Protein AF-0000000067286959 (afdb_homodimer)

Foldseek 3Di:
DEEEEEDQPLLSVLLLVLCVVVVHAYEYEYPDVVSCVVVVVSPHHYDPALLVSLQVGQEYEYADQELVVCCVRQVPPSNLLSLANHEYEYAYAYALVSQVVVQVSSVVSHHGYKYWYWDDFSVLQNVLAIATEIADPPVVCVVCVVVNCSNHVDHYYQYHRSRSSLVVLVVLLVVLLLLLVLLLVLLVCVVVVHDSVVVVVVLVVDPNDDPVSVVLVVCLVVVPFPPARAALLSSLVSLVSNVVVCVVVVHDCVSSVVSNVLSVVCVVVVRRGTYNNNSSVSSNVVDD/DEEEEEDQPQLSVLLLVLCVVVVHAYEYEYPDVVSCVVVVVSPHHYDPALLVSLQVGQEYEYADQELVVCCVRQVPPSNLLSLANHEYEYAYAYALVSQVVVQVSSVVSHHGYKYWYWDDFSVLQNVLAIATEIADPPVVCVVCVVVNCSNHVDHDYQYHRSRSSLVVLVVLLVVLLLLLVLLLVLLVCVVVVHDSVVVVVVLVVDPNDDPVSVVLVVCLVVVPFPPARAALLSSLVSLVSNVVVCVVVVHDCVSSVVSNVLSVVCVVVVRRGTYNNNSSVSSNVVDD

Solvent-accessible surface area (backbone atoms only — not comparable to full-atom values): 28323 Å² total; per-residue (Å²): 122,35,35,13,41,37,28,38,52,81,60,25,37,38,43,54,48,39,39,47,75,69,68,44,48,42,28,35,30,48,97,55,65,78,59,44,49,72,45,45,75,71,66,34,42,77,33,95,43,54,39,58,25,43,58,69,25,50,32,37,38,35,37,44,81,36,63,69,54,44,42,63,48,49,57,27,79,68,17,31,66,35,36,42,77,21,41,35,39,40,34,36,68,50,44,29,66,54,47,42,52,50,35,53,53,38,40,74,42,49,19,43,60,35,36,38,28,66,47,73,47,48,70,27,31,64,69,25,57,21,46,32,31,24,3,34,54,70,67,59,44,63,73,44,42,73,67,47,34,50,43,2,78,67,59,38,82,60,36,51,62,28,36,18,36,42,47,50,33,35,52,49,46,40,53,53,44,51,50,52,45,50,36,46,30,53,48,49,35,50,76,62,71,40,55,65,67,58,52,49,55,54,40,66,72,43,50,78,35,30,58,47,56,68,70,45,43,63,38,49,77,64,72,50,37,70,87,41,74,51,31,26,48,58,53,47,50,47,44,51,45,36,50,53,56,36,49,75,68,40,31,31,54,49,40,58,51,15,39,47,53,47,46,51,50,26,48,71,72,72,33,34,76,20,16,47,62,45,40,39,59,43,29,59,64,26,66,122,122,34,34,13,41,38,29,38,50,82,61,25,37,39,44,52,49,39,39,45,74,70,69,44,48,42,28,35,32,49,96,54,65,77,57,44,50,74,46,45,74,71,66,36,42,77,34,95,45,54,38,59,24,42,58,70,25,50,32,36,38,35,37,45,81,36,63,68,55,45,41,63,47,48,58,28,80,69,18,31,65,33,36,42,76,22,40,36,38,40,34,36,69,50,45,29,66,54,47,42,52,49,34,52,53,37,41,74,43,49,20,42,57,34,36,38,28,64,46,73,48,48,69,27,32,62,69,24,58,21,47,30,30,24,3,34,55,71,67,60,44,62,74,43,42,74,68,48,34,50,43,4,79,68,58,39,82,61,36,51,63,27,36,18,37,42,46,51,34,35,51,50,46,40,54,53,45,51,50,51,42,48,36,47,30,52,49,48,34,48,75,61,71,38,55,64,67,58,52,50,55,53,41,66,73,41,49,79,36,31,58,47,55,66,69,45,42,62,37,48,78,64,71,50,35,71,86,40,74,52,32,25,47,57,53,46,50,48,43,50,47,35,50,54,54,36,50,76,67,41,32,32,55,48,38,59,50,15,37,46,53,46,47,52,49,25,47,71,71,73,33,33,76,21,17,47,61,46,41,39,59,42,29,60,65,26,67,121

pLDDT: mean 97.09, std 3.47, range [73.81, 98.94]

Sequence (576 aa):
MKVAFLGTGLMGLPMAQKLLEARVQLIAYNRTPEKLEPLKEIGAEIAEKPYQAINAADCVILMLTNAAAIYSVLLSDRSSQAVAGKSVIQMGTITPTESREIRDAVVAAGGEYLEAPVLGSIPEAQAGNLIVMVGAHQEQYKRHLELLKHFGPEPILVGSVGTAAALKLALNQLIASLTASFALSLSFVQRYGIDEDLFMYILRQSALYAPTFDKKLPRMLDSNYTNPNFPTKHLMKDTDFFIEEAKAASLNVSSIEGVRKILEMAMKMSFAHEDYSSIFSVIKSGENMKVAFLGTGLMGLPMAQKLLEARVQLIAYNRTPEKLEPLKEIGAEIAEKPYQAINAADCVILMLTNAAAIYSVLLSDRSSQAVAGKSVIQMGTITPTESREIRDAVVAAGGEYLEAPVLGSIPEAQAGNLIVMVGAHQEQYKRHLELLKHFGPEPILVGSVGTAAALKLALNQLIASLTASFALSLSFVQRYGIDEDLFMYILRQSALYAPTFDKKLPRMLDSNYTNPNFPTKHLMKDTDFFIEEAKAASLNVSSIEGVRKILEMAMKMSFAHEDYSSIFSVIKSGEN

InterPro domains:
  IPR006115 6-phosphogluconate dehydrogenase, NADP-binding [PF03446] (2-154)
  IPR008927 6-phosphogluconate dehydrogenase-like, C-terminal domain superfamily [SSF48179] (161-284)
  IPR013328 6-phosphogluconate dehydrogenase, domain 2 [G3DSA:1.10.1040.10] (162-286)
  IPR015815 3-hydroxyisobutyrate dehydrogenase-related [PIRSF000103] (1-284)
  IPR029154 3-hydroxyisobutyrate dehydrogenase-like, NAD-binding domain [PF14833] (162-282)
  IPR036291 NAD(P)-binding domain superfamily [SSF51735] (1-160)
  IPR051265 HIBADH-related NP60 subfamily [PTHR43580] (2-283)

Nearest PDB structures (foldseek):
  3cky-assembly1_A  TM=8.803E-01  e=1.822E-23  unclassified
  3g0o-assembly1_A  TM=8.971E-01  e=6.552E-21  Salmonella enterica subsp. enterica serovar Typhimurium
  3l6d-assembly1_A  TM=6.447E-01  e=3.872E-20  Pseudomonas putida KT2440
  6to4-assembly2_B  TM=6.937E-01  e=1.688E-18  Myxococcus stipitatus DSM 14675
  6toe-assembly2_F  TM=6.532E-01  e=3.109E-18  Myxococcus stipitatus

Radius of gyration: 27.76 Å; Cα contacts (8 Å, |Δi|>4): 1224; chains: 2; bounding box: 44×85×60 Å

Structure (mmCIF, N/CA/C/O backbone):
data_AF-0000000067286959-model_v1
#
loop_
_entity.id
_entity.type
_entity.pdbx_description
1 polymer '2-hydroxy-3-oxopropionate reductase'
#
loop_
_atom_site.group_PDB
_atom_site.id
_atom_site.type_symbol
_atom_site.label_atom_id
_atom_site.label_alt_id
_atom_site.label_comp_id
_atom_site.label_asym_id
_atom_site.label_entity_id
_atom_site.label_seq_id
_atom_site.pdbx_PDB_ins_code
_atom_site.Cartn_x
_atom_site.Cartn_y
_atom_site.Cartn_z
_atom_site.occupancy
_atom_site.B_iso_or_equiv
_atom_site.auth_seq_id
_atom_site.auth_comp_id
_atom_site.auth_asym_id
_atom_site.auth_atom_id
_atom_site.pdbx_PDB_model_num
ATOM 1 N N . MET A 1 1 ? 2.113 -42.719 -4.48 1 89.06 1 MET A N 1
ATOM 2 C CA . MET A 1 1 ? 1.954 -41.75 -5.551 1 89.06 1 MET A CA 1
ATOM 3 C C . MET A 1 1 ? 3.301 -41.156 -5.949 1 89.06 1 MET A C 1
ATOM 5 O O . MET A 1 1 ? 4.137 -40.875 -5.09 1 89.06 1 MET A O 1
ATOM 9 N N . LYS A 1 2 ? 3.641 -41.25 -7.207 1 97.31 2 LYS A N 1
ATOM 10 C CA . LYS A 1 2 ? 4.863 -40.625 -7.711 1 97.31 2 LYS A CA 1
ATOM 11 C C . LYS A 1 2 ? 4.574 -39.25 -8.352 1 97.31 2 LYS A C 1
ATOM 13 O O . LYS A 1 2 ? 3.619 -39.125 -9.117 1 97.31 2 LYS A O 1
ATOM 18 N N . VAL A 1 3 ? 5.43 -38.25 -8 1 98.69 3 VAL A N 1
ATOM 19 C CA . VAL A 1 3 ? 5.195 -36.875 -8.453 1 98.69 3 VAL A CA 1
ATOM 20 C C . VAL A 1 3 ? 6.305 -36.469 -9.414 1 98.69 3 VAL A C 1
ATOM 22 O O . VAL A 1 3 ? 7.488 -36.688 -9.141 1 98.69 3 VAL A O 1
ATOM 25 N N . ALA A 1 4 ? 5.91 -36 -10.531 1 98.75 4 ALA A N 1
ATOM 26 C CA . ALA A 1 4 ? 6.844 -35.281 -11.398 1 98.75 4 ALA A CA 1
ATOM 27 C C . ALA A 1 4 ? 6.855 -33.781 -11.086 1 98.75 4 ALA A C 1
ATOM 29 O O . ALA A 1 4 ? 5.801 -33.156 -11.039 1 98.75 4 ALA A O 1
ATOM 30 N N . PHE A 1 5 ? 8.023 -33.219 -10.867 1 98.75 5 PHE A N 1
ATOM 31 C CA . PHE A 1 5 ? 8.18 -31.797 -10.641 1 98.75 5 PHE A CA 1
ATOM 32 C C . PHE A 1 5 ? 8.938 -31.141 -11.789 1 98.75 5 PHE A C 1
ATOM 34 O O . PHE A 1 5 ? 10.133 -31.391 -11.977 1 98.75 5 PHE A O 1
ATOM 41 N N . LEU A 1 6 ? 8.219 -30.344 -12.547 1 98.31 6 LEU A N 1
ATOM 42 C CA . LEU A 1 6 ? 8.812 -29.703 -13.719 1 98.31 6 LEU A CA 1
ATOM 43 C C . LEU A 1 6 ? 9.078 -28.234 -13.445 1 98.31 6 LEU A C 1
ATOM 45 O O . LEU A 1 6 ? 8.148 -27.438 -13.336 1 98.31 6 LEU A O 1
ATOM 49 N N . GLY A 1 7 ? 10.32 -27.812 -13.422 1 98 7 GLY A N 1
ATOM 50 C CA . GLY A 1 7 ? 10.75 -26.469 -13.078 1 98 7 GLY A CA 1
ATOM 51 C C . GLY A 1 7 ? 11.352 -26.359 -11.688 1 98 7 GLY A C 1
ATOM 52 O O . GLY A 1 7 ? 10.625 -26.328 -10.688 1 98 7 GLY A O 1
ATOM 53 N N . THR A 1 8 ? 12.656 -26.203 -11.656 1 97.69 8 THR A N 1
ATOM 54 C CA . THR A 1 8 ? 13.352 -26.203 -10.375 1 97.69 8 THR A CA 1
ATOM 55 C C . THR A 1 8 ? 14.195 -24.938 -10.227 1 97.69 8 THR A C 1
ATOM 57 O O . THR A 1 8 ? 15.367 -25 -9.852 1 97.69 8 THR A O 1
ATOM 60 N N . GLY A 1 9 ? 13.547 -23.828 -10.578 1 94.75 9 GLY A N 1
ATOM 61 C CA . GLY A 1 9 ? 14.156 -22.516 -10.359 1 94.75 9 GLY A CA 1
ATOM 62 C C . GLY A 1 9 ? 14.125 -22.078 -8.906 1 94.75 9 GLY A C 1
ATOM 63 O O . GLY A 1 9 ? 14.133 -22.922 -8 1 94.75 9 GLY A O 1
ATOM 64 N N . LEU A 1 10 ? 14.125 -20.812 -8.656 1 93.62 10 LEU A N 1
ATOM 65 C CA . LEU A 1 10 ? 14.227 -20.219 -7.332 1 93.62 10 LEU A CA 1
ATOM 66 C C . LEU A 1 10 ? 13.141 -20.75 -6.406 1 93.62 10 LEU A C 1
ATOM 68 O O . LEU A 1 10 ? 13.414 -21.078 -5.246 1 93.62 10 LEU A O 1
ATOM 72 N N . MET A 1 11 ? 11.938 -20.844 -6.906 1 96 11 MET A N 1
ATOM 73 C CA . MET A 1 11 ? 10.812 -21.328 -6.109 1 96 11 MET A CA 1
ATOM 74 C C . MET A 1 11 ? 10.695 -22.844 -6.199 1 96 11 MET A C 1
ATOM 76 O O . MET A 1 11 ? 10.453 -23.5 -5.191 1 96 11 MET A O 1
ATOM 80 N N . GLY A 1 12 ? 10.898 -23.359 -7.41 1 97.88 12 GLY A N 1
ATOM 81 C CA . GLY A 1 12 ? 10.688 -24.781 -7.645 1 97.88 12 GLY A CA 1
ATOM 82 C C . GLY A 1 12 ? 11.625 -25.672 -6.852 1 97.88 12 GLY A C 1
ATOM 83 O O . GLY A 1 12 ? 11.227 -26.719 -6.352 1 97.88 12 GLY A O 1
ATOM 84 N N . LEU A 1 13 ? 12.844 -25.25 -6.727 1 97.75 13 LEU A N 1
ATOM 85 C CA . LEU A 1 13 ? 13.852 -26.078 -6.066 1 97.75 13 LEU A CA 1
ATOM 86 C C . LEU A 1 13 ? 13.477 -26.328 -4.605 1 97.75 13 LEU A C 1
ATOM 88 O O . LEU A 1 13 ? 13.359 -27.469 -4.176 1 97.75 13 LEU A O 1
ATOM 92 N N . PRO A 1 14 ? 13.258 -25.25 -3.799 1 98.25 14 PRO A N 1
ATOM 93 C CA . PRO A 1 14 ? 12.906 -25.531 -2.404 1 98.25 14 PRO A CA 1
ATOM 94 C C . PRO A 1 14 ? 11.578 -26.266 -2.264 1 98.25 14 PRO A C 1
ATOM 96 O O . PRO A 1 14 ? 11.398 -27.062 -1.335 1 98.25 14 PRO A O 1
ATOM 99 N N . MET A 1 15 ? 10.656 -26.047 -3.146 1 98.56 15 MET A N 1
ATOM 100 C CA . MET A 1 15 ? 9.383 -26.75 -3.092 1 98.56 15 MET A CA 1
ATOM 101 C C . MET A 1 15 ? 9.57 -28.25 -3.367 1 98.56 15 MET A C 1
ATOM 103 O O . MET A 1 15 ? 8.992 -29.094 -2.676 1 98.56 15 MET A O 1
ATOM 107 N N . ALA A 1 16 ? 10.375 -28.594 -4.367 1 98.62 16 ALA A N 1
ATOM 108 C CA . ALA A 1 16 ? 10.695 -29.984 -4.664 1 98.62 16 ALA A CA 1
ATOM 109 C C . ALA A 1 16 ? 11.422 -30.641 -3.494 1 98.62 16 ALA A C 1
ATOM 111 O O . ALA A 1 16 ? 11.164 -31.812 -3.172 1 98.62 16 ALA A O 1
ATOM 112 N N . GLN A 1 17 ? 12.289 -29.906 -2.861 1 98.5 17 GLN A N 1
ATOM 113 C CA . GLN A 1 17 ? 13.023 -30.422 -1.706 1 98.5 17 GLN A CA 1
ATOM 114 C C . GLN A 1 17 ? 12.078 -30.766 -0.561 1 98.5 17 GLN A C 1
ATOM 116 O O . GLN A 1 17 ? 12.281 -31.75 0.151 1 98.5 17 GLN A O 1
ATOM 121 N N . LYS A 1 18 ? 11.023 -29.953 -0.377 1 98.25 18 LYS A N 1
ATOM 122 C CA . LYS A 1 18 ? 10.039 -30.219 0.668 1 98.25 18 LYS A CA 1
ATOM 123 C C . LYS A 1 18 ? 9.352 -31.562 0.443 1 98.25 18 LYS A C 1
ATOM 125 O O . LYS A 1 18 ? 9.062 -32.281 1.397 1 98.25 18 LYS A O 1
ATOM 130 N N . LEU A 1 19 ? 9.078 -31.875 -0.84 1 98.44 19 LEU A N 1
ATOM 131 C CA . LEU A 1 19 ? 8.445 -33.156 -1.164 1 98.44 19 LEU A CA 1
ATOM 132 C C . LEU A 1 19 ? 9.375 -34.312 -0.835 1 98.44 19 LEU A C 1
ATOM 134 O O . LEU A 1 19 ? 8.938 -35.312 -0.282 1 98.44 19 LEU A O 1
ATOM 138 N N . LEU A 1 20 ? 10.641 -34.156 -1.14 1 98.19 20 LEU A N 1
ATOM 139 C CA . LEU A 1 20 ? 11.617 -35.219 -0.861 1 98.19 20 LEU A CA 1
ATOM 140 C C . LEU A 1 20 ? 11.789 -35.406 0.641 1 98.19 20 LEU A C 1
ATOM 142 O O . LEU A 1 20 ? 11.898 -36.531 1.111 1 98.19 20 LEU A O 1
ATOM 146 N N . GLU A 1 21 ? 11.781 -34.312 1.365 1 97.44 21 GLU A N 1
ATOM 147 C CA . GLU A 1 21 ? 11.859 -34.375 2.82 1 97.44 21 GLU A CA 1
ATOM 148 C C . GLU A 1 21 ? 10.68 -35.156 3.396 1 97.44 21 GLU A C 1
ATOM 150 O O . GLU A 1 21 ? 10.82 -35.844 4.406 1 97.44 21 GLU A O 1
ATOM 155 N N . ALA A 1 22 ? 9.602 -35.062 2.756 1 97.25 22 ALA A N 1
ATOM 156 C CA . ALA A 1 22 ? 8.391 -35.75 3.191 1 97.25 22 ALA A CA 1
ATOM 157 C C . ALA A 1 22 ? 8.359 -37.156 2.656 1 97.25 22 ALA A C 1
ATOM 159 O O . ALA A 1 22 ? 7.352 -37.875 2.799 1 97.25 22 ALA A O 1
ATOM 160 N N . ARG A 1 23 ? 9.328 -37.625 1.913 1 97.62 23 ARG A N 1
ATOM 161 C CA . ARG A 1 23 ? 9.516 -38.969 1.39 1 97.62 23 ARG A CA 1
ATOM 162 C C . ARG A 1 23 ? 8.531 -39.25 0.257 1 97.62 23 ARG A C 1
ATOM 164 O O . ARG A 1 23 ? 8.094 -40.406 0.086 1 97.62 23 ARG A O 1
ATOM 171 N N . VAL A 1 24 ? 8.133 -38.156 -0.427 1 97.94 24 VAL A N 1
ATOM 172 C CA . VAL A 1 24 ? 7.375 -38.312 -1.663 1 97.94 24 VAL A CA 1
ATOM 173 C C . VAL A 1 24 ? 8.312 -38.75 -2.789 1 97.94 24 VAL A C 1
ATOM 175 O O . VAL A 1 24 ? 9.398 -38.219 -2.951 1 97.94 24 VAL A O 1
ATOM 178 N N . GLN A 1 25 ? 7.949 -39.812 -3.523 1 98.25 25 GLN A N 1
ATOM 179 C CA . GLN A 1 25 ? 8.727 -40.188 -4.695 1 98.25 25 GLN A CA 1
ATOM 180 C C . GLN A 1 25 ? 8.68 -39.125 -5.77 1 98.25 25 GLN A C 1
ATOM 182 O O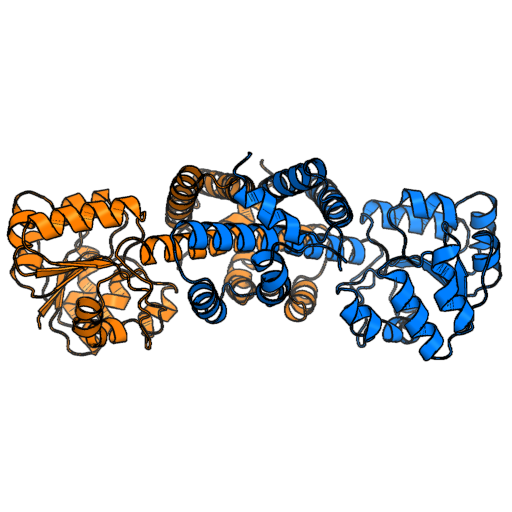 . GLN A 1 25 ? 7.605 -38.719 -6.219 1 98.25 25 GLN A O 1
ATOM 187 N N . LEU A 1 26 ? 9.867 -38.688 -6.168 1 98.56 26 LEU A N 1
ATOM 188 C CA . LEU A 1 26 ? 9.922 -37.5 -7.023 1 98.56 26 LEU A CA 1
ATOM 189 C C . LEU A 1 26 ? 10.797 -37.75 -8.25 1 98.56 26 LEU A C 1
ATOM 191 O O . LEU A 1 26 ? 11.883 -38.312 -8.133 1 98.56 26 LEU A O 1
ATOM 195 N N . ILE A 1 27 ? 10.312 -37.438 -9.414 1 98.69 27 ILE A N 1
ATOM 196 C CA . ILE A 1 27 ? 11.094 -37.312 -10.641 1 98.69 27 ILE A CA 1
ATOM 197 C C . ILE A 1 27 ? 11.086 -35.875 -11.125 1 98.69 27 ILE A C 1
ATOM 199 O O . ILE A 1 27 ? 10.031 -35.25 -11.219 1 98.69 27 ILE A O 1
ATOM 203 N N . ALA A 1 28 ? 12.281 -35.312 -11.359 1 98.62 28 ALA A N 1
ATOM 204 C CA . ALA A 1 28 ? 12.391 -33.875 -11.633 1 98.62 28 ALA A CA 1
ATOM 205 C C . ALA A 1 28 ? 12.922 -33.625 -13.039 1 98.62 28 ALA A C 1
ATOM 207 O O . ALA A 1 28 ? 13.727 -34.406 -13.562 1 98.62 28 ALA A O 1
ATOM 208 N N . TYR A 1 29 ? 12.422 -32.531 -13.617 1 98.06 29 TYR A N 1
ATOM 209 C CA . TYR A 1 29 ? 12.906 -32.062 -14.898 1 98.06 29 TYR A CA 1
ATOM 210 C C . TYR A 1 29 ? 13.078 -30.531 -14.867 1 98.06 29 TYR A C 1
ATOM 212 O O . TYR A 1 29 ? 12.266 -29.828 -14.258 1 98.06 29 TYR A O 1
ATOM 220 N N . ASN A 1 30 ? 14.102 -30.062 -15.523 1 97.69 30 ASN A N 1
ATOM 221 C CA . ASN A 1 30 ? 14.375 -28.641 -15.773 1 97.69 30 ASN A CA 1
ATOM 222 C C . ASN A 1 30 ? 15.141 -28.453 -17.078 1 97.69 30 ASN A C 1
ATOM 224 O O . ASN A 1 30 ? 15.984 -29.266 -17.453 1 97.69 30 ASN A O 1
ATOM 228 N N . ARG A 1 31 ? 14.805 -27.344 -17.75 1 94.06 31 ARG A N 1
ATOM 229 C CA . ARG A 1 31 ? 15.453 -27.078 -19.031 1 94.06 31 ARG A CA 1
ATOM 230 C C . ARG A 1 31 ? 16.969 -26.953 -18.859 1 94.06 31 ARG A C 1
ATOM 232 O O . ARG A 1 31 ? 17.734 -27.375 -19.734 1 94.06 31 ARG A O 1
ATOM 239 N N . THR A 1 32 ? 17.391 -26.375 -17.719 1 94.31 32 THR A N 1
ATOM 240 C CA . THR A 1 32 ? 18.797 -26.266 -17.375 1 94.31 32 THR A CA 1
ATOM 241 C C . THR A 1 32 ? 19.219 -27.406 -16.453 1 94.31 32 THR A C 1
ATOM 243 O O . THR A 1 32 ? 18.938 -27.359 -15.242 1 94.31 32 THR A O 1
ATOM 246 N N . PRO A 1 33 ? 20 -28.312 -16.828 1 94.06 33 PRO A N 1
ATOM 247 C CA . PRO A 1 33 ? 20.281 -29.531 -16.078 1 94.06 33 PRO A CA 1
ATOM 248 C C . PRO A 1 33 ? 20.984 -29.25 -14.75 1 94.06 33 PRO A C 1
ATOM 250 O O . PRO A 1 33 ? 20.75 -29.969 -13.766 1 94.06 33 PRO A O 1
ATOM 253 N N . GLU A 1 34 ? 21.75 -28.203 -14.75 1 94.25 34 GLU A N 1
ATOM 254 C CA . GLU A 1 34 ? 22.531 -27.891 -13.555 1 94.25 34 GLU A CA 1
ATOM 255 C C . GLU A 1 34 ? 21.625 -27.609 -12.359 1 94.25 34 GLU A C 1
ATOM 257 O O . GLU A 1 34 ? 22.031 -27.812 -11.211 1 94.25 34 GLU A O 1
ATOM 262 N N . LYS A 1 35 ? 20.438 -27.203 -12.594 1 94.81 35 LYS A N 1
ATOM 263 C CA . LYS A 1 35 ? 19.484 -26.844 -11.539 1 94.81 35 LYS A CA 1
ATOM 264 C C . LYS A 1 35 ? 18.891 -28.094 -10.891 1 94.81 35 LYS A C 1
ATOM 266 O O . LYS A 1 35 ? 18.234 -28 -9.852 1 94.81 35 LYS A O 1
ATOM 271 N N . LEU A 1 36 ? 19.234 -29.281 -11.43 1 97.5 36 LEU A N 1
ATOM 272 C CA . LEU A 1 36 ? 18.688 -30.531 -10.93 1 97.5 36 LEU A CA 1
ATOM 273 C C . LEU A 1 36 ? 19.641 -31.203 -9.945 1 97.5 36 LEU A C 1
ATOM 275 O O . LEU A 1 36 ? 19.25 -32.094 -9.211 1 97.5 36 LEU A O 1
ATOM 279 N N . GLU A 1 37 ? 20.844 -30.75 -9.938 1 96.94 37 GLU A N 1
ATOM 280 C CA . GLU A 1 37 ? 21.906 -31.438 -9.188 1 96.94 37 GLU A CA 1
ATOM 281 C C . GLU A 1 37 ? 21.562 -31.5 -7.703 1 96.94 37 GLU A C 1
ATOM 283 O O . GLU A 1 37 ? 21.688 -32.562 -7.078 1 96.94 37 GLU A O 1
ATOM 288 N N . PRO A 1 38 ? 21.062 -30.375 -7.141 1 97.25 38 PRO A N 1
ATOM 289 C CA . PRO A 1 38 ? 20.734 -30.438 -5.715 1 97.25 38 PRO A CA 1
ATOM 290 C C . PRO A 1 38 ? 19.641 -31.469 -5.406 1 97.25 38 PRO A C 1
ATOM 292 O O . PRO A 1 38 ? 19.641 -32.062 -4.328 1 97.25 38 PRO A O 1
ATOM 295 N N . LEU A 1 39 ? 18.75 -31.688 -6.289 1 98.25 39 LEU A N 1
ATOM 296 C CA . LEU A 1 39 ? 17.672 -32.656 -6.082 1 98.25 39 LEU A CA 1
ATOM 297 C C . LEU A 1 39 ? 18.172 -34.062 -6.266 1 98.25 39 LEU A C 1
ATOM 299 O O . LEU A 1 39 ? 17.766 -34.969 -5.531 1 98.25 39 LEU A O 1
ATOM 303 N N . LYS A 1 40 ? 18.984 -34.219 -7.254 1 97.5 40 LYS A N 1
ATOM 304 C CA . LYS A 1 40 ? 19.578 -35.531 -7.492 1 97.5 40 LYS A CA 1
ATOM 305 C C . LYS A 1 40 ? 20.344 -36.031 -6.262 1 97.5 40 LYS A C 1
ATOM 307 O O . LYS A 1 40 ? 20.219 -37.188 -5.867 1 97.5 40 LYS A O 1
ATOM 312 N N . GLU A 1 41 ? 20.984 -35.188 -5.668 1 97.62 41 GLU A N 1
ATOM 313 C CA . GLU A 1 41 ? 21.828 -35.469 -4.527 1 97.62 41 GLU A CA 1
ATOM 314 C C . GLU A 1 41 ? 21.016 -35.969 -3.336 1 97.62 41 GLU A C 1
ATOM 316 O O . GLU A 1 41 ? 21.5 -36.75 -2.508 1 97.62 41 GLU A O 1
ATOM 321 N N . ILE A 1 42 ? 19.812 -35.562 -3.334 1 96.88 42 ILE A N 1
ATOM 322 C CA . ILE A 1 42 ? 19.047 -35.938 -2.146 1 96.88 42 ILE A CA 1
ATOM 323 C C . ILE A 1 42 ? 17.984 -36.969 -2.512 1 96.88 42 ILE A C 1
ATOM 325 O O . ILE A 1 42 ? 17.016 -37.156 -1.766 1 96.88 42 ILE A O 1
ATOM 329 N N . GLY A 1 43 ? 18.047 -37.5 -3.803 1 97.06 43 GLY A N 1
ATOM 330 C CA . GLY A 1 43 ? 17.281 -38.719 -4.02 1 97.06 43 GLY A CA 1
ATOM 331 C C . GLY A 1 43 ? 16.234 -38.594 -5.109 1 97.06 43 GLY A C 1
ATOM 332 O O . GLY A 1 43 ? 15.531 -39.562 -5.414 1 97.06 43 GLY A O 1
ATOM 333 N N . ALA A 1 44 ? 16.094 -37.531 -5.727 1 98.12 44 ALA A N 1
ATOM 334 C CA . ALA A 1 44 ? 15.125 -37.375 -6.812 1 98.12 44 ALA A CA 1
ATOM 335 C C . ALA A 1 44 ? 15.578 -38.125 -8.055 1 98.12 44 ALA A C 1
ATOM 337 O O . ALA A 1 44 ? 16.766 -38.156 -8.375 1 98.12 44 ALA A O 1
ATOM 338 N N . GLU A 1 45 ? 14.711 -38.75 -8.68 1 98.31 45 GLU A N 1
ATOM 339 C CA . GLU A 1 45 ? 14.977 -39.219 -10.039 1 98.31 45 GLU A CA 1
ATOM 340 C C . GLU A 1 45 ? 15.031 -38.031 -11.008 1 98.31 45 GLU A C 1
ATOM 342 O O . GLU A 1 45 ? 14.297 -37.062 -10.844 1 98.31 45 GLU A O 1
ATOM 347 N N . ILE A 1 46 ? 15.922 -38.125 -12 1 98.31 46 ILE A N 1
ATOM 348 C CA . ILE A 1 46 ? 16.078 -37 -12.938 1 98.31 46 ILE A CA 1
ATOM 349 C C . ILE A 1 46 ? 15.633 -37.438 -14.336 1 98.31 46 ILE A C 1
ATOM 351 O O . ILE A 1 46 ? 16.016 -38.531 -14.797 1 98.31 46 ILE A O 1
ATOM 355 N N . ALA A 1 47 ? 14.797 -36.656 -14.898 1 97.31 47 ALA A N 1
ATOM 356 C CA . ALA A 1 47 ? 14.391 -36.906 -16.281 1 97.31 47 ALA A CA 1
ATOM 357 C C . ALA A 1 47 ? 15.156 -36 -17.25 1 97.31 47 ALA A C 1
ATOM 359 O O . ALA A 1 47 ? 15.367 -34.812 -16.969 1 97.31 47 ALA A O 1
ATOM 360 N N . GLU A 1 48 ? 15.562 -36.5 -18.391 1 95.19 48 GLU A N 1
ATOM 361 C CA . GLU A 1 48 ? 16.266 -35.719 -19.406 1 95.19 48 GLU A CA 1
ATOM 362 C C . GLU A 1 48 ? 15.297 -34.969 -20.312 1 95.19 48 GLU A C 1
ATOM 364 O O . GLU A 1 48 ? 15.656 -33.938 -20.906 1 95.19 48 GLU A O 1
ATOM 369 N N . LYS A 1 49 ? 14.141 -35.594 -20.391 1 95.31 49 LYS A N 1
ATOM 370 C CA . LYS A 1 49 ? 13.078 -35 -21.188 1 95.31 49 LYS A CA 1
ATOM 371 C C . LYS A 1 49 ? 11.781 -34.875 -20.391 1 95.31 49 LYS A C 1
ATOM 373 O O . LYS A 1 49 ? 11.492 -35.75 -19.547 1 95.31 49 LYS A O 1
ATOM 378 N N . PRO A 1 50 ? 10.984 -33.844 -20.766 1 95.75 50 PRO A N 1
ATOM 379 C CA . PRO A 1 50 ? 9.773 -33.656 -19.969 1 95.75 50 PRO A CA 1
ATOM 380 C C . PRO A 1 50 ? 8.812 -34.844 -20.031 1 95.75 50 PRO A C 1
ATOM 382 O O . PRO A 1 50 ? 8.234 -35.219 -19.016 1 95.75 50 PRO A O 1
ATOM 385 N N . TYR A 1 51 ? 8.617 -35.438 -21.219 1 95.06 51 TYR A N 1
ATOM 386 C CA . TYR A 1 51 ? 7.641 -36.5 -21.375 1 95.06 51 TYR A CA 1
ATOM 387 C C . TYR A 1 51 ? 8.016 -37.719 -20.531 1 95.06 51 TYR A C 1
ATOM 389 O O . TYR A 1 51 ? 7.145 -38.469 -20.078 1 95.06 51 TYR A O 1
ATOM 397 N N . GLN A 1 52 ? 9.32 -37.938 -20.25 1 96.06 52 GLN A N 1
ATOM 398 C CA . GLN A 1 52 ? 9.773 -39.062 -19.406 1 96.06 52 GLN A CA 1
ATOM 399 C C . GLN A 1 52 ? 9.289 -38.875 -17.969 1 96.06 52 GLN A C 1
ATOM 401 O O . GLN A 1 52 ? 8.859 -39.844 -17.328 1 96.06 52 GLN A O 1
ATOM 406 N N . ALA A 1 53 ? 9.398 -37.625 -17.469 1 97.19 53 ALA A N 1
ATOM 407 C CA . ALA A 1 53 ? 8.93 -37.312 -16.125 1 97.19 53 ALA A CA 1
ATOM 408 C C . ALA A 1 53 ? 7.418 -37.5 -16.016 1 97.19 53 ALA A C 1
ATOM 410 O O . ALA A 1 53 ? 6.922 -38.094 -15.055 1 97.19 53 ALA A O 1
ATOM 411 N N . ILE A 1 54 ? 6.703 -37 -17.031 1 97.25 54 ILE A N 1
ATOM 412 C CA . ILE A 1 54 ? 5.246 -37.062 -17.016 1 97.25 54 ILE A CA 1
ATOM 413 C C . ILE A 1 54 ? 4.781 -38.5 -17.062 1 97.25 54 ILE A C 1
ATOM 415 O O . ILE A 1 54 ? 3.916 -38.906 -16.281 1 97.25 54 ILE A O 1
ATOM 419 N N . ASN A 1 55 ? 5.43 -39.375 -17.906 1 95.5 55 ASN A N 1
ATOM 420 C CA . ASN A 1 55 ? 5.051 -40.75 -18.078 1 95.5 55 ASN A CA 1
ATOM 421 C C . ASN A 1 55 ? 5.258 -41.562 -16.797 1 95.5 55 ASN A C 1
ATOM 423 O O . ASN A 1 55 ? 4.5 -42.469 -16.5 1 95.5 55 ASN A O 1
ATOM 427 N N . ALA A 1 56 ? 6.168 -41.125 -16.109 1 95.88 56 ALA A N 1
ATOM 428 C CA . ALA A 1 56 ? 6.594 -41.938 -14.961 1 95.88 56 ALA A CA 1
ATOM 429 C C . ALA A 1 56 ? 5.793 -41.562 -13.711 1 95.88 56 ALA A C 1
ATOM 431 O O . ALA A 1 56 ? 5.883 -42.25 -12.688 1 95.88 56 ALA A O 1
ATOM 432 N N . ALA A 1 57 ? 4.977 -40.531 -13.742 1 97.12 57 ALA A N 1
ATOM 433 C CA . ALA A 1 57 ? 4.379 -40 -12.516 1 97.12 57 ALA A CA 1
ATOM 434 C C . ALA A 1 57 ? 2.861 -40.156 -12.539 1 97.12 57 ALA A C 1
ATOM 436 O O . ALA A 1 57 ? 2.27 -40.375 -13.602 1 97.12 57 ALA A O 1
ATOM 437 N N . ASP A 1 58 ? 2.248 -40.031 -11.383 1 96.88 58 ASP A N 1
ATOM 438 C CA . ASP A 1 58 ? 0.797 -39.969 -11.227 1 96.88 58 ASP A CA 1
ATOM 439 C C . ASP A 1 58 ? 0.3 -38.531 -11.25 1 96.88 58 ASP A C 1
ATOM 441 O O . ASP A 1 58 ? -0.815 -38.25 -11.695 1 96.88 58 ASP A O 1
ATOM 445 N N . CYS A 1 59 ? 1.12 -37.719 -10.711 1 98 59 CYS A N 1
ATOM 446 C CA . CYS A 1 59 ? 0.835 -36.281 -10.594 1 98 59 CYS A CA 1
ATOM 447 C C . CYS A 1 59 ? 2.002 -35.438 -11.109 1 98 59 CYS A C 1
ATOM 449 O O . CYS A 1 59 ? 3.164 -35.781 -10.875 1 98 59 CYS A O 1
ATOM 451 N N . VAL A 1 60 ? 1.655 -34.438 -11.859 1 98.5 60 VAL A N 1
ATOM 452 C CA . VAL A 1 60 ? 2.662 -33.531 -12.43 1 98.5 60 VAL A CA 1
ATOM 453 C C . VAL A 1 60 ? 2.5 -32.156 -11.844 1 98.5 60 VAL A C 1
ATOM 455 O O . VAL A 1 60 ? 1.438 -31.531 -11.977 1 98.5 60 VAL A O 1
ATOM 458 N N . ILE A 1 61 ? 3.551 -31.594 -11.188 1 98.81 61 ILE A N 1
ATOM 459 C CA . ILE A 1 61 ? 3.564 -30.234 -10.672 1 98.81 61 ILE A CA 1
ATOM 460 C C . ILE A 1 61 ? 4.398 -29.344 -11.594 1 98.81 61 ILE A C 1
ATOM 462 O O . ILE A 1 61 ? 5.527 -29.688 -11.945 1 98.81 61 ILE A O 1
ATOM 466 N N . LEU A 1 62 ? 3.797 -28.266 -12.008 1 98.62 62 LEU A N 1
ATOM 467 C CA . LEU A 1 62 ? 4.469 -27.312 -12.875 1 98.62 62 LEU A CA 1
ATOM 468 C C . LEU A 1 62 ? 4.824 -26.031 -12.117 1 98.62 62 LEU A C 1
ATOM 470 O O . LEU A 1 62 ? 3.947 -25.391 -11.531 1 98.62 62 LEU A O 1
ATOM 474 N N . MET A 1 63 ? 6.047 -25.656 -12.039 1 98.25 63 MET A N 1
ATOM 475 C CA . MET A 1 63 ? 6.539 -24.375 -11.555 1 98.25 63 MET A CA 1
ATOM 476 C C . MET A 1 63 ? 7.441 -23.703 -12.594 1 98.25 63 MET A C 1
ATOM 478 O O . MET A 1 63 ? 8.664 -23.672 -12.43 1 98.25 63 MET A O 1
ATOM 482 N N . LEU A 1 64 ? 6.75 -23.172 -13.656 1 97.5 64 LEU A N 1
ATOM 483 C CA . LEU A 1 64 ? 7.43 -22.641 -14.828 1 97.5 64 LEU A CA 1
ATOM 484 C C . LEU A 1 64 ? 7.125 -21.156 -15.008 1 97.5 64 LEU A C 1
ATOM 486 O O . LEU A 1 64 ? 6.199 -20.625 -14.383 1 97.5 64 LEU A O 1
ATOM 490 N N . THR A 1 65 ? 7.84 -20.469 -15.812 1 95.31 65 THR A N 1
ATOM 491 C CA . THR A 1 65 ? 7.906 -19 -15.859 1 95.31 65 THR A CA 1
ATOM 492 C C . THR A 1 65 ? 6.625 -18.422 -16.453 1 95.31 65 THR A C 1
ATOM 494 O O . THR A 1 65 ? 6.168 -17.359 -16.016 1 95.31 65 THR A O 1
ATOM 497 N N . ASN A 1 66 ? 6.121 -19.047 -17.484 1 96.56 66 ASN A N 1
ATOM 498 C CA . ASN A 1 66 ? 4.957 -18.516 -18.188 1 96.56 66 ASN A CA 1
ATOM 499 C C . ASN A 1 66 ? 4.25 -19.609 -19 1 96.56 66 ASN A C 1
ATOM 501 O O . ASN A 1 66 ? 4.66 -20.766 -18.969 1 96.56 66 ASN A O 1
ATOM 505 N N . ALA A 1 67 ? 3.197 -19.219 -19.672 1 96.88 67 ALA A N 1
ATOM 506 C CA . ALA A 1 67 ? 2.377 -20.172 -20.422 1 96.88 67 ALA A CA 1
ATOM 507 C C . ALA A 1 67 ? 3.168 -20.797 -21.562 1 96.88 67 ALA A C 1
ATOM 509 O O . ALA A 1 67 ? 3.01 -21.984 -21.859 1 96.88 67 ALA A O 1
ATOM 510 N N . ALA A 1 68 ? 3.99 -20.047 -22.188 1 95.81 68 ALA A N 1
ATOM 511 C CA . ALA A 1 68 ? 4.797 -20.562 -23.297 1 95.81 68 ALA A CA 1
ATOM 512 C C . ALA A 1 68 ? 5.691 -21.703 -22.828 1 95.81 68 ALA A C 1
ATOM 514 O O . ALA A 1 68 ? 5.836 -22.703 -23.531 1 95.81 68 ALA A O 1
ATOM 515 N N . ALA A 1 69 ? 6.277 -21.516 -21.688 1 95.69 69 ALA A N 1
ATOM 516 C CA . ALA A 1 69 ? 7.098 -22.578 -21.109 1 95.69 69 ALA A CA 1
ATOM 517 C C . ALA A 1 69 ? 6.262 -23.812 -20.812 1 95.69 69 ALA A C 1
ATOM 519 O O . ALA A 1 69 ? 6.711 -24.953 -21.047 1 95.69 69 ALA A O 1
ATOM 520 N N . ILE A 1 70 ? 5.051 -23.656 -20.359 1 96.81 70 ILE A N 1
ATOM 521 C CA . ILE A 1 70 ? 4.156 -24.75 -20.031 1 96.81 70 ILE A CA 1
ATOM 522 C C . ILE A 1 70 ? 3.779 -25.516 -21.297 1 96.81 70 ILE A C 1
ATOM 524 O O . ILE A 1 70 ? 3.82 -26.75 -21.328 1 96.81 70 ILE A O 1
ATOM 528 N N . TYR A 1 71 ? 3.461 -24.781 -22.328 1 94.19 71 TYR A N 1
ATOM 529 C CA . TYR A 1 71 ? 3.115 -25.422 -23.594 1 94.19 71 TYR A CA 1
ATOM 530 C C . TYR A 1 71 ? 4.281 -26.25 -24.141 1 94.19 71 TYR A C 1
ATOM 532 O O . TYR A 1 71 ? 4.09 -27.359 -24.625 1 94.19 71 TYR A O 1
ATOM 540 N N . SER A 1 72 ? 5.43 -25.734 -23.969 1 93.12 72 SER A N 1
ATOM 541 C CA . SER A 1 72 ? 6.625 -26.391 -24.484 1 93.12 72 SER A CA 1
ATOM 542 C C . SER A 1 72 ? 6.922 -27.688 -23.719 1 93.12 72 SER A C 1
ATOM 544 O O . SER A 1 72 ? 7.402 -28.656 -24.312 1 93.12 72 SER A O 1
ATOM 546 N N . VAL A 1 73 ? 6.582 -27.719 -22.453 1 94.25 73 VAL A N 1
ATOM 547 C CA . VAL A 1 73 ? 7.016 -28.828 -21.609 1 94.25 73 VAL A CA 1
ATOM 548 C C . VAL A 1 73 ? 5.879 -29.828 -21.469 1 94.25 73 VAL A C 1
ATOM 550 O O . VAL A 1 73 ? 6.113 -31.047 -21.406 1 94.25 73 VAL A O 1
ATOM 553 N N . LEU A 1 74 ? 4.637 -29.438 -21.469 1 93.25 74 LEU A N 1
ATOM 554 C CA . LEU A 1 74 ? 3.494 -30.266 -21.109 1 93.25 74 LEU A CA 1
ATOM 555 C C . LEU A 1 74 ? 2.688 -30.641 -22.344 1 93.25 74 LEU A C 1
ATOM 557 O O . LEU A 1 74 ? 2.113 -31.734 -22.406 1 93.25 74 LEU A O 1
ATOM 561 N N . LEU A 1 75 ? 2.666 -29.719 -23.312 1 86.25 75 LEU A N 1
ATOM 562 C CA . LEU A 1 75 ? 1.699 -29.922 -24.391 1 86.25 75 LEU A CA 1
ATOM 563 C C . LEU A 1 75 ? 2.4 -30.031 -25.734 1 86.25 75 LEU A C 1
ATOM 565 O O . LEU A 1 75 ? 1.781 -29.812 -26.781 1 86.25 75 LEU A O 1
ATOM 569 N N . SER A 1 76 ? 3.674 -30.219 -25.609 1 82.62 76 SER A N 1
ATOM 570 C CA . SER A 1 76 ? 4.34 -30.641 -26.828 1 82.62 76 SER A CA 1
ATOM 571 C C . SER A 1 76 ? 3.84 -32 -27.297 1 82.62 76 SER A C 1
ATOM 573 O O . SER A 1 76 ? 3.197 -32.719 -26.531 1 82.62 76 SER A O 1
ATOM 575 N N . ASP A 1 77 ? 4.129 -32.312 -28.562 1 73.81 77 ASP A N 1
ATOM 576 C CA . ASP A 1 77 ? 3.553 -33.531 -29.172 1 73.81 77 ASP A CA 1
ATOM 577 C C . ASP A 1 77 ? 3.775 -34.75 -28.281 1 73.81 77 ASP A C 1
ATOM 579 O O . ASP A 1 77 ? 2.82 -35.438 -27.906 1 73.81 77 ASP A O 1
ATOM 583 N N . ARG A 1 78 ? 4.844 -35.031 -27.828 1 77.69 78 ARG A N 1
ATOM 584 C CA . ARG A 1 78 ? 5.113 -36.25 -27.047 1 77.69 78 ARG A CA 1
ATOM 585 C C . ARG A 1 78 ? 4.574 -36.094 -25.625 1 77.69 78 ARG A C 1
ATOM 587 O O . ARG A 1 78 ? 4.023 -37.062 -25.078 1 77.69 78 ARG A O 1
ATOM 594 N N . SER A 1 79 ? 4.645 -34.969 -25.125 1 83.5 79 SER A N 1
ATOM 595 C CA . SER A 1 79 ? 4.234 -34.75 -23.75 1 83.5 79 SER A CA 1
ATOM 596 C C . SER A 1 79 ? 2.717 -34.75 -23.609 1 83.5 79 SER A C 1
ATOM 598 O O . SER A 1 79 ? 2.189 -35.219 -22.594 1 83.5 79 SER A O 1
ATOM 600 N N . SER A 1 80 ? 2.098 -34.312 -24.656 1 82.31 80 SER A N 1
ATOM 601 C CA . SER A 1 80 ? 0.639 -34.25 -24.609 1 82.31 80 SER A CA 1
ATOM 602 C C . SER A 1 80 ? 0.049 -35.656 -24.516 1 82.31 80 SER A C 1
ATOM 604 O O . SER A 1 80 ? -0.969 -35.875 -23.844 1 82.31 80 SER A O 1
ATOM 606 N N . GLN A 1 81 ? 0.652 -36.594 -25.047 1 86.44 81 GLN A N 1
ATOM 607 C CA . GLN A 1 81 ? 0.201 -37.969 -24.984 1 86.44 81 GLN A CA 1
ATOM 608 C C . GLN A 1 81 ? 0.412 -38.562 -23.594 1 86.44 81 GLN A C 1
ATOM 610 O O . GLN A 1 81 ? -0.343 -39.438 -23.156 1 86.44 81 GLN A O 1
ATOM 615 N N . ALA A 1 82 ? 1.335 -38.031 -22.938 1 91.81 82 ALA A N 1
ATOM 616 C CA . ALA A 1 82 ? 1.709 -38.562 -21.625 1 91.81 82 ALA A CA 1
ATOM 617 C C . ALA A 1 82 ? 0.79 -38.031 -20.531 1 91.81 82 ALA A C 1
ATOM 619 O O . ALA A 1 82 ? 0.751 -38.562 -19.422 1 91.81 82 ALA A O 1
ATOM 620 N N . VAL A 1 83 ? -0.001 -37.094 -20.844 1 94.5 83 VAL A N 1
ATOM 621 C CA . VAL A 1 83 ? -0.815 -36.375 -19.859 1 94.5 83 VAL A CA 1
ATOM 622 C C . VAL A 1 83 ? -2.057 -37.188 -19.516 1 94.5 83 VAL A C 1
ATOM 624 O O . VAL A 1 83 ? -2.652 -37 -18.453 1 94.5 83 VAL A O 1
ATOM 627 N N . ALA A 1 84 ? -2.414 -38.125 -20.406 1 94.12 84 ALA A N 1
ATOM 628 C CA . ALA A 1 84 ? -3.623 -38.906 -20.203 1 94.12 84 ALA A CA 1
ATOM 629 C C . ALA A 1 84 ? -3.566 -39.656 -18.875 1 94.12 84 ALA A C 1
ATOM 631 O O . ALA A 1 84 ? -2.568 -40.312 -18.562 1 94.12 84 ALA A O 1
ATOM 632 N N . GLY A 1 85 ? -4.625 -39.469 -18.094 1 95.19 85 GLY A N 1
ATOM 633 C CA . GLY A 1 85 ? -4.738 -40.188 -16.828 1 95.19 85 GLY A CA 1
ATOM 634 C C . GLY A 1 85 ? -3.971 -39.531 -15.703 1 95.19 85 GLY A C 1
ATOM 635 O O . GLY A 1 85 ? -3.982 -40.031 -14.57 1 95.19 85 GLY A O 1
ATOM 636 N N . LYS A 1 86 ? -3.289 -38.438 -15.984 1 96.62 86 LYS A N 1
ATOM 637 C CA . LYS A 1 86 ? -2.484 -37.75 -14.969 1 96.62 86 LYS A CA 1
ATOM 638 C C . LYS A 1 86 ? -3.23 -36.562 -14.375 1 96.62 86 LYS A C 1
ATOM 640 O O . LYS A 1 86 ? -4.164 -36.031 -14.984 1 96.62 86 LYS A O 1
ATOM 645 N N . SER A 1 87 ? -2.887 -36.219 -13.141 1 97.75 87 SER A N 1
ATOM 646 C CA . SER A 1 87 ? -3.27 -34.938 -12.562 1 97.75 87 SER A CA 1
ATOM 647 C C . SER A 1 87 ? -2.17 -33.906 -12.742 1 97.75 87 SER A C 1
ATOM 649 O O . SER A 1 87 ? -1.018 -34.156 -12.375 1 97.75 87 SER A O 1
ATOM 651 N N . VAL A 1 88 ? -2.521 -32.844 -13.359 1 98.44 88 VAL A N 1
ATOM 652 C CA . VAL A 1 88 ? -1.58 -31.734 -13.547 1 98.44 88 VAL A CA 1
ATOM 653 C C . VAL A 1 88 ? -1.907 -30.594 -12.578 1 98.44 88 VAL A C 1
ATOM 655 O O . VAL A 1 88 ? -3.025 -30.078 -12.57 1 98.44 88 VAL A O 1
ATOM 658 N N . ILE A 1 89 ? -0.922 -30.234 -11.719 1 98.88 89 ILE A N 1
ATOM 659 C CA . ILE A 1 89 ? -1.047 -29.109 -10.797 1 98.88 89 ILE A CA 1
ATOM 660 C C . ILE A 1 89 ? -0.128 -27.984 -11.242 1 98.88 89 ILE A C 1
ATOM 662 O O . ILE A 1 89 ? 1.096 -28.078 -11.125 1 98.88 89 ILE A O 1
ATOM 666 N N . GLN A 1 90 ? -0.714 -26.953 -11.734 1 98.81 90 GLN A N 1
ATOM 667 C CA . GLN A 1 90 ? 0.022 -25.797 -12.227 1 98.81 90 GLN A CA 1
ATOM 668 C C . GLN A 1 90 ? 0.199 -24.75 -11.133 1 98.81 90 GLN A C 1
ATOM 670 O O . GLN A 1 90 ? -0.782 -24.188 -10.633 1 98.81 90 GLN A O 1
ATOM 675 N N . MET A 1 91 ? 1.484 -24.438 -10.75 1 98.81 91 MET A N 1
ATOM 676 C CA . MET A 1 91 ? 1.696 -23.609 -9.562 1 98.81 91 MET A CA 1
ATOM 677 C C . MET A 1 91 ? 2.43 -22.328 -9.922 1 98.81 91 MET A C 1
ATOM 679 O O . MET A 1 91 ? 2.602 -21.438 -9.07 1 98.81 91 MET A O 1
ATOM 683 N N . GLY A 1 92 ? 2.846 -22.172 -11.141 1 98.06 92 GLY A N 1
ATOM 684 C CA . GLY A 1 92 ? 3.467 -20.938 -11.586 1 98.06 92 GLY A CA 1
ATOM 685 C C . GLY A 1 92 ? 2.473 -19.812 -11.812 1 98.06 92 GLY A C 1
ATOM 686 O O . GLY A 1 92 ? 1.261 -20.016 -11.734 1 98.06 92 GLY A O 1
ATOM 687 N N . THR A 1 93 ? 3 -18.641 -12.086 1 98.44 93 THR A N 1
ATOM 688 C CA . THR A 1 93 ? 2.139 -17.484 -12.289 1 98.44 93 THR A CA 1
ATOM 689 C C . THR A 1 93 ? 1.843 -17.281 -13.773 1 98.44 93 THR A C 1
ATOM 691 O O . THR A 1 93 ? 2.746 -16.984 -14.555 1 98.44 93 THR A O 1
ATOM 694 N N . ILE A 1 94 ? 0.621 -17.484 -14.164 1 98.62 94 ILE A N 1
ATOM 695 C CA . ILE A 1 94 ? 0.078 -17.203 -15.492 1 98.62 94 ILE A CA 1
ATOM 696 C C . ILE A 1 94 ? -1.277 -16.516 -15.359 1 98.62 94 ILE A C 1
ATOM 698 O O . ILE A 1 94 ? -1.784 -16.328 -14.25 1 98.62 94 ILE A O 1
ATOM 702 N N . THR A 1 95 ? -1.858 -16.062 -16.438 1 98.69 95 THR A N 1
ATOM 703 C CA . THR A 1 95 ? -3.145 -15.383 -16.375 1 98.69 95 THR A CA 1
ATOM 704 C C . THR A 1 95 ? -4.281 -16.375 -16.188 1 98.69 95 THR A C 1
ATOM 706 O O . THR A 1 95 ? -4.137 -17.562 -16.516 1 98.69 95 THR A O 1
ATOM 709 N N . PRO A 1 96 ? -5.383 -15.898 -15.633 1 98.62 96 PRO A N 1
ATOM 710 C CA . PRO A 1 96 ? -6.566 -16.75 -15.539 1 98.62 96 PRO A CA 1
ATOM 711 C C . PRO A 1 96 ? -6.992 -17.328 -16.891 1 98.62 96 PRO A C 1
ATOM 713 O O . PRO A 1 96 ? -7.383 -18.484 -16.984 1 98.62 96 PRO A O 1
ATOM 716 N N . THR A 1 97 ? -6.883 -16.547 -17.906 1 98.19 97 THR A N 1
ATOM 717 C CA . THR A 1 97 ? -7.227 -16.984 -19.25 1 98.19 97 THR A CA 1
ATOM 718 C C . THR A 1 97 ? -6.316 -18.109 -19.703 1 98.19 97 THR A C 1
ATOM 720 O O . THR A 1 97 ? -6.797 -19.141 -20.188 1 98.19 97 THR A O 1
ATOM 723 N N . GLU A 1 98 ? -5.094 -17.922 -19.5 1 98.38 98 GLU A N 1
ATOM 724 C CA . GLU A 1 98 ? -4.121 -18.953 -19.875 1 98.38 98 GLU A CA 1
ATOM 725 C C . GLU A 1 98 ? -4.359 -20.234 -19.078 1 98.38 98 GLU A C 1
ATOM 727 O O . GLU A 1 98 ? -4.242 -21.344 -19.625 1 98.38 98 GLU A O 1
ATOM 732 N N . SER A 1 99 ? -4.625 -20.078 -17.812 1 98.62 99 SER A N 1
ATOM 733 C CA . SER A 1 99 ? -4.863 -21.25 -16.969 1 98.62 99 SER A CA 1
ATOM 734 C C . SER A 1 99 ? -6.043 -22.062 -17.469 1 98.62 99 SER A C 1
ATOM 736 O O . SER A 1 99 ? -5.977 -23.297 -17.516 1 98.62 99 SER A O 1
ATOM 738 N N . ARG A 1 100 ? -7.141 -21.438 -17.844 1 98.56 100 ARG A N 1
ATOM 739 C CA . ARG A 1 100 ? -8.312 -22.125 -18.375 1 98.56 100 ARG A CA 1
ATOM 740 C C . ARG A 1 100 ? -8 -22.812 -19.688 1 98.56 100 ARG A C 1
ATOM 742 O O . ARG A 1 100 ? -8.461 -23.922 -19.953 1 98.56 100 ARG A O 1
ATOM 749 N N . GLU A 1 101 ? -7.215 -22.125 -20.484 1 98.06 101 GLU A N 1
ATOM 750 C CA . GLU A 1 101 ? -6.824 -22.703 -21.766 1 98.06 101 GLU A CA 1
ATOM 751 C C . GLU A 1 101 ? -5.988 -23.969 -21.578 1 98.06 101 GLU A C 1
ATOM 753 O O . GLU A 1 101 ? -6.191 -24.969 -22.266 1 98.06 101 GLU A O 1
ATOM 758 N N . ILE A 1 102 ? -5.082 -23.891 -20.672 1 98 102 ILE A N 1
ATOM 759 C CA . ILE A 1 102 ? -4.223 -25.031 -20.406 1 98 102 ILE A CA 1
ATOM 760 C C . ILE A 1 102 ? -5.051 -26.172 -19.797 1 98 102 ILE A C 1
ATOM 762 O O . ILE A 1 102 ? -4.863 -27.328 -20.141 1 98 102 ILE A O 1
ATOM 766 N N . ARG A 1 103 ? -5.969 -25.812 -18.906 1 98.31 103 ARG A N 1
ATOM 767 C CA . ARG A 1 103 ? -6.895 -26.812 -18.359 1 98.31 103 ARG A CA 1
ATOM 768 C C . ARG A 1 103 ? -7.629 -27.547 -19.484 1 98.31 103 ARG A C 1
ATOM 770 O O . ARG A 1 103 ? -7.676 -28.766 -19.5 1 98.31 103 ARG A O 1
ATOM 777 N N . ASP A 1 104 ? -8.203 -26.766 -20.438 1 97.94 104 ASP A N 1
ATOM 778 C CA . ASP A 1 104 ? -8.969 -27.359 -21.531 1 97.94 104 ASP A CA 1
ATOM 779 C C . ASP A 1 104 ? -8.102 -28.297 -22.359 1 97.94 104 ASP A C 1
ATOM 781 O O . ASP A 1 104 ? -8.555 -29.375 -22.75 1 97.94 104 ASP A O 1
ATOM 785 N N . ALA A 1 105 ? -6.883 -27.922 -22.609 1 96.81 105 ALA A N 1
ATOM 786 C CA . ALA A 1 105 ? -5.961 -28.75 -23.375 1 96.81 105 ALA A CA 1
ATOM 787 C C . ALA A 1 105 ? -5.625 -30.031 -22.625 1 96.81 105 ALA A C 1
ATOM 789 O O . ALA A 1 105 ? -5.586 -31.109 -23.234 1 96.81 105 ALA A O 1
ATOM 790 N N . VAL A 1 106 ? -5.391 -29.938 -21.344 1 97.5 106 VAL A N 1
ATOM 791 C CA . VAL A 1 106 ? -5.035 -31.094 -20.516 1 97.5 106 VAL A CA 1
ATOM 792 C C . VAL A 1 106 ? -6.219 -32.062 -20.453 1 97.5 106 VAL A C 1
ATOM 794 O O . VAL A 1 106 ? -6.047 -33.281 -20.578 1 97.5 106 VAL A O 1
ATOM 797 N N . VAL A 1 107 ? -7.406 -31.5 -20.234 1 97.19 107 VAL A N 1
ATOM 798 C CA . VAL A 1 107 ? -8.617 -32.312 -20.141 1 97.19 107 VAL A CA 1
ATOM 799 C C . VAL A 1 107 ? -8.875 -33 -21.469 1 97.19 107 VAL A C 1
ATOM 801 O O . VAL A 1 107 ? -9.234 -34.188 -21.5 1 97.19 107 VAL A O 1
ATOM 804 N N . ALA A 1 108 ? -8.688 -32.281 -22.578 1 96.19 108 ALA A N 1
ATOM 805 C CA . ALA A 1 108 ? -8.867 -32.844 -23.906 1 96.19 108 ALA A CA 1
ATOM 806 C C . ALA A 1 108 ? -7.902 -34.031 -24.141 1 96.19 108 ALA A C 1
ATOM 808 O O . ALA A 1 108 ? -8.234 -34.969 -24.844 1 96.19 108 ALA A O 1
ATOM 809 N N . ALA A 1 109 ? -6.801 -33.938 -23.516 1 94.5 109 ALA A N 1
ATOM 810 C CA . ALA A 1 109 ? -5.781 -34.969 -23.656 1 94.5 109 ALA A CA 1
ATOM 811 C C . ALA A 1 109 ? -6.027 -36.125 -22.688 1 94.5 109 ALA A C 1
ATOM 813 O O . ALA A 1 109 ? -5.273 -37.094 -22.656 1 94.5 109 ALA A O 1
ATOM 814 N N . GLY A 1 110 ? -7.031 -36 -21.844 1 95.44 110 GLY A N 1
ATOM 815 C CA . GLY A 1 110 ? -7.438 -37.094 -20.984 1 95.44 110 GLY A CA 1
ATOM 816 C C . GLY A 1 110 ? -6.914 -36.969 -19.562 1 95.44 110 GLY A C 1
ATOM 817 O O . GLY A 1 110 ? -7.008 -37.906 -18.766 1 95.44 110 GLY A O 1
ATOM 818 N N . GLY A 1 111 ? -6.352 -35.844 -19.219 1 96.62 111 GLY A N 1
ATOM 819 C CA . GLY A 1 111 ? -5.867 -35.594 -17.875 1 96.62 111 GLY A CA 1
ATOM 820 C C . GLY A 1 111 ? -6.793 -34.688 -17.062 1 96.62 111 GLY A C 1
ATOM 821 O O . GLY A 1 111 ? -7.863 -34.312 -17.531 1 96.62 111 GLY A O 1
ATOM 822 N N . GLU A 1 112 ? -6.434 -34.469 -15.82 1 97.31 112 GLU A N 1
ATOM 823 C CA . GLU A 1 112 ? -7.102 -33.5 -14.984 1 97.31 112 GLU A CA 1
ATOM 824 C C . GLU A 1 112 ? -6.172 -32.344 -14.656 1 97.31 112 GLU A C 1
ATOM 826 O O . GLU A 1 112 ? -4.949 -32.5 -14.625 1 97.31 112 GLU A O 1
ATOM 831 N N . TYR A 1 113 ? -6.738 -31.188 -14.453 1 98.44 113 TYR A N 1
ATOM 832 C CA . TYR A 1 113 ? -5.965 -29.969 -14.242 1 98.44 113 TYR A CA 1
ATOM 833 C C . TYR A 1 113 ? -6.512 -29.172 -13.062 1 98.44 113 TYR A C 1
ATOM 835 O O . TYR A 1 113 ? -7.723 -28.969 -12.953 1 98.44 113 TYR A O 1
ATOM 843 N N . LEU A 1 114 ? -5.621 -28.812 -12.148 1 98.5 114 LEU A N 1
ATOM 844 C CA . LEU A 1 114 ? -5.91 -27.797 -11.156 1 98.5 114 LEU A CA 1
ATOM 845 C C . LEU A 1 114 ? -4.793 -26.766 -11.102 1 98.5 114 LEU A C 1
ATOM 847 O O . LEU A 1 114 ? -3.666 -27.031 -11.516 1 98.5 114 LEU A O 1
ATOM 851 N N . GLU A 1 115 ? -5.117 -25.578 -10.766 1 98.88 115 GLU A N 1
ATOM 852 C CA . GLU A 1 115 ? -4.109 -24.562 -10.477 1 98.88 115 GLU A CA 1
ATOM 853 C C . GLU A 1 115 ? -3.91 -24.391 -8.977 1 98.88 115 GLU A C 1
ATOM 855 O O . GLU A 1 115 ? -4.859 -24.531 -8.203 1 98.88 115 GLU A O 1
ATOM 860 N N . ALA A 1 116 ? -2.66 -24.031 -8.602 1 98.88 116 ALA A N 1
ATOM 861 C CA . ALA A 1 116 ? -2.348 -23.859 -7.188 1 98.88 116 ALA A CA 1
ATOM 862 C C . ALA A 1 116 ? -1.205 -22.875 -6.992 1 98.88 116 ALA A C 1
ATOM 864 O O . ALA A 1 116 ? -0.208 -23.188 -6.336 1 98.88 116 ALA A O 1
ATOM 865 N N . PRO A 1 117 ? -1.396 -21.672 -7.539 1 98.81 117 PRO A N 1
ATOM 866 C CA . PRO A 1 117 ? -0.346 -20.672 -7.297 1 98.81 117 PRO A CA 1
ATOM 867 C C . PRO A 1 117 ? -0.091 -20.438 -5.809 1 98.81 117 PRO A C 1
ATOM 869 O O . PRO A 1 117 ? -0.902 -20.844 -4.969 1 98.81 117 PRO A O 1
ATOM 872 N N . VAL A 1 118 ? 1.081 -19.844 -5.535 1 98.62 118 VAL A N 1
ATOM 873 C CA . VAL A 1 118 ? 1.498 -19.703 -4.145 1 98.62 118 VAL A CA 1
ATOM 874 C C . VAL A 1 118 ? 1.851 -18.25 -3.854 1 98.62 118 VAL A C 1
ATOM 876 O O . VAL A 1 118 ? 2.225 -17.5 -4.758 1 98.62 118 VAL A O 1
ATOM 879 N N . LEU A 1 119 ? 1.659 -17.859 -2.674 1 98.5 119 LEU A N 1
ATOM 880 C CA . LEU A 1 119 ? 2.145 -16.594 -2.154 1 98.5 119 LEU A CA 1
ATOM 881 C C . LEU A 1 119 ? 3.193 -16.812 -1.069 1 98.5 119 LEU A C 1
ATOM 883 O O . LEU A 1 119 ? 3.01 -17.656 -0.186 1 98.5 119 LEU A O 1
ATOM 887 N N . GLY A 1 120 ? 4.18 -16.109 -1.076 1 95.81 120 GLY A N 1
ATOM 888 C CA . GLY A 1 120 ? 5.363 -16.266 -0.247 1 95.81 120 GLY A CA 1
ATOM 889 C C . GLY A 1 120 ? 6.648 -16.359 -1.05 1 95.81 120 GLY A C 1
ATOM 890 O O . GLY A 1 120 ? 6.613 -16.547 -2.268 1 95.81 120 GLY A O 1
ATOM 891 N N . SER A 1 121 ? 7.766 -16.156 -0.328 1 93.12 121 SER A N 1
ATOM 892 C CA . SER A 1 121 ? 9.062 -16.172 -1.005 1 93.12 121 SER A CA 1
ATOM 893 C C . SER A 1 121 ? 9.867 -17.406 -0.61 1 93.12 121 SER A C 1
ATOM 895 O O . SER A 1 121 ? 9.305 -18.406 -0.159 1 93.12 121 SER A O 1
ATOM 897 N N . ILE A 1 122 ? 11.141 -17.406 -0.98 1 94.81 122 ILE A N 1
ATOM 898 C CA . ILE A 1 122 ? 12.047 -18.547 -0.849 1 94.81 122 ILE A CA 1
ATOM 899 C C . ILE A 1 122 ? 12.055 -19.047 0.598 1 94.81 122 ILE A C 1
ATOM 901 O O . ILE A 1 122 ? 11.922 -20.234 0.858 1 94.81 122 ILE A O 1
ATOM 905 N N . PRO A 1 123 ? 12.062 -18.125 1.616 1 94.88 123 PRO A N 1
ATOM 906 C CA . PRO A 1 123 ? 12.055 -18.625 2.992 1 94.88 123 PRO A CA 1
ATOM 907 C C . PRO A 1 123 ? 10.781 -19.391 3.328 1 94.88 123 PRO A C 1
ATOM 909 O O . PRO A 1 123 ? 10.852 -20.438 3.988 1 94.88 123 PRO A O 1
ATOM 912 N N . GLU A 1 124 ? 9.664 -18.875 2.881 1 96.69 124 GLU A N 1
ATOM 913 C CA . GLU A 1 124 ? 8.406 -19.578 3.125 1 96.69 124 GLU A CA 1
ATOM 914 C C . GLU A 1 124 ? 8.375 -20.922 2.408 1 96.69 124 GLU A C 1
ATOM 916 O O . GLU A 1 124 ? 7.859 -21.906 2.943 1 96.69 124 GLU A O 1
ATOM 921 N N . ALA A 1 125 ? 8.922 -21 1.173 1 97.62 125 ALA A N 1
ATOM 922 C CA . ALA A 1 125 ? 8.984 -22.25 0.421 1 97.62 125 ALA A CA 1
ATOM 923 C C . ALA A 1 125 ? 9.844 -23.281 1.142 1 97.62 125 ALA A C 1
ATOM 925 O O . ALA A 1 125 ? 9.469 -24.453 1.252 1 97.62 125 ALA A O 1
ATOM 926 N N . GLN A 1 126 ? 10.977 -22.828 1.66 1 97.56 126 GLN A N 1
ATOM 927 C CA . GLN A 1 126 ? 11.906 -23.703 2.363 1 97.56 126 GLN A CA 1
ATOM 928 C C . GLN A 1 126 ? 11.297 -24.219 3.66 1 97.56 126 GLN A C 1
ATOM 930 O O . GLN A 1 126 ? 11.547 -25.359 4.051 1 97.56 126 GLN A O 1
ATOM 935 N N . ALA A 1 127 ? 10.461 -23.406 4.254 1 97.56 127 ALA A N 1
ATOM 936 C CA . ALA A 1 127 ? 9.875 -23.75 5.543 1 97.56 127 ALA A CA 1
ATOM 937 C C . ALA A 1 127 ? 8.586 -24.547 5.363 1 97.56 127 ALA A C 1
ATOM 939 O O . ALA A 1 127 ? 8.086 -25.156 6.309 1 97.56 127 ALA A O 1
ATOM 940 N N . GLY A 1 128 ? 8.094 -24.562 4.141 1 97.94 128 GLY A N 1
ATOM 941 C CA . GLY A 1 128 ? 6.797 -25.188 3.91 1 97.94 128 GLY A CA 1
ATOM 942 C C . GLY A 1 128 ? 5.637 -24.359 4.449 1 97.94 128 GLY A C 1
ATOM 943 O O . GLY A 1 128 ? 4.676 -24.922 4.988 1 97.94 128 GLY A O 1
ATOM 944 N N . ASN A 1 129 ? 5.809 -23.031 4.391 1 98.06 129 ASN A N 1
ATOM 945 C CA . ASN A 1 129 ? 4.816 -22.125 4.969 1 98.06 129 ASN A CA 1
ATOM 946 C C . ASN A 1 129 ? 4.246 -21.172 3.924 1 98.06 129 ASN A C 1
ATOM 948 O O . ASN A 1 129 ? 3.932 -20.016 4.234 1 98.06 129 ASN A O 1
ATOM 952 N N . LEU A 1 130 ? 4.168 -21.594 2.676 1 98.5 130 LEU A N 1
ATOM 953 C CA . LEU A 1 130 ? 3.553 -20.797 1.623 1 98.5 130 LEU A CA 1
ATOM 954 C C . LEU A 1 130 ? 2.039 -20.734 1.801 1 98.5 130 LEU A C 1
ATOM 956 O O . LEU A 1 130 ? 1.45 -21.594 2.457 1 98.5 130 LEU A O 1
ATOM 960 N N . ILE A 1 131 ? 1.467 -19.703 1.313 1 98.81 131 ILE A N 1
ATOM 961 C CA . ILE A 1 131 ? 0.02 -19.672 1.126 1 98.81 131 ILE A CA 1
ATOM 962 C C . ILE A 1 131 ? -0.337 -20.297 -0.224 1 98.81 131 ILE A C 1
ATOM 964 O O . ILE A 1 131 ? -0.001 -19.75 -1.274 1 98.81 131 ILE A O 1
ATOM 968 N N . VAL A 1 132 ? -0.946 -21.438 -0.178 1 98.88 132 VAL A N 1
ATOM 969 C CA . VAL A 1 132 ? -1.296 -22.172 -1.393 1 98.88 132 VAL A CA 1
ATOM 970 C C . VAL A 1 132 ? -2.758 -21.906 -1.748 1 98.88 132 VAL A C 1
ATOM 972 O O . VAL A 1 132 ? -3.658 -22.219 -0.961 1 98.88 132 VAL A O 1
ATOM 975 N N . MET A 1 133 ? -3.01 -21.312 -2.871 1 98.94 133 MET A N 1
ATOM 976 C CA . MET A 1 133 ? -4.348 -21 -3.369 1 98.94 133 MET A CA 1
ATOM 977 C C . MET A 1 133 ? -4.734 -21.938 -4.508 1 98.94 133 MET A C 1
ATOM 979 O O . MET A 1 133 ? -3.994 -22.078 -5.484 1 98.94 133 MET A O 1
ATOM 983 N N . VAL A 1 134 ? -5.91 -22.516 -4.41 1 98.94 134 VAL A N 1
ATOM 984 C CA . VAL A 1 134 ? -6.215 -23.625 -5.32 1 98.94 134 VAL A CA 1
ATOM 985 C C . VAL A 1 134 ? -7.473 -23.297 -6.125 1 98.94 134 VAL A C 1
ATOM 987 O O . VAL A 1 134 ? -8.484 -22.875 -5.566 1 98.94 134 VAL A O 1
ATOM 990 N N . GLY A 1 135 ? -7.375 -23.312 -7.426 1 98.88 135 GLY A N 1
ATOM 991 C CA . GLY A 1 135 ? -8.523 -23.344 -8.32 1 98.88 135 GLY A CA 1
ATOM 992 C C . GLY A 1 135 ? -8.812 -24.734 -8.867 1 98.88 135 GLY A C 1
ATOM 993 O O . GLY A 1 135 ? -8.039 -25.266 -9.664 1 98.88 135 GLY A O 1
ATOM 994 N N . ALA A 1 136 ? -9.898 -25.344 -8.461 1 98.69 136 ALA A N 1
ATOM 995 C CA . ALA A 1 136 ? -10.227 -26.734 -8.781 1 98.69 136 ALA A CA 1
ATOM 996 C C . ALA A 1 136 ? -11.672 -27.062 -8.422 1 98.69 136 ALA A C 1
ATOM 998 O O . ALA A 1 136 ? -12.352 -26.25 -7.785 1 98.69 136 ALA A O 1
ATOM 999 N N . HIS A 1 137 ? -12.125 -28.266 -8.906 1 97.88 137 HIS A N 1
ATOM 1000 C CA . HIS A 1 137 ? -13.32 -28.859 -8.328 1 97.88 137 HIS A CA 1
ATOM 1001 C C . HIS A 1 137 ? -13.047 -29.375 -6.918 1 97.88 137 HIS A C 1
ATOM 1003 O O . HIS A 1 137 ? -11.914 -29.734 -6.59 1 97.88 137 HIS A O 1
ATOM 1009 N N . GLN A 1 138 ? -14.086 -29.406 -6.172 1 98.31 138 GLN A N 1
ATOM 1010 C CA . GLN A 1 138 ? -13.977 -29.812 -4.777 1 98.31 138 GLN A CA 1
ATOM 1011 C C . GLN A 1 138 ? -13.344 -31.203 -4.66 1 98.31 138 GLN A C 1
ATOM 1013 O O . GLN A 1 138 ? -12.508 -31.438 -3.785 1 98.31 138 GLN A O 1
ATOM 1018 N N . GLU A 1 139 ? -13.719 -32.062 -5.492 1 98.12 139 GLU A N 1
ATOM 1019 C CA . GLU A 1 139 ? -13.211 -33.406 -5.434 1 98.12 139 GLU A CA 1
ATOM 1020 C C . GLU A 1 139 ? -11.719 -33.469 -5.754 1 98.12 139 GLU A C 1
ATOM 1022 O O . GLU A 1 139 ? -10.969 -34.219 -5.129 1 98.12 139 GLU A O 1
ATOM 1027 N N . GLN A 1 140 ? -11.344 -32.719 -6.797 1 97.62 140 GLN A N 1
ATOM 1028 C CA . GLN A 1 140 ? -9.93 -32.625 -7.137 1 97.62 140 GLN A CA 1
ATOM 1029 C C . GLN A 1 140 ? -9.117 -32.062 -5.969 1 97.62 140 GLN A C 1
ATOM 1031 O O . GLN A 1 140 ? -8.047 -32.594 -5.645 1 97.62 140 GLN A O 1
ATOM 1036 N N . TYR A 1 141 ? -9.688 -31.047 -5.387 1 98.56 141 TYR A N 1
ATOM 1037 C CA . TYR A 1 141 ? -9.047 -30.391 -4.254 1 98.56 141 TYR A CA 1
ATOM 1038 C C . TYR A 1 141 ? -8.828 -31.375 -3.105 1 98.56 141 TYR A C 1
ATOM 1040 O O . TYR A 1 141 ? -7.715 -31.484 -2.578 1 98.56 141 TYR A O 1
ATOM 1048 N N . LYS A 1 142 ? -9.805 -32.094 -2.758 1 98.44 142 LYS A N 1
ATOM 1049 C CA . LYS A 1 142 ? -9.711 -33.031 -1.658 1 98.44 142 LYS A CA 1
ATOM 1050 C C . LYS A 1 142 ? -8.672 -34.125 -1.951 1 98.44 142 LYS A C 1
ATOM 1052 O O . LYS A 1 142 ? -7.91 -34.5 -1.067 1 98.44 142 LYS A O 1
ATOM 1057 N N . ARG A 1 143 ? -8.625 -34.562 -3.174 1 97.69 143 ARG A N 1
ATOM 1058 C CA . ARG A 1 143 ? -7.723 -35.625 -3.57 1 97.69 143 ARG A CA 1
ATOM 1059 C C . ARG A 1 143 ? -6.266 -35.219 -3.438 1 97.69 143 ARG A C 1
ATOM 1061 O O . ARG A 1 143 ? -5.395 -36.031 -3.139 1 97.69 143 ARG A O 1
ATOM 1068 N N . HIS A 1 144 ? -6.027 -33.938 -3.621 1 98.19 144 HIS A N 1
ATOM 1069 C CA . HIS A 1 144 ? -4.637 -33.5 -3.678 1 98.19 144 HIS A CA 1
ATOM 1070 C C . HIS A 1 144 ? -4.273 -32.656 -2.451 1 98.19 144 HIS A C 1
ATOM 1072 O O . HIS A 1 144 ? -3.162 -32.125 -2.363 1 98.19 144 HIS A O 1
ATOM 1078 N N . LEU A 1 145 ? -5.121 -32.562 -1.445 1 98.62 145 LEU A N 1
ATOM 1079 C CA . LEU A 1 145 ? -4.953 -31.703 -0.287 1 98.62 145 LEU A CA 1
ATOM 1080 C C . LEU A 1 145 ? -3.711 -32.094 0.509 1 98.62 145 LEU A C 1
ATOM 1082 O O . LEU A 1 145 ? -2.912 -31.234 0.881 1 98.62 145 LEU A O 1
ATOM 1086 N N . GLU A 1 146 ? -3.557 -33.375 0.76 1 98.19 146 GLU A N 1
ATOM 1087 C CA . GLU A 1 146 ? -2.432 -33.844 1.569 1 98.19 146 GLU A CA 1
ATOM 1088 C C . GLU A 1 146 ? -1.101 -33.531 0.887 1 98.19 146 GLU A C 1
ATOM 1090 O O . GLU A 1 146 ? -0.122 -33.188 1.55 1 98.19 146 GLU A O 1
ATOM 1095 N N . LEU A 1 147 ? -1.075 -33.688 -0.44 1 98.44 147 LEU A N 1
ATOM 1096 C CA . LEU A 1 147 ? 0.127 -33.344 -1.192 1 98.44 147 LEU A CA 1
ATOM 1097 C C . LEU A 1 147 ? 0.422 -31.844 -1.093 1 98.44 147 LEU A C 1
ATOM 1099 O O . LEU A 1 147 ? 1.568 -31.438 -0.87 1 98.44 147 LEU A O 1
ATOM 1103 N N . LEU A 1 148 ? -0.592 -30.984 -1.188 1 98.81 148 LEU A N 1
ATOM 1104 C CA . LEU A 1 148 ? -0.443 -29.531 -1.202 1 98.81 148 LEU A CA 1
ATOM 1105 C C . LEU A 1 148 ? -0.014 -29.016 0.167 1 98.81 148 LEU A C 1
ATOM 1107 O O . LEU A 1 148 ? 0.653 -27.984 0.265 1 98.81 148 LEU A O 1
ATOM 1111 N N . LYS A 1 149 ? -0.312 -29.734 1.24 1 98.69 149 LYS A N 1
ATOM 1112 C CA . LYS A 1 149 ? 0.018 -29.344 2.609 1 98.69 149 LYS A CA 1
ATOM 1113 C C . LYS A 1 149 ? 1.527 -29.359 2.834 1 98.69 149 LYS A C 1
ATOM 1115 O O . LYS A 1 149 ? 2.02 -28.766 3.799 1 98.69 149 LYS A O 1
ATOM 1120 N N . HIS A 1 150 ? 2.275 -30.047 1.929 1 98.44 150 HIS A N 1
ATOM 1121 C CA . HIS A 1 150 ? 3.73 -30.031 2.049 1 98.44 150 HIS A CA 1
ATOM 1122 C C . HIS A 1 150 ? 4.301 -28.656 1.728 1 98.44 150 HIS A C 1
ATOM 1124 O O . HIS A 1 150 ? 5.422 -28.328 2.123 1 98.44 150 HIS A O 1
ATOM 1130 N N . PHE A 1 151 ? 3.541 -27.828 0.969 1 98.62 151 PHE A N 1
ATOM 1131 C CA . PHE A 1 151 ? 4.02 -26.5 0.564 1 98.62 151 PHE A CA 1
ATOM 1132 C C . PHE A 1 151 ? 3.5 -25.422 1.51 1 98.62 151 PHE A C 1
ATOM 1134 O O . PHE A 1 151 ? 4.09 -24.344 1.616 1 98.62 151 PHE A O 1
ATOM 1141 N N . GLY A 1 152 ? 2.447 -25.609 2.098 1 98.25 152 GLY A N 1
ATOM 1142 C CA . GLY A 1 152 ? 1.761 -24.719 3.021 1 98.25 152 GLY A CA 1
ATOM 1143 C C . GLY A 1 152 ? 0.762 -25.438 3.908 1 98.25 152 GLY A C 1
ATOM 1144 O O . GLY A 1 152 ? 0.059 -26.344 3.455 1 98.25 152 GLY A O 1
ATOM 1145 N N . PRO A 1 153 ? 0.629 -25.062 5.121 1 97.12 153 PRO A N 1
ATOM 1146 C CA . PRO A 1 153 ? -0.133 -25.844 6.094 1 97.12 153 PRO A CA 1
ATOM 1147 C C . PRO A 1 153 ? -1.632 -25.859 5.801 1 97.12 153 PRO A C 1
ATOM 1149 O O . PRO A 1 153 ? -2.336 -26.781 6.195 1 97.12 153 PRO A O 1
ATOM 1152 N N . GLU A 1 154 ? -2.105 -24.828 5.129 1 98 154 GLU A N 1
ATOM 1153 C CA . GLU A 1 154 ? -3.543 -24.719 4.898 1 98 154 GLU A CA 1
ATOM 1154 C C . GLU A 1 154 ? -3.844 -24.281 3.467 1 98 154 GLU A C 1
ATOM 1156 O O . GLU A 1 154 ? -4.293 -23.156 3.236 1 98 154 GLU A O 1
ATOM 1161 N N . PRO A 1 155 ? -3.709 -25.234 2.486 1 98.81 155 PRO A N 1
ATOM 1162 C CA . PRO A 1 155 ? -4.125 -24.875 1.131 1 98.81 155 PRO A CA 1
ATOM 1163 C C . PRO A 1 155 ? -5.59 -24.438 1.057 1 98.81 155 PRO A C 1
ATOM 1165 O O . PRO A 1 155 ? -6.445 -25.047 1.698 1 98.81 155 PRO A O 1
ATOM 1168 N N . ILE A 1 156 ? -5.898 -23.406 0.335 1 98.88 156 ILE A N 1
ATOM 1169 C CA . ILE A 1 156 ? -7.227 -22.797 0.344 1 98.88 156 ILE A CA 1
ATOM 1170 C C . ILE A 1 156 ? -7.879 -22.969 -1.024 1 98.88 156 ILE A C 1
ATOM 1172 O O . ILE A 1 156 ? -7.332 -22.547 -2.043 1 98.88 156 ILE A O 1
ATOM 1176 N N . LEU A 1 157 ? -9.023 -23.594 -1.074 1 98.88 157 LEU A N 1
ATOM 1177 C CA . LEU A 1 157 ? -9.812 -23.672 -2.301 1 98.88 157 LEU A CA 1
ATOM 1178 C C . LEU A 1 157 ? -10.477 -22.328 -2.604 1 98.88 157 LEU A C 1
ATOM 1180 O O . LEU A 1 157 ? -11.344 -21.875 -1.852 1 98.88 157 LEU A O 1
ATOM 1184 N N . VAL A 1 158 ? -10.086 -21.672 -3.701 1 98.75 158 VAL A N 1
ATOM 1185 C CA . VAL A 1 158 ? -10.578 -20.359 -4.078 1 98.75 158 VAL A CA 1
ATOM 1186 C C . VAL A 1 158 ? -11.867 -20.484 -4.879 1 98.75 158 VAL A C 1
ATOM 1188 O O . VAL A 1 158 ? -12.828 -19.75 -4.641 1 98.75 158 VAL A O 1
ATOM 1191 N N . GLY A 1 159 ? -11.859 -21.312 -5.809 1 98.56 159 GLY A N 1
ATOM 1192 C CA . GLY A 1 159 ? -12.938 -21.562 -6.754 1 98.56 159 GLY A CA 1
ATOM 1193 C C . GLY A 1 159 ? -12.523 -22.422 -7.922 1 98.56 159 GLY A C 1
ATOM 1194 O O . GLY A 1 159 ? -11.688 -23.312 -7.777 1 98.56 159 GLY A O 1
ATOM 1195 N N . SER A 1 160 ? -13.211 -22.266 -9.055 1 98.5 160 SER A N 1
ATOM 1196 C CA . SER A 1 160 ? -12.891 -23.016 -10.266 1 98.5 160 SER A CA 1
ATOM 1197 C C . SER A 1 160 ? -11.555 -22.562 -10.859 1 98.5 160 SER A C 1
ATOM 1199 O O . SER A 1 160 ? -11.023 -21.516 -10.469 1 98.5 160 SER A O 1
ATOM 1201 N N . VAL A 1 161 ? -11.031 -23.328 -11.781 1 98.75 161 VAL A N 1
ATOM 1202 C CA . VAL A 1 161 ? -9.805 -22.969 -12.484 1 98.75 161 VAL A CA 1
ATOM 1203 C C . VAL A 1 161 ? -9.93 -21.562 -13.07 1 98.75 161 VAL A C 1
ATOM 1205 O O . VAL A 1 161 ? -10.945 -21.219 -13.68 1 98.75 161 VAL A O 1
ATOM 1208 N N . GLY A 1 162 ? -8.93 -20.75 -12.859 1 98.69 162 GLY A N 1
ATOM 1209 C CA . GLY A 1 162 ? -8.922 -19.359 -13.242 1 98.69 162 GLY A CA 1
ATOM 1210 C C . GLY A 1 162 ? -9.016 -18.406 -12.055 1 98.69 162 GLY A C 1
ATOM 1211 O O . GLY A 1 162 ? -8.445 -17.312 -12.078 1 98.69 162 GLY A O 1
ATOM 1212 N N . THR A 1 163 ? -9.688 -18.797 -10.984 1 98.75 163 THR A N 1
ATOM 1213 C CA . THR A 1 163 ? -9.922 -17.906 -9.844 1 98.75 163 THR A CA 1
ATOM 1214 C C . THR A 1 163 ? -8.664 -17.781 -8.992 1 98.75 163 THR A C 1
ATOM 1216 O O . THR A 1 163 ? -8.328 -16.688 -8.539 1 98.75 163 THR A O 1
ATOM 1219 N N . ALA A 1 164 ? -7.98 -18.859 -8.781 1 98.88 164 ALA A N 1
ATOM 1220 C CA . ALA A 1 164 ? -6.754 -18.797 -7.992 1 98.88 164 ALA A CA 1
ATOM 1221 C C . ALA A 1 164 ? -5.676 -17.984 -8.719 1 98.88 164 ALA A C 1
ATOM 1223 O O . ALA A 1 164 ? -4.914 -17.25 -8.094 1 98.88 164 ALA A O 1
ATOM 1224 N N . ALA A 1 165 ? -5.613 -18.188 -10.031 1 98.88 165 ALA A N 1
ATOM 1225 C CA . ALA A 1 165 ? -4.684 -17.391 -10.828 1 98.88 165 ALA A CA 1
ATOM 1226 C C . ALA A 1 165 ? -5.008 -15.898 -10.727 1 98.88 165 ALA A C 1
ATOM 1228 O O . ALA A 1 165 ? -4.109 -15.07 -10.594 1 98.88 165 ALA A O 1
ATOM 1229 N N . ALA A 1 166 ? -6.285 -15.578 -10.789 1 98.88 166 ALA A N 1
ATOM 1230 C CA . ALA A 1 166 ? -6.723 -14.188 -10.656 1 98.88 166 ALA A CA 1
ATOM 1231 C C . ALA A 1 166 ? -6.352 -13.625 -9.289 1 98.88 166 ALA A C 1
ATOM 1233 O O . ALA A 1 166 ? -5.852 -12.508 -9.18 1 98.88 166 ALA A O 1
ATOM 1234 N N . LEU A 1 167 ? -6.609 -14.422 -8.281 1 98.88 167 LEU A N 1
ATOM 1235 C CA . LEU A 1 167 ? -6.285 -14 -6.926 1 98.88 167 LEU A CA 1
ATOM 1236 C C . LEU A 1 167 ? -4.785 -13.758 -6.773 1 98.88 167 LEU A C 1
ATOM 1238 O O . LEU A 1 167 ? -4.367 -12.773 -6.156 1 98.88 167 LEU A O 1
ATOM 1242 N N . LYS A 1 168 ? -3.949 -14.625 -7.305 1 98.88 168 LYS A N 1
ATOM 1243 C CA . LYS A 1 168 ? -2.498 -14.469 -7.281 1 98.88 168 LYS A CA 1
ATOM 1244 C C . LYS A 1 168 ? -2.074 -13.156 -7.93 1 98.88 168 LYS A C 1
ATOM 1246 O O . LYS A 1 168 ? -1.23 -12.438 -7.395 1 98.88 168 LYS A O 1
ATOM 1251 N N . LEU A 1 169 ? -2.678 -12.883 -9.07 1 98.88 169 LEU A N 1
ATOM 1252 C CA . LEU A 1 169 ? -2.334 -11.648 -9.773 1 98.88 169 LEU A CA 1
ATOM 1253 C C . LEU A 1 169 ? -2.746 -10.43 -8.953 1 98.88 169 LEU A C 1
ATOM 1255 O O . LEU A 1 169 ? -2.037 -9.422 -8.938 1 98.88 169 LEU A O 1
ATOM 1259 N N . ALA A 1 170 ? -3.92 -10.492 -8.312 1 98.94 170 ALA A N 1
ATOM 1260 C CA . ALA A 1 170 ? -4.371 -9.406 -7.449 1 98.94 170 ALA A CA 1
ATOM 1261 C C . ALA A 1 170 ? -3.371 -9.141 -6.328 1 98.94 170 ALA A C 1
ATOM 1263 O O . ALA A 1 170 ? -3.088 -7.988 -5.996 1 98.94 170 ALA A O 1
ATOM 1264 N N . LEU A 1 171 ? -2.826 -10.188 -5.754 1 98.94 171 LEU A N 1
ATOM 1265 C CA . LEU A 1 171 ? -1.865 -10.07 -4.664 1 98.94 171 LEU A CA 1
ATOM 1266 C C . LEU A 1 171 ? -0.512 -9.594 -5.18 1 98.94 171 LEU A C 1
ATOM 1268 O O . LEU A 1 171 ? 0.161 -8.789 -4.527 1 98.94 171 LEU A O 1
ATOM 1272 N N . ASN A 1 172 ? -0.118 -10.047 -6.359 1 98.81 172 ASN A N 1
ATOM 1273 C CA . ASN A 1 172 ? 1.135 -9.586 -6.953 1 98.81 172 ASN A CA 1
ATOM 1274 C C . ASN A 1 172 ? 1.08 -8.102 -7.305 1 98.81 172 ASN A C 1
ATOM 1276 O O . ASN A 1 172 ? 2.086 -7.398 -7.199 1 98.81 172 ASN A O 1
ATOM 1280 N N . GLN A 1 173 ? -0.116 -7.699 -7.785 1 98.81 173 GLN A N 1
ATOM 1281 C CA . GLN A 1 173 ? -0.319 -6.27 -8 1 98.81 173 GLN A CA 1
ATOM 1282 C C . GLN A 1 173 ? -0.11 -5.484 -6.715 1 98.81 173 GLN A C 1
ATOM 1284 O O . GLN A 1 173 ? 0.476 -4.398 -6.73 1 98.81 173 GLN A O 1
ATOM 1289 N N . LEU A 1 174 ? -0.54 -5.977 -5.594 1 98.94 174 LEU A N 1
ATOM 1290 C CA . LEU A 1 174 ? -0.311 -5.336 -4.305 1 98.94 174 LEU A CA 1
ATOM 1291 C C . LEU A 1 174 ? 1.174 -5.332 -3.957 1 98.94 174 LEU A C 1
ATOM 1293 O O . LEU A 1 174 ? 1.678 -4.359 -3.383 1 98.94 174 LEU A O 1
ATOM 1297 N N . ILE A 1 175 ? 1.932 -6.395 -4.262 1 98.88 175 ILE A N 1
ATOM 1298 C CA . ILE A 1 175 ? 3.373 -6.422 -4.031 1 98.88 175 ILE A CA 1
ATOM 1299 C C . ILE A 1 175 ? 4.031 -5.242 -4.742 1 98.88 175 ILE A C 1
ATOM 1301 O O . ILE A 1 175 ? 4.777 -4.477 -4.125 1 98.88 175 ILE A O 1
ATOM 1305 N N . ALA A 1 176 ? 3.676 -5.102 -6.023 1 98.88 176 ALA A N 1
ATOM 1306 C CA . ALA A 1 176 ? 4.285 -4.055 -6.84 1 98.88 176 ALA A CA 1
ATOM 1307 C C . ALA A 1 176 ? 3.92 -2.668 -6.32 1 98.88 176 ALA A C 1
ATOM 1309 O O . ALA A 1 176 ? 4.793 -1.82 -6.125 1 98.88 176 ALA A O 1
ATOM 1310 N N . SER A 1 177 ? 2.66 -2.469 -6.047 1 98.94 177 SER A N 1
ATOM 1311 C CA . SER A 1 177 ? 2.145 -1.152 -5.688 1 98.94 177 SER A CA 1
ATOM 1312 C C . SER A 1 177 ? 2.613 -0.736 -4.297 1 98.94 177 SER A C 1
ATOM 1314 O O . SER A 1 177 ? 3.006 0.413 -4.086 1 98.94 177 SER A O 1
ATOM 1316 N N . LEU A 1 178 ? 2.562 -1.667 -3.326 1 98.94 178 LEU A N 1
ATOM 1317 C CA . LEU A 1 178 ? 2.998 -1.356 -1.969 1 98.94 178 LEU A CA 1
ATOM 1318 C C . LEU A 1 178 ? 4.492 -1.062 -1.932 1 98.94 178 LEU A C 1
ATOM 1320 O O . LEU A 1 178 ? 4.93 -0.121 -1.266 1 98.94 178 LEU A O 1
ATOM 1324 N N . THR A 1 179 ? 5.277 -1.816 -2.66 1 98.88 179 THR A N 1
ATOM 1325 C CA . THR A 1 179 ? 6.723 -1.612 -2.656 1 98.88 179 THR A CA 1
ATOM 1326 C C . THR A 1 179 ? 7.078 -0.265 -3.277 1 98.88 179 THR A C 1
ATOM 1328 O O . THR A 1 179 ? 7.918 0.465 -2.746 1 98.88 179 THR A O 1
ATOM 1331 N N . ALA A 1 180 ? 6.422 0.027 -4.414 1 98.88 180 ALA A N 1
ATOM 1332 C CA . ALA A 1 180 ? 6.695 1.295 -5.086 1 98.88 180 ALA A CA 1
ATOM 1333 C C . ALA A 1 180 ? 6.309 2.479 -4.203 1 98.88 180 ALA A C 1
ATOM 1335 O O . ALA A 1 180 ? 7.055 3.457 -4.105 1 98.88 180 ALA A O 1
ATOM 1336 N N . SER A 1 181 ? 5.148 2.406 -3.566 1 98.94 181 SER A N 1
ATOM 1337 C CA . SER A 1 181 ? 4.68 3.516 -2.744 1 98.94 181 SER A CA 1
ATOM 1338 C C . SER A 1 181 ? 5.551 3.695 -1.508 1 98.94 181 SER A C 1
ATOM 1340 O O . SER A 1 181 ? 5.863 4.824 -1.12 1 98.94 181 SER A O 1
ATOM 1342 N N . PHE A 1 182 ? 5.988 2.582 -0.877 1 98.94 182 PHE A N 1
ATOM 1343 C CA . PHE A 1 182 ? 6.883 2.635 0.276 1 98.94 182 PHE A CA 1
ATOM 1344 C C . PHE A 1 182 ? 8.227 3.23 -0.109 1 98.94 182 PHE A C 1
ATOM 1346 O O . PHE A 1 182 ? 8.742 4.117 0.578 1 98.94 182 PHE A O 1
ATOM 1353 N N . ALA A 1 183 ? 8.781 2.74 -1.235 1 98.94 183 ALA A N 1
ATOM 1354 C CA . ALA A 1 183 ? 10.07 3.229 -1.723 1 98.94 183 ALA A CA 1
ATOM 1355 C C . ALA A 1 183 ? 10.023 4.73 -1.984 1 98.94 183 ALA A C 1
ATOM 1357 O O . ALA A 1 183 ? 10.992 5.445 -1.701 1 98.94 183 ALA A O 1
ATOM 1358 N N . LEU A 1 184 ? 8.922 5.191 -2.543 1 98.88 184 LEU A N 1
ATOM 1359 C CA . LEU A 1 184 ? 8.766 6.609 -2.846 1 98.88 184 LEU A CA 1
ATOM 1360 C C . LEU A 1 184 ? 8.742 7.441 -1.565 1 98.88 184 LEU A C 1
ATOM 1362 O O . LEU A 1 184 ? 9.422 8.461 -1.467 1 98.88 184 LEU A O 1
ATOM 1366 N N . SER A 1 185 ? 7.949 7.012 -0.575 1 98.94 185 SER A N 1
ATOM 1367 C CA . SER A 1 185 ? 7.898 7.723 0.698 1 98.94 185 SER A CA 1
ATOM 1368 C C . SER A 1 185 ? 9.25 7.703 1.398 1 98.94 185 SER A C 1
ATOM 1370 O O . SER A 1 185 ? 9.688 8.711 1.949 1 98.94 185 SER A O 1
ATOM 1372 N N . LEU A 1 186 ? 9.906 6.523 1.356 1 98.88 186 LEU A N 1
ATOM 1373 C CA . LEU A 1 186 ? 11.219 6.387 1.981 1 98.88 186 LEU A CA 1
ATOM 1374 C C . LEU A 1 186 ? 12.234 7.328 1.335 1 98.88 186 LEU A C 1
ATOM 1376 O O . LEU A 1 186 ? 12.977 8.023 2.031 1 98.88 186 LEU A O 1
ATOM 1380 N N . SER A 1 187 ? 12.242 7.363 -0.003 1 98.81 187 SER A N 1
ATOM 1381 C CA . SER A 1 187 ? 13.141 8.258 -0.722 1 98.81 187 SER A CA 1
ATOM 1382 C C . SER A 1 187 ? 12.852 9.719 -0.395 1 98.81 187 SER A C 1
ATOM 1384 O O . SER A 1 187 ? 13.773 10.516 -0.23 1 98.81 187 SER A O 1
ATOM 1386 N N . PHE A 1 188 ? 11.609 10.023 -0.323 1 98.81 188 PHE A N 1
ATOM 1387 C CA . PHE A 1 188 ? 11.156 11.383 -0.062 1 98.81 188 PHE A CA 1
ATOM 1388 C C . PHE A 1 188 ? 11.625 11.859 1.31 1 98.81 188 PHE A C 1
ATOM 1390 O O . PHE A 1 188 ? 12.203 12.938 1.436 1 98.81 188 PHE A O 1
ATOM 1397 N N . VAL A 1 189 ? 11.391 11.055 2.381 1 98.56 189 VAL A N 1
ATOM 1398 C CA . VAL A 1 189 ? 11.781 11.469 3.725 1 98.56 189 VAL A CA 1
ATOM 1399 C C . VAL A 1 189 ? 13.305 11.57 3.814 1 98.56 189 VAL A C 1
ATOM 1401 O O . VAL A 1 189 ? 13.828 12.445 4.504 1 98.56 189 VAL A O 1
ATOM 1404 N N . GLN A 1 190 ? 14.039 10.703 3.066 1 98.31 190 GLN A N 1
ATOM 1405 C CA . GLN A 1 190 ? 15.492 10.797 3.029 1 98.31 190 GLN A CA 1
ATOM 1406 C C . GLN A 1 190 ? 15.945 12.125 2.428 1 98.31 190 GLN A C 1
ATOM 1408 O O . GLN A 1 190 ? 16.875 12.758 2.936 1 98.31 190 GLN A O 1
ATOM 1413 N N . ARG A 1 191 ? 15.289 12.57 1.374 1 98 191 ARG A N 1
ATOM 1414 C CA . ARG A 1 191 ? 15.648 13.812 0.703 1 98 191 ARG A CA 1
ATOM 1415 C C . ARG A 1 191 ? 15.422 15.016 1.621 1 98 191 ARG A C 1
ATOM 1417 O O . ARG A 1 191 ? 16.078 16.047 1.469 1 98 191 ARG A O 1
ATOM 1424 N N . TYR A 1 192 ? 14.547 14.875 2.572 1 97.62 192 TYR A N 1
ATOM 1425 C CA . TYR A 1 192 ? 14.227 15.969 3.482 1 97.62 192 TYR A CA 1
ATOM 1426 C C . TYR A 1 192 ? 14.969 15.812 4.805 1 97.62 192 TYR A C 1
ATOM 1428 O O . TYR A 1 192 ? 14.648 16.484 5.789 1 97.62 192 TYR A O 1
ATOM 1436 N N . GLY A 1 193 ? 15.93 14.852 4.875 1 97.69 193 GLY A N 1
ATOM 1437 C CA . GLY A 1 193 ? 16.828 14.703 6.008 1 97.69 193 GLY A CA 1
ATOM 1438 C C . GLY A 1 193 ? 16.156 14.094 7.227 1 97.69 193 GLY A C 1
ATOM 1439 O O . GLY A 1 193 ? 16.609 14.305 8.359 1 97.69 193 GLY A O 1
ATOM 1440 N N . ILE A 1 194 ? 15.094 13.422 7.02 1 98.56 194 ILE A N 1
ATOM 1441 C CA . ILE A 1 194 ? 14.383 12.773 8.117 1 98.56 194 ILE A CA 1
ATOM 1442 C C . ILE A 1 194 ? 14.984 11.398 8.383 1 98.56 194 ILE A C 1
ATOM 1444 O O . ILE A 1 194 ? 15.258 10.641 7.453 1 98.56 194 ILE A O 1
ATOM 1448 N N . ASP A 1 195 ? 15.188 11.07 9.656 1 98 195 ASP A N 1
ATOM 1449 C CA . ASP A 1 195 ? 15.734 9.781 10.078 1 98 195 ASP A CA 1
ATOM 1450 C C . ASP A 1 195 ? 14.82 8.633 9.672 1 98 195 ASP A C 1
ATOM 1452 O O . ASP A 1 195 ? 13.625 8.648 9.984 1 98 195 ASP A O 1
ATOM 1456 N N . GLU A 1 196 ? 15.398 7.672 8.953 1 97.75 196 GLU A N 1
ATOM 1457 C CA . GLU A 1 196 ? 14.594 6.559 8.461 1 97.75 196 GLU A CA 1
ATOM 1458 C C . GLU A 1 196 ? 14.008 5.746 9.609 1 97.75 196 GLU A C 1
ATOM 1460 O O . GLU A 1 196 ? 12.906 5.211 9.5 1 97.75 196 GLU A O 1
ATOM 1465 N N . ASP A 1 197 ? 14.766 5.609 10.703 1 98.44 197 ASP A N 1
ATOM 1466 C CA . ASP A 1 197 ? 14.25 4.879 11.859 1 98.44 197 ASP A CA 1
ATOM 1467 C C . ASP A 1 197 ? 13.039 5.578 12.461 1 98.44 197 ASP A C 1
ATOM 1469 O O . ASP A 1 197 ? 12.086 4.922 12.898 1 98.44 197 ASP A O 1
ATOM 1473 N N . LEU A 1 198 ? 13.109 6.879 12.539 1 98.69 198 LEU A N 1
ATOM 1474 C CA . LEU A 1 198 ? 11.977 7.648 13.039 1 98.69 198 LEU A CA 1
ATOM 1475 C C . LEU A 1 198 ? 10.766 7.492 12.125 1 98.69 198 LEU A C 1
ATOM 1477 O O . LEU A 1 198 ? 9.641 7.309 12.602 1 98.69 198 LEU A O 1
ATOM 1481 N N . PHE A 1 199 ? 11.031 7.582 10.805 1 98.88 199 PHE A N 1
ATOM 1482 C CA . PHE A 1 199 ? 9.969 7.367 9.828 1 98.88 199 PHE A CA 1
ATOM 1483 C C . PHE A 1 199 ? 9.305 6.012 10.047 1 98.88 199 PHE A C 1
ATOM 1485 O O . PHE A 1 199 ? 8.078 5.922 10.125 1 98.88 199 PHE A O 1
ATOM 1492 N N . MET A 1 200 ? 10.102 4.957 10.148 1 98.88 200 MET A N 1
ATOM 1493 C CA . MET A 1 200 ? 9.578 3.602 10.312 1 98.88 200 MET A CA 1
ATOM 1494 C C . MET A 1 200 ? 8.859 3.455 11.656 1 98.88 200 MET A C 1
ATOM 1496 O O . MET A 1 200 ? 7.867 2.732 11.75 1 98.88 200 MET A O 1
ATOM 1500 N N . TYR A 1 201 ? 9.375 4.125 12.688 1 98.75 201 TYR A N 1
ATOM 1501 C CA . TYR A 1 201 ? 8.727 4.09 13.992 1 98.75 201 TYR A CA 1
ATOM 1502 C C . TYR A 1 201 ? 7.297 4.609 13.914 1 98.75 201 TYR A C 1
ATOM 1504 O O . TYR A 1 201 ? 6.367 3.973 14.414 1 98.75 201 TYR A O 1
ATOM 1512 N N . ILE A 1 202 ? 7.086 5.691 13.258 1 98.69 202 ILE A N 1
ATOM 1513 C CA . ILE A 1 202 ? 5.773 6.309 13.109 1 98.69 202 ILE A CA 1
ATOM 1514 C C . ILE A 1 202 ? 4.891 5.445 12.211 1 98.69 202 ILE A C 1
ATOM 1516 O O . ILE A 1 202 ? 3.736 5.168 12.539 1 98.69 202 ILE A O 1
ATOM 1520 N N . LEU A 1 203 ? 5.453 4.988 11.078 1 98.81 203 LEU A N 1
ATOM 1521 C CA . LEU A 1 203 ? 4.723 4.168 10.125 1 98.81 203 LEU A CA 1
ATOM 1522 C C . LEU A 1 203 ? 4.203 2.895 10.781 1 98.81 203 LEU A C 1
ATOM 1524 O O . LEU A 1 203 ? 3.047 2.516 10.578 1 98.81 203 LEU A O 1
ATOM 1528 N N . ARG A 1 204 ? 5.016 2.246 11.633 1 98.5 204 ARG A N 1
ATOM 1529 C CA . ARG A 1 204 ? 4.664 0.994 12.289 1 98.5 204 ARG A CA 1
ATOM 1530 C C . ARG A 1 204 ? 3.502 1.193 13.258 1 98.5 204 ARG A C 1
ATOM 1532 O O . ARG A 1 204 ? 2.768 0.249 13.555 1 98.5 204 ARG A O 1
ATOM 1539 N N . GLN A 1 205 ? 3.281 2.402 13.68 1 96.94 205 GLN A N 1
ATOM 1540 C CA . GLN A 1 205 ? 2.213 2.707 14.625 1 96.94 205 GLN A CA 1
ATOM 1541 C C . GLN A 1 205 ? 0.932 3.105 13.898 1 96.94 205 GLN A C 1
ATOM 1543 O O . GLN A 1 205 ? -0.124 3.242 14.523 1 96.94 205 GLN A O 1
ATOM 1548 N N . SER A 1 206 ? 1.022 3.268 12.648 1 97.81 206 SER A N 1
ATOM 1549 C CA . SER A 1 206 ? -0.107 3.781 11.883 1 97.81 206 SER A CA 1
ATOM 1550 C C . SER A 1 206 ? -0.89 2.65 11.219 1 97.81 206 SER A C 1
ATOM 1552 O O . SER A 1 206 ? -0.445 1.502 11.219 1 97.81 206 SER A O 1
ATOM 1554 N N . ALA A 1 207 ? -2.021 2.965 10.633 1 97.69 207 ALA A N 1
ATOM 1555 C CA . ALA A 1 207 ? -2.873 2.014 9.922 1 97.69 207 ALA A CA 1
ATOM 1556 C C . ALA A 1 207 ? -2.318 1.716 8.531 1 97.69 207 ALA A C 1
ATOM 1558 O O . ALA A 1 207 ? -2.84 0.854 7.82 1 97.69 207 ALA A O 1
ATOM 1559 N N . LEU A 1 208 ? -1.174 2.373 8.148 1 98.69 208 LEU A N 1
ATOM 1560 C CA . LEU A 1 208 ? -0.623 2.262 6.801 1 98.69 208 LEU A CA 1
ATOM 1561 C C . LEU A 1 208 ? 0.441 1.17 6.738 1 98.69 208 LEU A C 1
ATOM 1563 O O . LEU A 1 208 ? 0.868 0.775 5.652 1 98.69 208 LEU A O 1
ATOM 1567 N N . TYR A 1 209 ? 0.843 0.657 7.871 1 98.81 209 TYR A N 1
ATOM 1568 C CA . TYR A 1 209 ? 1.979 -0.253 7.953 1 98.81 209 TYR A CA 1
ATOM 1569 C C . TYR A 1 209 ? 1.623 -1.622 7.383 1 98.81 209 TYR A C 1
ATOM 1571 O O . TYR A 1 209 ? 0.564 -2.174 7.691 1 98.81 209 TYR A O 1
ATOM 1579 N N . ALA A 1 210 ? 2.479 -2.17 6.574 1 98.81 210 ALA A N 1
ATOM 1580 C CA . ALA A 1 210 ? 2.465 -3.559 6.121 1 98.81 210 ALA A CA 1
ATOM 1581 C C . ALA A 1 210 ? 3.807 -4.234 6.391 1 98.81 210 ALA A C 1
ATOM 1583 O O . ALA A 1 210 ? 4.863 -3.629 6.203 1 98.81 210 ALA A O 1
ATOM 1584 N N . PRO A 1 211 ? 3.824 -5.512 6.758 1 98.38 211 PRO A N 1
ATOM 1585 C CA . PRO A 1 211 ? 5.059 -6.223 7.094 1 98.38 211 PRO A CA 1
ATOM 1586 C C . PRO A 1 211 ? 6.07 -6.227 5.945 1 98.38 211 PRO A C 1
ATOM 1588 O O . PRO A 1 211 ? 7.277 -6.23 6.184 1 98.38 211 PRO A O 1
ATOM 1591 N N . THR A 1 212 ? 5.586 -6.172 4.734 1 98.31 212 THR A N 1
ATOM 1592 C CA . THR A 1 212 ? 6.477 -6.207 3.58 1 98.31 212 THR A CA 1
ATOM 1593 C C . THR A 1 212 ? 7.398 -4.992 3.57 1 98.31 212 THR A C 1
ATOM 1595 O O . THR A 1 212 ? 8.484 -5.035 2.986 1 98.31 212 THR A O 1
ATOM 1598 N N . PHE A 1 213 ? 7.012 -3.871 4.219 1 98.75 213 PHE A N 1
ATOM 1599 C CA . PHE A 1 213 ? 7.867 -2.691 4.281 1 98.75 213 PHE A CA 1
ATOM 1600 C C . PHE A 1 213 ? 9.156 -2.994 5.043 1 98.75 213 PHE A C 1
ATOM 1602 O O . PHE A 1 213 ? 10.25 -2.678 4.574 1 98.75 213 PHE A O 1
ATOM 1609 N N . ASP A 1 214 ? 9 -3.688 6.203 1 98.44 214 ASP A N 1
ATOM 1610 C CA . ASP A 1 214 ? 10.172 -4.09 6.977 1 98.44 214 ASP A CA 1
ATOM 1611 C C . ASP A 1 214 ? 11.023 -5.09 6.203 1 98.44 214 ASP A C 1
ATOM 1613 O O . ASP A 1 214 ? 12.258 -5.047 6.273 1 98.44 214 ASP A O 1
ATOM 1617 N N . LYS A 1 215 ? 10.391 -5.949 5.504 1 96.94 215 LYS A N 1
ATOM 1618 C CA . LYS A 1 215 ? 11.086 -7.004 4.777 1 96.94 215 LYS A CA 1
ATOM 1619 C C . LYS A 1 215 ? 12 -6.422 3.703 1 96.94 215 LYS A C 1
ATOM 1621 O O . LYS A 1 215 ? 13.078 -6.961 3.436 1 96.94 215 LYS A O 1
ATOM 1626 N N . LYS A 1 216 ? 11.586 -5.34 3.107 1 97.62 216 LYS A N 1
ATOM 1627 C CA . LYS A 1 216 ? 12.32 -4.797 1.968 1 97.62 216 LYS A CA 1
ATOM 1628 C C . LYS A 1 216 ? 13.266 -3.686 2.404 1 97.62 216 LYS A C 1
ATOM 1630 O O . LYS A 1 216 ? 14.195 -3.334 1.675 1 97.62 216 LYS A O 1
ATOM 1635 N N . LEU A 1 217 ? 13.102 -3.156 3.613 1 98.62 217 LEU A N 1
ATOM 1636 C CA . LEU A 1 217 ? 13.789 -1.966 4.098 1 98.62 217 LEU A CA 1
ATOM 1637 C C . LEU A 1 217 ? 15.305 -2.164 4.07 1 98.62 217 LEU A C 1
ATOM 1639 O O . LEU A 1 217 ? 16.031 -1.323 3.541 1 98.62 217 LEU A O 1
ATOM 1643 N N . PRO A 1 218 ? 15.867 -3.309 4.551 1 98.06 218 PRO A N 1
ATOM 1644 C CA . PRO A 1 218 ? 17.328 -3.436 4.578 1 98.06 218 PRO A CA 1
ATOM 1645 C C . PRO A 1 218 ? 17.953 -3.395 3.188 1 98.06 218 PRO A C 1
ATOM 1647 O O . PRO A 1 218 ? 18.984 -2.746 2.986 1 98.06 218 PRO A O 1
ATOM 1650 N N . ARG A 1 219 ? 17.297 -4.055 2.188 1 97.75 219 ARG A N 1
ATOM 1651 C CA . ARG A 1 219 ? 17.812 -4.047 0.826 1 97.75 219 ARG A CA 1
ATOM 1652 C C . ARG A 1 219 ? 17.828 -2.631 0.255 1 97.75 219 ARG A C 1
ATOM 1654 O O . ARG A 1 219 ? 18.766 -2.248 -0.444 1 97.75 219 ARG A O 1
ATOM 1661 N N . MET A 1 220 ? 16.812 -1.904 0.535 1 98.31 220 MET A N 1
ATOM 1662 C CA . MET A 1 220 ? 16.719 -0.535 0.038 1 98.31 220 MET A CA 1
ATOM 1663 C C . MET A 1 220 ? 17.781 0.356 0.669 1 98.31 220 MET A C 1
ATOM 1665 O O . MET A 1 220 ? 18.5 1.069 -0.035 1 98.31 220 MET A O 1
ATOM 1669 N N . LEU A 1 221 ? 17.922 0.259 1.984 1 98.12 221 LEU A N 1
ATOM 1670 C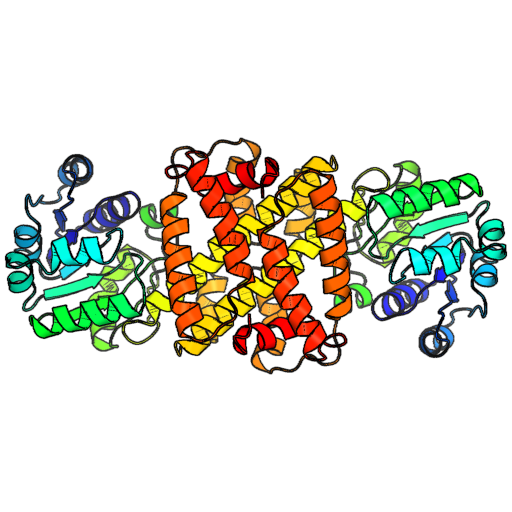 CA . LEU A 1 221 ? 18.875 1.116 2.695 1 98.12 221 LEU A CA 1
ATOM 1671 C C . LEU A 1 221 ? 20.312 0.774 2.32 1 98.12 221 LEU A C 1
ATOM 1673 O O . LEU A 1 221 ? 21.156 1.665 2.203 1 98.12 221 LEU A O 1
ATOM 1677 N N . ASP A 1 222 ? 20.547 -0.532 2.039 1 97.5 222 ASP A N 1
ATOM 1678 C CA . ASP A 1 222 ? 21.906 -0.988 1.703 1 97.5 222 ASP A CA 1
ATOM 1679 C C . ASP A 1 222 ? 22.172 -0.837 0.208 1 97.5 222 ASP A C 1
ATOM 1681 O O . ASP A 1 222 ? 23.312 -0.983 -0.238 1 97.5 222 ASP A O 1
ATOM 1685 N N . SER A 1 223 ? 21.156 -0.576 -0.536 1 95.94 223 SER A N 1
ATOM 1686 C CA . SER A 1 223 ? 21.25 -0.566 -1.992 1 95.94 223 SER A CA 1
ATOM 1687 C C . SER A 1 223 ? 21.875 -1.852 -2.516 1 95.94 223 SER A C 1
ATOM 1689 O O . SER A 1 223 ? 22.781 -1.81 -3.35 1 95.94 223 SER A O 1
ATOM 1691 N N . ASN A 1 224 ? 21.516 -2.938 -1.901 1 97.38 224 ASN A N 1
ATOM 1692 C CA . ASN A 1 224 ? 21.953 -4.273 -2.295 1 97.38 224 ASN A CA 1
ATOM 1693 C C . ASN A 1 224 ? 20.781 -5.16 -2.68 1 97.38 224 ASN A C 1
ATOM 1695 O O . ASN A 1 224 ? 20.031 -5.621 -1.812 1 97.38 224 ASN A O 1
ATOM 1699 N N . TYR A 1 225 ? 20.734 -5.449 -3.947 1 97.75 225 TYR A N 1
ATOM 1700 C CA . TYR A 1 225 ? 19.578 -6.152 -4.488 1 97.75 225 TYR A CA 1
ATOM 1701 C C . TYR A 1 225 ? 19.969 -7.527 -5.02 1 97.75 225 TYR A C 1
ATOM 1703 O O . TYR A 1 225 ? 19.188 -8.195 -5.688 1 97.75 225 TYR A O 1
ATOM 1711 N N . THR A 1 226 ? 21.188 -7.953 -4.762 1 96.88 226 THR A N 1
ATOM 1712 C CA . THR A 1 226 ? 21.656 -9.242 -5.25 1 96.88 226 THR A CA 1
ATOM 1713 C C . THR A 1 226 ? 20.938 -10.391 -4.555 1 96.88 226 THR A C 1
ATOM 1715 O O . THR A 1 226 ? 20.234 -10.18 -3.564 1 96.88 226 THR A O 1
ATOM 1718 N N . ASN A 1 227 ? 21 -11.602 -5.152 1 95.31 227 ASN A N 1
ATOM 1719 C CA . ASN A 1 227 ? 20.375 -12.797 -4.594 1 95.31 227 ASN A CA 1
ATOM 1720 C C . ASN A 1 227 ? 18.891 -12.562 -4.312 1 95.31 227 ASN A C 1
ATOM 1722 O O . ASN A 1 227 ? 18.438 -12.695 -3.172 1 95.31 227 ASN A O 1
ATOM 1726 N N . PRO A 1 228 ? 18.203 -12.258 -5.359 1 96.5 228 PRO A N 1
ATOM 1727 C CA . PRO A 1 228 ? 16.797 -11.891 -5.176 1 96.5 228 PRO A CA 1
ATOM 1728 C C . PRO A 1 228 ? 15.938 -13.062 -4.691 1 96.5 228 PRO A C 1
ATOM 1730 O O . PRO A 1 228 ? 16.156 -14.203 -5.102 1 96.5 228 PRO A O 1
ATOM 1733 N N . ASN A 1 229 ? 14.969 -12.703 -3.82 1 91.75 229 ASN A N 1
ATOM 1734 C CA . ASN A 1 229 ? 13.891 -13.648 -3.543 1 91.75 229 ASN A CA 1
ATOM 1735 C C . ASN A 1 229 ? 12.859 -13.656 -4.664 1 91.75 229 ASN A C 1
ATOM 1737 O O . ASN A 1 229 ? 12.195 -14.672 -4.891 1 91.75 229 ASN A O 1
ATOM 1741 N N . PHE A 1 230 ? 12.727 -12.617 -5.258 1 95.38 230 PHE A N 1
ATOM 1742 C CA . PHE A 1 230 ? 11.773 -12.367 -6.332 1 95.38 230 PHE A CA 1
ATOM 1743 C C . PHE A 1 230 ? 12.312 -11.336 -7.312 1 95.38 230 PHE A C 1
ATOM 1745 O O . PHE A 1 230 ? 12.258 -10.133 -7.051 1 95.38 230 PHE A O 1
ATOM 1752 N N . PRO A 1 231 ? 12.844 -11.766 -8.5 1 97.56 231 PRO A N 1
ATOM 1753 C CA . PRO A 1 231 ? 13.516 -10.875 -9.445 1 97.56 231 PRO A CA 1
ATOM 1754 C C . PRO A 1 231 ? 12.578 -9.844 -10.055 1 97.56 231 PRO A C 1
ATOM 1756 O O . PRO A 1 231 ? 11.398 -10.125 -10.273 1 97.56 231 PRO A O 1
ATOM 1759 N N . THR A 1 232 ? 13.133 -8.695 -10.445 1 98.62 232 THR A N 1
ATOM 1760 C CA 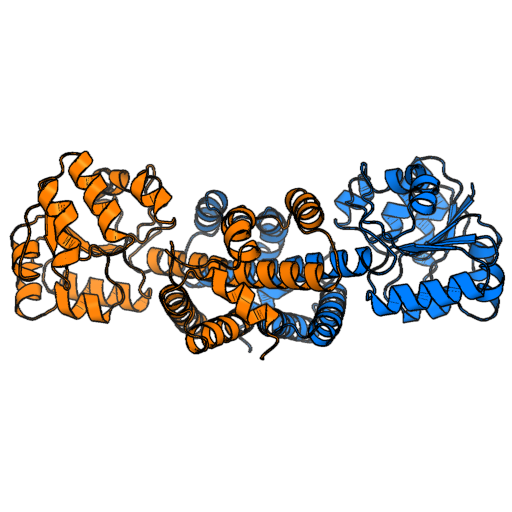. THR A 1 232 ? 12.398 -7.582 -11.023 1 98.62 232 THR A CA 1
ATOM 1761 C C . THR A 1 232 ? 11.695 -8.008 -12.312 1 98.62 232 THR A C 1
ATOM 1763 O O . THR A 1 232 ? 10.547 -7.629 -12.547 1 98.62 232 THR A O 1
ATOM 1766 N N . LYS A 1 233 ? 12.32 -8.828 -13.117 1 98.12 233 LYS A N 1
ATOM 1767 C CA . LYS A 1 233 ? 11.742 -9.25 -14.391 1 98.12 233 LYS A CA 1
ATOM 1768 C C . LYS A 1 233 ? 10.469 -10.062 -14.172 1 98.12 233 LYS A C 1
ATOM 1770 O O . LYS A 1 233 ? 9.539 -9.992 -14.977 1 98.12 233 LYS A O 1
ATOM 1775 N N . HIS A 1 234 ? 10.398 -10.852 -13.109 1 97.88 234 HIS A N 1
ATOM 1776 C CA . HIS A 1 234 ? 9.203 -11.633 -12.812 1 97.88 234 HIS A CA 1
ATOM 1777 C C . HIS A 1 234 ? 8.07 -10.742 -12.32 1 97.88 234 HIS A C 1
ATOM 1779 O O . HIS A 1 234 ? 6.906 -10.969 -12.664 1 97.88 234 HIS A O 1
ATOM 1785 N N . LEU A 1 235 ? 8.438 -9.742 -11.492 1 98.56 235 LEU A N 1
ATOM 1786 C CA . LEU A 1 235 ? 7.402 -8.812 -11.055 1 98.56 235 LEU A CA 1
ATOM 1787 C C . LEU A 1 235 ? 6.859 -8.008 -12.234 1 98.56 235 LEU A C 1
ATOM 1789 O O . LEU A 1 235 ? 5.66 -7.727 -12.297 1 98.56 235 LEU A O 1
ATOM 1793 N N . MET A 1 236 ? 7.758 -7.617 -13.195 1 98.56 236 MET A N 1
ATOM 1794 C CA . MET A 1 236 ? 7.332 -6.938 -14.414 1 98.56 236 MET A CA 1
ATOM 1795 C C . MET A 1 236 ? 6.34 -7.789 -15.195 1 98.56 236 MET A C 1
ATOM 1797 O O . MET A 1 236 ? 5.277 -7.309 -15.594 1 98.56 236 MET A O 1
ATOM 1801 N N . LYS A 1 237 ? 6.664 -9.023 -15.336 1 98.44 237 LYS A N 1
ATOM 1802 C CA . LYS A 1 237 ? 5.797 -9.969 -16.047 1 98.44 237 LYS A CA 1
ATOM 1803 C C . LYS A 1 237 ? 4.438 -10.078 -15.352 1 98.44 237 LYS A C 1
ATOM 1805 O O . LYS A 1 237 ? 3.396 -10.023 -16.016 1 98.44 237 LYS A O 1
ATOM 1810 N N . ASP A 1 238 ? 4.453 -10.281 -14.055 1 98.62 238 ASP A N 1
ATOM 1811 C CA . ASP A 1 238 ? 3.219 -10.438 -13.289 1 98.62 238 ASP A CA 1
ATOM 1812 C C . ASP A 1 238 ? 2.375 -9.164 -13.344 1 98.62 238 ASP A C 1
ATOM 1814 O O . ASP A 1 238 ? 1.145 -9.227 -13.359 1 98.62 238 ASP A O 1
ATOM 1818 N N . THR A 1 239 ? 3.045 -8.016 -13.336 1 98.88 239 THR A N 1
ATOM 1819 C CA . THR A 1 239 ? 2.357 -6.734 -13.453 1 98.88 239 THR A CA 1
ATOM 1820 C C . THR A 1 239 ? 1.685 -6.602 -14.812 1 98.88 239 THR A C 1
ATOM 1822 O O . THR A 1 239 ? 0.531 -6.176 -14.906 1 98.88 239 THR A O 1
ATOM 1825 N N . ASP A 1 240 ? 2.369 -6.984 -15.836 1 98.81 240 ASP A N 1
ATOM 1826 C CA . ASP A 1 240 ? 1.796 -6.965 -17.172 1 98.81 240 ASP A CA 1
ATOM 1827 C C . ASP A 1 240 ? 0.594 -7.902 -17.281 1 98.81 240 ASP A C 1
ATOM 1829 O O . ASP A 1 240 ? -0.424 -7.555 -17.875 1 98.81 240 ASP A O 1
ATOM 1833 N N . PHE A 1 241 ? 0.727 -9.133 -16.719 1 98.81 241 PHE A N 1
ATOM 1834 C CA . PHE A 1 241 ? -0.388 -10.07 -16.672 1 98.81 241 PHE A CA 1
ATOM 1835 C C . PHE A 1 241 ? -1.6 -9.445 -15.992 1 98.81 241 PHE A C 1
ATOM 1837 O O . PHE A 1 241 ? -2.721 -9.547 -16.5 1 98.81 241 PHE A O 1
ATOM 1844 N N . PHE A 1 242 ? -1.376 -8.797 -14.867 1 98.88 242 PHE A N 1
ATOM 1845 C CA . PHE A 1 242 ? -2.467 -8.172 -14.125 1 98.88 242 PHE A CA 1
ATOM 1846 C C . PHE A 1 242 ? -3.145 -7.098 -14.961 1 98.88 242 PHE A C 1
ATOM 1848 O O . PHE A 1 242 ? -4.375 -7.055 -15.047 1 98.88 242 PHE A O 1
ATOM 1855 N N . ILE A 1 243 ? -2.332 -6.207 -15.547 1 98.81 243 ILE A N 1
ATOM 1856 C CA . ILE A 1 243 ? -2.867 -5.094 -16.328 1 98.81 243 ILE A CA 1
ATOM 1857 C C . ILE A 1 243 ? -3.711 -5.629 -17.484 1 98.81 243 ILE A C 1
ATOM 1859 O O . ILE A 1 243 ? -4.82 -5.148 -17.719 1 98.81 243 ILE A O 1
ATOM 1863 N N . GLU A 1 244 ? -3.205 -6.605 -18.125 1 98.44 244 GLU A N 1
ATOM 1864 C CA . GLU A 1 244 ? -3.928 -7.219 -19.234 1 98.44 244 GLU A CA 1
ATOM 1865 C C . GLU A 1 244 ? -5.293 -7.73 -18.797 1 98.44 244 GLU A C 1
ATOM 1867 O O . GLU A 1 244 ? -6.316 -7.41 -19.406 1 98.44 244 GLU A O 1
ATOM 1872 N N . GLU A 1 245 ? -5.332 -8.516 -17.75 1 98.5 245 GLU A N 1
ATOM 1873 C CA . GLU A 1 245 ? -6.566 -9.117 -17.25 1 98.5 245 GLU A CA 1
ATOM 1874 C C . GLU A 1 245 ? -7.5 -8.062 -16.656 1 98.5 245 GLU A C 1
ATOM 1876 O O . GLU A 1 245 ? -8.719 -8.172 -16.781 1 98.5 245 GLU A O 1
ATOM 1881 N N . ALA A 1 246 ? -6.945 -7.051 -16.016 1 98.69 246 ALA A N 1
ATOM 1882 C CA . ALA A 1 246 ? -7.754 -5.988 -15.422 1 98.69 246 ALA A CA 1
ATOM 1883 C C . ALA A 1 246 ? -8.422 -5.141 -16.5 1 98.69 246 ALA A C 1
ATOM 1885 O O . ALA A 1 246 ? -9.594 -4.77 -16.375 1 98.69 246 ALA A O 1
ATOM 1886 N N . LYS A 1 247 ? -7.68 -4.82 -17.578 1 98.06 247 LYS A N 1
ATOM 1887 C CA . LYS A 1 247 ? -8.273 -4.102 -18.703 1 98.06 247 LYS A CA 1
ATOM 1888 C C . LYS A 1 247 ? -9.391 -4.914 -19.344 1 98.06 247 LYS A C 1
ATOM 1890 O O . LYS A 1 247 ? -10.445 -4.367 -19.672 1 98.06 247 LYS A O 1
ATOM 1895 N N . ALA A 1 248 ? -9.125 -6.191 -19.5 1 97.19 248 ALA A N 1
ATOM 1896 C CA . ALA A 1 248 ? -10.148 -7.074 -20.062 1 97.19 248 ALA A CA 1
ATOM 1897 C C . ALA A 1 248 ? -11.406 -7.078 -19.203 1 97.19 248 ALA A C 1
ATOM 1899 O O . ALA A 1 248 ? -12.516 -7.25 -19.703 1 97.19 248 ALA A O 1
ATOM 1900 N N . ALA A 1 249 ? -11.234 -6.859 -17.938 1 97.38 249 ALA A N 1
ATOM 1901 C CA . ALA A 1 249 ? -12.352 -6.824 -16.984 1 97.38 249 ALA A CA 1
ATOM 1902 C C . ALA A 1 249 ? -12.906 -5.41 -16.859 1 97.38 249 ALA A C 1
ATOM 1904 O O . ALA A 1 249 ? -13.703 -5.133 -15.953 1 97.38 249 ALA A O 1
ATOM 1905 N N . SER A 1 250 ? -12.422 -4.406 -17.656 1 97.69 250 SER A N 1
ATOM 1906 C CA . SER A 1 250 ? -12.914 -3.037 -17.75 1 97.69 250 SER A CA 1
ATOM 1907 C C . SER A 1 250 ? -12.68 -2.285 -16.438 1 97.69 250 SER A C 1
ATOM 1909 O O . SER A 1 250 ? -13.578 -1.622 -15.922 1 97.69 250 SER A O 1
ATOM 1911 N N . LEU A 1 251 ? -11.547 -2.477 -15.883 1 98.62 251 LEU A N 1
ATOM 1912 C CA . LEU A 1 251 ? -11.148 -1.73 -14.695 1 98.62 251 LEU A CA 1
ATOM 1913 C C . LEU A 1 251 ? -10.18 -0.607 -15.055 1 98.62 251 LEU A C 1
ATOM 1915 O O . LEU A 1 251 ? -9.445 -0.711 -16.031 1 98.62 251 LEU A O 1
ATOM 1919 N N . ASN A 1 252 ? -10.227 0.464 -14.32 1 98.56 252 ASN A N 1
ATOM 1920 C CA . ASN A 1 252 ? -9.219 1.515 -14.43 1 98.56 252 ASN A CA 1
ATOM 1921 C C . ASN A 1 252 ? -7.883 1.07 -13.844 1 98.56 252 ASN A C 1
ATOM 1923 O O . ASN A 1 252 ? -7.793 0.764 -12.648 1 98.56 252 ASN A O 1
ATOM 1927 N N . VAL A 1 253 ? -6.855 1.037 -14.68 1 98.69 253 VAL A N 1
ATOM 1928 C CA . VAL A 1 253 ? -5.582 0.468 -14.25 1 98.69 253 VAL A CA 1
ATOM 1929 C C . VAL A 1 253 ? -4.531 1.57 -14.141 1 98.69 253 VAL A C 1
ATOM 1931 O O . VAL A 1 253 ? -3.33 1.292 -14.117 1 98.69 253 VAL A O 1
ATOM 1934 N N . SER A 1 254 ? -4.938 2.865 -14.031 1 98.62 254 SER A N 1
ATOM 1935 C CA . SER A 1 254 ? -4.016 3.996 -14.047 1 98.62 254 SER A CA 1
ATOM 1936 C C . SER A 1 254 ? -2.982 3.887 -12.93 1 98.62 254 SER A C 1
ATOM 1938 O O . SER A 1 254 ? -1.801 4.168 -13.141 1 98.62 254 SER A O 1
ATOM 1940 N N . SER A 1 255 ? -3.445 3.463 -11.742 1 98.62 255 SER A N 1
ATOM 1941 C CA . SER A 1 255 ? -2.541 3.404 -10.594 1 98.62 255 SER A CA 1
ATOM 1942 C C . SER A 1 255 ? -1.396 2.428 -10.844 1 98.62 255 SER A C 1
ATOM 1944 O O . SER A 1 255 ? -0.226 2.781 -10.688 1 98.62 255 SER A O 1
ATOM 1946 N N . ILE A 1 256 ? -1.722 1.209 -11.352 1 98.81 256 ILE A N 1
ATOM 1947 C CA . ILE A 1 256 ? -0.714 0.171 -11.547 1 98.81 256 ILE A CA 1
ATOM 1948 C C . ILE A 1 256 ? 0.107 0.472 -12.797 1 98.81 256 ILE A C 1
ATOM 1950 O O . ILE A 1 256 ? 1.267 0.065 -12.898 1 98.81 256 ILE A O 1
ATOM 1954 N N . GLU A 1 257 ? -0.44 1.241 -13.727 1 98.75 257 GLU A N 1
ATOM 1955 C CA . GLU A 1 257 ? 0.337 1.65 -14.891 1 98.75 257 GLU A CA 1
ATOM 1956 C C . GLU A 1 257 ? 1.479 2.582 -14.5 1 98.75 257 GLU A C 1
ATOM 1958 O O . GLU A 1 257 ? 2.555 2.545 -15.094 1 98.75 257 GLU A O 1
ATOM 1963 N N . GLY A 1 258 ? 1.213 3.449 -13.516 1 98.5 258 GLY A N 1
ATOM 1964 C CA . GLY A 1 258 ? 2.289 4.27 -12.984 1 98.5 258 GLY A CA 1
ATOM 1965 C C . GLY A 1 258 ? 3.41 3.457 -12.359 1 98.5 258 GLY A C 1
ATOM 1966 O O . GLY A 1 258 ? 4.586 3.795 -12.516 1 98.5 258 GLY A O 1
ATOM 1967 N N . VAL A 1 259 ? 3.086 2.387 -11.695 1 98.81 259 VAL A N 1
ATOM 1968 C CA . VAL A 1 259 ? 4.055 1.483 -11.086 1 98.81 259 VAL A CA 1
ATOM 1969 C C . VAL A 1 259 ? 4.812 0.724 -12.172 1 98.81 259 VAL A C 1
ATOM 1971 O O . VAL A 1 259 ? 6.027 0.53 -12.062 1 98.81 259 VAL A O 1
ATOM 1974 N N . ARG A 1 260 ? 4.094 0.321 -13.211 1 98.81 260 ARG A N 1
ATOM 1975 C CA . ARG A 1 260 ? 4.699 -0.413 -14.312 1 98.81 260 ARG A CA 1
ATOM 1976 C C . ARG A 1 260 ? 5.824 0.393 -14.953 1 98.81 260 ARG A C 1
ATOM 1978 O O . ARG A 1 260 ? 6.84 -0.171 -15.375 1 98.81 260 ARG A O 1
ATOM 1985 N N . LYS A 1 261 ? 5.641 1.689 -15.055 1 98.5 261 LYS A N 1
ATOM 1986 C CA . LYS A 1 261 ? 6.668 2.553 -15.633 1 98.5 261 LYS A CA 1
ATOM 1987 C C . LYS A 1 261 ? 7.957 2.482 -14.82 1 98.5 261 LYS A C 1
ATOM 1989 O O . LYS A 1 261 ? 9.055 2.488 -15.383 1 98.5 261 LYS A O 1
ATOM 1994 N N . ILE A 1 262 ? 7.859 2.451 -13.516 1 98.62 262 ILE A N 1
ATOM 1995 C CA . ILE A 1 262 ? 9.023 2.344 -12.648 1 98.62 262 ILE A CA 1
ATOM 1996 C C . ILE A 1 262 ? 9.719 1.005 -12.875 1 98.62 262 ILE A C 1
ATOM 1998 O O . ILE A 1 262 ? 10.945 0.944 -12.969 1 98.62 262 ILE A O 1
ATOM 2002 N N . LEU A 1 263 ? 8.914 -0.05 -12.953 1 98.56 263 LEU A N 1
ATOM 2003 C CA . LEU A 1 263 ? 9.469 -1.377 -13.211 1 98.56 263 LEU A CA 1
ATOM 2004 C C . LEU A 1 263 ? 10.18 -1.415 -14.562 1 98.56 263 LEU A C 1
ATOM 2006 O O . LEU A 1 263 ? 11.25 -2.008 -14.688 1 98.56 263 LEU A O 1
ATOM 2010 N N . GLU A 1 264 ? 9.547 -0.815 -15.539 1 98.25 264 GLU A N 1
ATOM 2011 C CA . GLU A 1 264 ? 10.141 -0.75 -16.859 1 98.25 264 GLU A CA 1
ATOM 2012 C C . GLU A 1 264 ? 11.508 -0.067 -16.828 1 98.25 264 GLU A C 1
ATOM 2014 O O . GLU A 1 264 ? 12.445 -0.514 -17.484 1 98.25 264 GLU A O 1
ATOM 2019 N N . MET A 1 265 ? 11.609 0.975 -16.094 1 98 265 MET A N 1
ATOM 2020 C CA . MET A 1 265 ? 12.875 1.69 -15.953 1 98 265 MET A CA 1
ATOM 2021 C C . MET A 1 265 ? 13.906 0.831 -15.234 1 98 265 MET A C 1
ATOM 2023 O O . MET A 1 265 ? 15.086 0.847 -15.586 1 98 265 MET A O 1
ATOM 2027 N N . ALA A 1 266 ? 13.461 0.102 -14.203 1 97.81 266 ALA A N 1
ATOM 2028 C CA . ALA A 1 266 ? 14.359 -0.812 -13.516 1 97.81 266 ALA A CA 1
ATOM 2029 C C . ALA A 1 266 ? 14.938 -1.847 -14.477 1 97.81 266 ALA A C 1
ATOM 2031 O O . ALA A 1 266 ? 16.125 -2.17 -14.406 1 97.81 266 ALA A O 1
ATOM 2032 N N . MET A 1 267 ? 14.078 -2.348 -15.391 1 97.25 267 MET A N 1
ATOM 2033 C CA . MET A 1 267 ? 14.5 -3.305 -16.406 1 97.25 267 MET A CA 1
ATOM 2034 C C . MET A 1 267 ? 15.578 -2.701 -17.297 1 97.25 267 MET A C 1
ATOM 2036 O O . MET A 1 267 ? 16.547 -3.373 -17.656 1 97.25 267 MET A O 1
ATOM 2040 N N . LYS A 1 268 ? 15.445 -1.46 -17.594 1 95.44 268 LYS A N 1
ATOM 2041 C CA . LYS A 1 268 ? 16.375 -0.761 -18.469 1 95.44 268 LYS A CA 1
ATOM 2042 C C . LYS A 1 268 ? 17.688 -0.464 -17.766 1 95.44 268 LYS A C 1
ATOM 2044 O O . LYS A 1 268 ? 18.75 -0.403 -18.391 1 95.44 268 LYS A O 1
ATOM 2049 N N . MET A 1 269 ? 17.719 -0.272 -16.438 1 93.44 269 MET A N 1
ATOM 2050 C CA . MET A 1 269 ? 18.906 0.039 -15.641 1 93.44 269 MET A CA 1
ATOM 2051 C C . MET A 1 269 ? 19.625 -1.235 -15.234 1 93.44 269 MET A C 1
ATOM 2053 O O . MET A 1 269 ? 20.391 -1.236 -14.266 1 93.44 269 MET A O 1
ATOM 2057 N N . SER A 1 270 ? 19.328 -2.416 -15.797 1 92.25 270 SER A N 1
ATOM 2058 C CA . SER A 1 270 ? 20 -3.705 -15.641 1 92.25 270 SER A CA 1
ATOM 2059 C C . SER A 1 270 ? 19.656 -4.336 -14.289 1 92.25 270 SER A C 1
ATOM 2061 O O . SER A 1 270 ? 20.531 -4.938 -13.648 1 92.25 270 SER A O 1
ATOM 2063 N N . PHE A 1 271 ? 18.453 -4.043 -13.758 1 96.69 271 PHE A N 1
ATOM 2064 C CA . PHE A 1 271 ? 18.031 -4.641 -12.5 1 96.69 271 PHE A CA 1
ATOM 2065 C C . PHE A 1 271 ? 17.125 -5.844 -12.75 1 96.69 271 PHE A C 1
ATOM 2067 O O . PHE A 1 271 ? 16.484 -6.352 -11.82 1 96.69 271 PHE A O 1
ATOM 2074 N N . ALA A 1 272 ? 17.047 -6.285 -13.953 1 97.44 272 ALA A N 1
ATOM 2075 C CA . ALA A 1 272 ? 16.109 -7.328 -14.344 1 97.44 272 ALA A CA 1
ATOM 2076 C C . ALA A 1 272 ? 16.266 -8.562 -13.461 1 97.44 272 ALA A C 1
ATOM 2078 O O . ALA A 1 272 ? 15.273 -9.203 -13.094 1 97.44 272 ALA A O 1
ATOM 2079 N N . HIS A 1 273 ? 17.5 -8.914 -13.125 1 97.31 273 HIS A N 1
ATOM 2080 C CA . HIS A 1 273 ? 17.766 -10.148 -12.406 1 97.31 273 HIS A CA 1
ATOM 2081 C C . HIS A 1 273 ? 17.984 -9.883 -10.922 1 97.31 273 HIS A C 1
ATOM 2083 O O . HIS A 1 273 ? 18.219 -10.812 -10.141 1 97.31 273 HIS A O 1
ATOM 2089 N N . GLU A 1 274 ? 17.891 -8.609 -10.516 1 98.25 274 GLU A N 1
ATOM 2090 C CA . GLU A 1 274 ? 18 -8.219 -9.109 1 98.25 274 GLU A CA 1
ATOM 2091 C C . GLU A 1 274 ? 16.625 -8.211 -8.43 1 98.25 274 GLU A C 1
ATOM 2093 O O . GLU A 1 274 ? 15.594 -8.32 -9.094 1 98.25 274 GLU A O 1
ATOM 2098 N N . ASP A 1 275 ? 16.703 -8.18 -7.078 1 98.12 275 ASP A N 1
ATOM 2099 C CA . ASP A 1 275 ? 15.445 -8.133 -6.328 1 98.12 275 ASP A CA 1
ATOM 2100 C C . ASP A 1 275 ? 14.617 -6.914 -6.719 1 98.12 275 ASP A C 1
ATOM 2102 O O . ASP A 1 275 ? 15.156 -5.836 -6.961 1 98.12 275 ASP A O 1
ATOM 2106 N N . TYR A 1 276 ? 13.305 -7.074 -6.703 1 98.25 276 TYR A N 1
ATOM 2107 C CA . TYR A 1 276 ? 12.406 -6.023 -7.164 1 98.25 276 TYR A CA 1
ATOM 2108 C C . TYR A 1 276 ? 12.508 -4.789 -6.273 1 98.25 276 TYR A C 1
ATOM 2110 O O . TYR A 1 276 ? 12.07 -3.703 -6.66 1 98.25 276 TYR A O 1
ATOM 2118 N N . SER A 1 277 ? 13.078 -4.855 -5.078 1 98.12 277 SER A N 1
ATOM 2119 C CA . SER A 1 277 ? 13.305 -3.682 -4.25 1 98.12 277 SER A CA 1
ATOM 2120 C C . SER A 1 277 ? 14.258 -2.701 -4.93 1 98.12 277 SER A C 1
ATOM 2122 O O . SER A 1 277 ? 14.391 -1.555 -4.496 1 98.12 277 SER A O 1
ATOM 2124 N N . SER A 1 278 ? 14.836 -3.098 -6.047 1 98.38 278 SER A N 1
ATOM 2125 C CA . SER A 1 278 ? 15.719 -2.244 -6.84 1 98.38 278 SER A CA 1
ATOM 2126 C C . SER A 1 278 ? 14.969 -1.029 -7.383 1 98.38 278 SER A C 1
ATOM 2128 O O . SER A 1 278 ? 15.586 -0.031 -7.758 1 98.38 278 SER A O 1
ATOM 2130 N N . ILE A 1 279 ? 13.664 -1.094 -7.383 1 98.44 279 ILE A N 1
ATOM 2131 C CA . ILE A 1 279 ? 12.883 0.039 -7.863 1 98.44 279 ILE A CA 1
ATOM 2132 C C . ILE A 1 279 ? 13.156 1.264 -6.996 1 98.44 279 ILE A C 1
ATOM 2134 O O . ILE A 1 279 ? 12.922 2.398 -7.418 1 98.44 279 ILE A O 1
ATOM 2138 N N . PHE A 1 280 ? 13.656 1.065 -5.777 1 98.56 280 PHE A N 1
ATOM 2139 C CA . PHE A 1 280 ? 14.062 2.156 -4.902 1 98.56 280 PHE A CA 1
ATOM 2140 C C . PHE A 1 280 ? 15.125 3.018 -5.57 1 98.56 280 PHE A C 1
ATOM 2142 O O . PHE A 1 280 ? 15.055 4.246 -5.535 1 98.56 280 PHE A O 1
ATOM 2149 N N . SER A 1 281 ? 16.094 2.359 -6.246 1 97.62 281 SER A N 1
ATOM 2150 C CA . SER A 1 281 ? 17.141 3.076 -6.957 1 97.62 281 SER A CA 1
ATOM 2151 C C . SER A 1 281 ? 16.578 3.857 -8.141 1 97.62 281 SER A C 1
ATOM 2153 O O . SER A 1 281 ? 17.047 4.961 -8.438 1 97.62 281 SER A O 1
ATOM 2155 N N . VAL A 1 282 ? 15.586 3.303 -8.781 1 97.81 282 VAL A N 1
ATOM 2156 C CA . VAL A 1 282 ? 14.938 3.955 -9.914 1 97.81 282 VAL A CA 1
ATOM 2157 C C . VAL A 1 282 ? 14.227 5.223 -9.445 1 97.81 282 VAL A C 1
ATOM 2159 O O . VAL A 1 282 ? 14.375 6.285 -10.062 1 97.81 282 VAL A O 1
ATOM 2162 N N . ILE A 1 283 ? 13.508 5.105 -8.367 1 98.44 283 ILE A N 1
ATOM 2163 C CA . ILE A 1 283 ? 12.742 6.219 -7.824 1 98.44 283 ILE A CA 1
ATOM 2164 C C . ILE A 1 283 ? 13.688 7.336 -7.391 1 98.44 283 ILE A C 1
ATOM 2166 O O . ILE A 1 283 ? 13.438 8.516 -7.66 1 98.44 283 ILE A O 1
ATOM 2170 N N . LYS A 1 284 ? 14.82 7.074 -6.848 1 96.69 284 LYS A N 1
ATOM 2171 C CA . LYS A 1 284 ? 15.797 8.047 -6.355 1 96.69 284 LYS A CA 1
ATOM 2172 C C . LYS A 1 284 ? 16.516 8.727 -7.512 1 96.69 284 LYS A C 1
ATOM 2174 O O . LYS A 1 284 ? 17 9.859 -7.371 1 96.69 284 LYS A O 1
ATOM 2179 N N . SER A 1 285 ? 16.578 8.016 -8.633 1 93 285 SER A N 1
ATOM 2180 C CA . SER A 1 285 ? 17.281 8.578 -9.781 1 93 285 SER A CA 1
ATOM 2181 C C . SER A 1 285 ? 16.531 9.758 -10.383 1 93 285 SER A C 1
ATOM 2183 O O . SER A 1 285 ? 17.109 10.586 -11.078 1 93 285 SER A O 1
ATOM 2185 N N . GLY A 1 286 ? 15.227 9.82 -10.141 1 87.94 286 GLY A N 1
ATOM 2186 C CA . GLY A 1 286 ? 14.414 10.945 -10.578 1 87.94 286 GLY A CA 1
ATOM 2187 C C . GLY A 1 286 ? 14.023 10.875 -12.039 1 87.94 286 GLY A C 1
ATOM 2188 O O . GLY A 1 286 ? 13.258 11.719 -12.523 1 87.94 286 GLY A O 1
ATOM 2189 N N . GLU A 1 287 ? 14.508 9.984 -12.797 1 76.31 287 GLU A N 1
ATOM 2190 C CA . GLU A 1 287 ? 14.18 9.852 -14.211 1 76.31 287 GLU A CA 1
ATOM 2191 C C . GLU A 1 287 ? 12.75 9.352 -14.406 1 76.31 287 GLU A C 1
ATOM 2193 O O . GLU A 1 287 ? 12.297 8.461 -13.688 1 76.31 287 GLU A O 1
ATOM 2198 N N . ASN A 1 288 ? 11.914 10.188 -15.078 1 75.5 288 ASN A N 1
ATOM 2199 C CA . ASN A 1 288 ? 10.531 9.789 -15.344 1 75.5 288 ASN A CA 1
ATOM 2200 C C . ASN A 1 288 ? 10.352 9.305 -16.781 1 75.5 288 ASN A C 1
ATOM 2202 O O . ASN A 1 288 ? 11 9.812 -17.688 1 75.5 288 ASN A O 1
ATOM 2206 N N . MET B 1 1 ? -2.373 29.359 30.531 1 89.06 1 MET B N 1
ATOM 2207 C CA . MET B 1 1 ? -2.145 29.609 29.109 1 89.06 1 MET B CA 1
ATOM 2208 C C . MET B 1 1 ? -3.457 29.578 28.344 1 89.06 1 MET B C 1
ATOM 2210 O O . MET B 1 1 ? -4.324 28.75 28.609 1 89.06 1 MET B O 1
ATOM 2214 N N . LYS B 1 2 ? -3.736 30.625 27.609 1 97.25 2 LYS B N 1
ATOM 2215 C CA . LYS B 1 2 ? -4.922 30.672 26.766 1 97.25 2 LYS B CA 1
ATOM 2216 C C . LYS B 1 2 ? -4.574 30.328 25.312 1 97.25 2 LYS B C 1
ATOM 2218 O O . LYS B 1 2 ? -3.584 30.828 24.781 1 97.25 2 LYS B O 1
ATOM 2223 N N . VAL B 1 3 ? -5.418 29.453 24.703 1 98.62 3 VAL B N 1
ATOM 2224 C CA . VAL B 1 3 ? -5.137 28.953 23.359 1 98.62 3 VAL B CA 1
ATOM 2225 C C . VAL B 1 3 ? -6.191 29.469 22.391 1 98.62 3 VAL B C 1
ATOM 2227 O O . VAL B 1 3 ? -7.391 29.422 22.672 1 98.62 3 VAL B O 1
ATOM 2230 N N . ALA B 1 4 ? -5.738 30.062 21.328 1 98.75 4 ALA B N 1
ATOM 2231 C CA . ALA B 1 4 ? -6.613 30.328 20.203 1 98.75 4 ALA B CA 1
ATOM 2232 C C . ALA B 1 4 ? -6.605 29.156 19.219 1 98.75 4 ALA B C 1
ATOM 2234 O O . ALA B 1 4 ? -5.539 28.703 18.781 1 98.75 4 ALA B O 1
ATOM 2235 N N . PHE B 1 5 ? -7.766 28.656 18.844 1 98.75 5 PHE B N 1
ATOM 2236 C CA . PHE B 1 5 ? -7.902 27.609 17.859 1 98.75 5 PHE B CA 1
ATOM 2237 C C . PHE B 1 5 ? -8.594 28.125 16.609 1 98.75 5 PHE B C 1
ATOM 2239 O O . PHE B 1 5 ? -9.781 28.453 16.625 1 98.75 5 PHE B O 1
ATOM 2246 N N . LEU B 1 6 ? -7.824 28.234 15.547 1 98.31 6 LEU B N 1
ATOM 2247 C CA . LEU B 1 6 ? -8.352 28.766 14.297 1 98.31 6 LEU B CA 1
ATOM 2248 C C . LEU B 1 6 ? -8.594 27.641 13.289 1 98.31 6 LEU B C 1
ATOM 2250 O O . LEU B 1 6 ? -7.648 27.047 12.766 1 98.31 6 LEU B O 1
ATOM 2254 N N . GLY B 1 7 ? -9.82 27.391 12.906 1 98 7 GLY B N 1
ATOM 2255 C CA . GLY B 1 7 ? -10.242 26.297 12.047 1 98 7 GLY B CA 1
ATOM 2256 C C . GLY B 1 7 ? -10.906 25.156 12.797 1 98 7 GLY B C 1
ATOM 2257 O O . GLY B 1 7 ? -10.227 24.328 13.414 1 98 7 GLY B O 1
ATOM 2258 N N . THR B 1 8 ? -12.203 25.062 12.648 1 97.69 8 THR B N 1
ATOM 2259 C CA . THR B 1 8 ? -12.961 24.078 13.398 1 97.69 8 THR B CA 1
ATOM 2260 C C . THR B 1 8 ? -13.781 23.188 12.461 1 97.69 8 THR B C 1
ATOM 2262 O O . THR B 1 8 ? -14.969 22.969 12.695 1 97.69 8 THR B O 1
ATOM 2265 N N . GLY B 1 9 ? -13.094 22.766 11.391 1 94.69 9 GLY B N 1
ATOM 2266 C CA . GLY B 1 9 ? -13.688 21.812 10.477 1 94.69 9 GLY B CA 1
ATOM 2267 C C . GLY B 1 9 ? -13.711 20.391 11.023 1 94.69 9 GLY B C 1
ATOM 2268 O O . GLY B 1 9 ? -13.773 20.203 12.234 1 94.69 9 GLY B O 1
ATOM 2269 N N . LEU B 1 10 ? -13.688 19.422 10.18 1 93.5 10 LEU B N 1
ATOM 2270 C CA . LEU B 1 10 ? -13.836 18.016 10.508 1 93.5 10 LEU B CA 1
ATOM 2271 C C . LEU B 1 10 ? -12.805 17.594 11.547 1 93.5 10 LEU B C 1
ATOM 2273 O O . LEU B 1 10 ? -13.133 16.875 12.5 1 93.5 10 LEU B O 1
ATOM 2277 N N . MET B 1 11 ? -11.586 18.016 11.367 1 95.88 11 MET B N 1
ATOM 2278 C CA . MET B 1 11 ? -10.508 17.672 12.281 1 95.88 11 MET B CA 1
ATOM 2279 C C . MET B 1 11 ? -10.414 18.656 13.43 1 95.88 11 MET B C 1
ATOM 2281 O O . MET B 1 11 ? -10.227 18.266 14.586 1 95.88 11 MET B O 1
ATOM 2285 N N . GLY B 1 12 ? -10.586 19.938 13.102 1 97.88 12 GLY B N 1
ATOM 2286 C CA . GLY B 1 12 ? -10.391 21 14.086 1 97.88 12 GLY B CA 1
ATOM 2287 C C . GLY B 1 12 ? -11.391 20.938 15.227 1 97.88 12 GLY B C 1
ATOM 2288 O O . GLY B 1 12 ? -11.031 21.188 16.375 1 97.88 12 GLY B O 1
ATOM 2289 N N . LEU B 1 13 ? -12.602 20.594 14.922 1 97.75 13 LEU B N 1
ATOM 2290 C CA . LEU B 1 13 ? -13.656 20.609 15.93 1 97.75 13 LEU B CA 1
ATOM 2291 C C . LEU B 1 13 ? -13.352 19.594 17.031 1 97.75 13 LEU B C 1
ATOM 2293 O O . LEU B 1 13 ? -13.281 19.969 18.203 1 97.75 13 LEU B O 1
ATOM 2297 N N . PRO B 1 14 ? -13.148 18.297 16.703 1 98.19 14 PRO B N 1
ATOM 2298 C CA . PRO B 1 14 ? -12.867 17.359 17.781 1 98.19 14 PRO B CA 1
ATOM 2299 C C . PRO B 1 14 ? -11.562 17.672 18.516 1 98.19 14 PRO B C 1
ATOM 2301 O O . PRO B 1 14 ? -11.445 17.422 19.719 1 98.19 14 PRO B O 1
ATOM 2304 N N . MET B 1 15 ? -10.594 18.234 17.844 1 98.5 15 MET B N 1
ATOM 2305 C CA . MET B 1 15 ? -9.336 18.594 18.5 1 98.5 15 MET B CA 1
ATOM 2306 C C . MET B 1 15 ? -9.539 19.734 19.5 1 98.5 15 MET B C 1
ATOM 2308 O O . MET B 1 15 ? -9.016 19.688 20.609 1 98.5 15 MET B O 1
ATOM 2312 N N . ALA B 1 16 ? -10.312 20.75 19.109 1 98.62 16 ALA B N 1
ATOM 2313 C CA . ALA B 1 16 ? -10.648 21.844 20.016 1 98.62 16 ALA B CA 1
ATOM 2314 C C . ALA B 1 16 ? -11.438 21.344 21.219 1 98.62 16 ALA B C 1
ATOM 2316 O O . ALA B 1 16 ? -11.227 21.797 22.344 1 98.62 16 ALA B O 1
ATOM 2317 N N . GLN B 1 17 ? -12.32 20.406 20.984 1 98.44 17 GLN B N 1
ATOM 2318 C CA . GLN B 1 17 ? -13.117 19.828 22.062 1 98.44 17 GLN B CA 1
ATOM 2319 C C . GLN B 1 17 ? -12.227 19.125 23.078 1 98.44 17 GLN B C 1
ATOM 2321 O O . GLN B 1 17 ? -12.492 19.172 24.281 1 98.44 17 GLN B O 1
ATOM 2326 N N . LYS B 1 18 ? -11.172 18.453 22.609 1 98.19 18 LYS B N 1
ATOM 2327 C CA . LYS B 1 18 ? -10.242 17.781 23.516 1 98.19 18 LYS B CA 1
ATOM 2328 C C . LYS B 1 18 ? -9.57 18.766 24.453 1 98.19 18 LYS B C 1
ATOM 2330 O O . LYS B 1 18 ? -9.336 18.453 25.625 1 98.19 18 LYS B O 1
ATOM 2335 N N . LEU B 1 19 ? -9.25 19.953 23.922 1 98.38 19 LEU B N 1
ATOM 2336 C CA . LEU B 1 19 ? -8.633 20.984 24.75 1 98.38 19 LEU B CA 1
ATOM 2337 C C . LEU B 1 19 ? -9.594 21.469 25.828 1 98.38 19 LEU B C 1
ATOM 2339 O O . LEU B 1 19 ? -9.203 21.656 26.984 1 98.38 19 LEU B O 1
ATOM 2343 N N . LEU B 1 20 ? -10.836 21.641 25.469 1 98.12 20 LEU B N 1
ATOM 2344 C CA . LEU B 1 20 ? -11.852 22.094 26.422 1 98.12 20 LEU B CA 1
ATOM 2345 C C . LEU B 1 20 ? -12.086 21.031 27.5 1 98.12 20 LEU B C 1
ATOM 2347 O O . LEU B 1 20 ? -12.25 21.359 28.672 1 98.12 20 LEU B O 1
ATOM 2351 N N . GLU B 1 21 ? -12.094 19.781 27.062 1 97.44 21 GLU B N 1
ATOM 2352 C CA . GLU B 1 21 ? -12.242 18.688 28.016 1 97.44 21 GLU B CA 1
ATOM 2353 C C . GLU B 1 21 ? -11.109 18.688 29.047 1 97.44 21 GLU B C 1
ATOM 2355 O O . GLU B 1 21 ? -11.305 18.328 30.203 1 97.44 21 GLU B O 1
ATOM 2360 N N . ALA B 1 22 ? -9.992 19.094 28.609 1 97.19 22 ALA B N 1
ATOM 2361 C CA . ALA B 1 22 ? -8.812 19.156 29.469 1 97.19 22 ALA B CA 1
ATOM 2362 C C . ALA B 1 22 ? -8.789 20.453 30.281 1 97.19 22 ALA B C 1
ATOM 2364 O O . ALA B 1 22 ? -7.809 20.75 30.953 1 97.19 22 ALA B O 1
ATOM 2365 N N . ARG B 1 23 ? -9.742 21.344 30.125 1 97.62 23 ARG B N 1
ATOM 2366 C CA . ARG B 1 23 ? -9.93 22.594 30.859 1 97.62 23 ARG B CA 1
ATOM 2367 C C . ARG B 1 23 ? -8.906 23.641 30.438 1 97.62 23 ARG B C 1
ATOM 2369 O O . ARG B 1 23 ? -8.484 24.469 31.25 1 97.62 23 ARG B O 1
ATOM 2376 N N . VAL B 1 24 ? -8.453 23.484 29.156 1 97.88 24 VAL B N 1
ATOM 2377 C CA . VAL B 1 24 ? -7.641 24.547 28.562 1 97.88 24 VAL B CA 1
ATOM 2378 C C . VAL B 1 24 ? -8.531 25.719 28.172 1 97.88 24 VAL B C 1
ATOM 2380 O O . VAL B 1 24 ? -9.602 25.531 27.594 1 97.88 24 VAL B O 1
ATOM 2383 N N . GLN B 1 25 ? -8.164 26.938 28.562 1 98.12 25 GLN B N 1
ATOM 2384 C CA . GLN B 1 25 ? -8.898 28.125 28.109 1 98.12 25 GLN B CA 1
ATOM 2385 C C . GLN B 1 25 ? -8.781 28.297 26.609 1 98.12 25 GLN B C 1
ATOM 2387 O O . GLN B 1 25 ? -7.676 28.406 26.062 1 98.12 25 GLN B O 1
ATOM 2392 N N . LEU B 1 26 ? -9.938 28.375 25.969 1 98.56 26 LEU B N 1
ATOM 2393 C CA . LEU B 1 26 ? -9.93 28.312 24.516 1 98.56 26 LEU B CA 1
ATOM 2394 C C . LEU B 1 26 ? -10.75 29.453 23.922 1 98.56 26 LEU B C 1
ATOM 2396 O O . LEU B 1 26 ? -11.852 29.734 24.391 1 98.56 26 LEU B O 1
ATOM 2400 N N . ILE B 1 27 ? -10.211 30.172 22.969 1 98.62 27 ILE B N 1
ATOM 2401 C CA . ILE B 1 27 ? -10.938 31.078 22.094 1 98.62 27 ILE B CA 1
ATOM 2402 C C . ILE B 1 27 ? -10.883 30.562 20.656 1 98.62 27 ILE B C 1
ATOM 2404 O O . ILE B 1 27 ? -9.805 30.234 20.156 1 98.62 27 ILE B O 1
ATOM 2408 N N . ALA B 1 28 ? -12.055 30.422 20.016 1 98.62 28 ALA B N 1
ATOM 2409 C CA . ALA B 1 28 ? -12.117 29.766 18.703 1 98.62 28 ALA B CA 1
ATOM 2410 C C . ALA B 1 28 ? -12.578 30.734 17.625 1 98.62 28 ALA B C 1
ATOM 2412 O O . ALA B 1 28 ? -13.367 31.641 17.875 1 98.62 28 ALA B O 1
ATOM 2413 N N . TYR B 1 29 ? -12.023 30.5 16.438 1 98.06 29 TYR B N 1
ATOM 2414 C CA . TYR B 1 29 ? -12.445 31.219 15.234 1 98.06 29 TYR B CA 1
ATOM 2415 C C . TYR B 1 29 ? -12.578 30.266 14.055 1 98.06 29 TYR B C 1
ATOM 2417 O O . TYR B 1 29 ? -11.789 29.328 13.898 1 98.06 29 TYR B O 1
ATOM 2425 N N . ASN B 1 30 ? -13.562 30.5 13.227 1 97.69 30 ASN B N 1
ATOM 2426 C CA . ASN B 1 30 ? -13.789 29.844 11.945 1 97.69 30 ASN B CA 1
ATOM 2427 C C . ASN B 1 30 ? -14.484 30.781 10.953 1 97.69 30 ASN B C 1
ATOM 2429 O O . ASN B 1 30 ? -15.336 31.578 11.344 1 97.69 30 ASN B O 1
ATOM 2433 N N . ARG B 1 31 ? -14.102 30.609 9.695 1 94.06 31 ARG B N 1
ATOM 2434 C CA . ARG B 1 31 ? -14.688 31.469 8.664 1 94.06 31 ARG B CA 1
ATOM 2435 C C . ARG B 1 31 ? -16.203 31.297 8.602 1 94.06 31 ARG B C 1
ATOM 2437 O O . ARG B 1 31 ? -16.922 32.25 8.352 1 94.06 31 ARG B O 1
ATOM 2444 N N . THR B 1 32 ? -16.656 30.047 8.836 1 94.38 32 THR B N 1
ATOM 2445 C CA . THR B 1 32 ? -18.078 29.734 8.898 1 94.38 32 THR B CA 1
ATOM 2446 C C . THR B 1 32 ? -18.562 29.719 10.344 1 94.38 32 THR B C 1
ATOM 2448 O O . THR B 1 32 ? -18.328 28.734 11.062 1 94.38 32 THR B O 1
ATOM 2451 N N . PRO B 1 33 ? -19.344 30.594 10.781 1 94.12 33 PRO B N 1
ATOM 2452 C CA . PRO B 1 33 ? -19.688 30.766 12.195 1 94.12 33 PRO B CA 1
ATOM 2453 C C . PRO B 1 33 ? -20.438 29.562 12.766 1 94.12 33 PRO B C 1
ATOM 2455 O O . PRO B 1 33 ? -20.266 29.219 13.938 1 94.12 33 PRO B O 1
ATOM 2458 N N . GLU B 1 34 ? -21.172 28.922 11.891 1 94.31 34 GLU B N 1
ATOM 2459 C CA . GLU B 1 34 ? -22 27.812 12.352 1 94.31 34 GLU B CA 1
ATOM 2460 C C . GLU B 1 34 ? -21.156 26.672 12.898 1 94.31 34 GLU B C 1
ATOM 2462 O O . GLU B 1 34 ? -21.609 25.906 13.75 1 94.31 34 GLU B O 1
ATOM 2467 N N . LYS B 1 35 ? -19.938 26.578 12.5 1 94.81 35 LYS B N 1
ATOM 2468 C CA . LYS B 1 35 ? -19.031 25.516 12.906 1 94.81 35 LYS B CA 1
ATOM 2469 C C . LYS B 1 35 ? -18.5 25.75 14.312 1 94.81 35 LYS B C 1
ATOM 2471 O O . LYS B 1 35 ? -17.891 24.859 14.914 1 94.81 35 LYS B O 1
ATOM 2476 N N . LEU B 1 36 ? -18.844 26.922 14.898 1 97.44 36 LEU B N 1
ATOM 2477 C CA . LEU B 1 36 ? -18.344 27.281 16.219 1 97.44 36 LEU B CA 1
ATOM 2478 C C . LEU B 1 36 ? -19.359 26.938 17.297 1 97.44 36 LEU B C 1
ATOM 2480 O O . LEU B 1 36 ? -19.016 26.906 18.484 1 97.44 36 LEU B O 1
ATOM 2484 N N . GLU B 1 37 ? -20.562 26.688 16.906 1 96.94 37 GLU B N 1
ATOM 2485 C CA . GLU B 1 37 ? -21.656 26.531 17.844 1 96.94 37 GLU B CA 1
ATOM 2486 C C . GLU B 1 37 ? -21.391 25.391 18.828 1 96.94 37 GLU B C 1
ATOM 2488 O O . GLU B 1 37 ? -21.578 25.547 20.047 1 96.94 37 GLU B O 1
ATOM 2493 N N . PRO B 1 38 ? -20.891 24.25 18.312 1 97.19 38 PRO B N 1
ATOM 2494 C CA . PRO B 1 38 ? -20.625 23.156 19.25 1 97.19 38 PRO B CA 1
ATOM 2495 C C . PRO B 1 38 ? -19.578 23.516 20.297 1 97.19 38 PRO B C 1
ATOM 2497 O O . PRO B 1 38 ? -19.641 23.047 21.438 1 97.19 38 PRO B O 1
ATOM 2500 N N . LEU B 1 39 ? -18.672 24.344 19.984 1 98.19 39 LEU B N 1
ATOM 2501 C CA . LEU B 1 39 ? -17.625 24.734 20.906 1 98.19 39 LEU B CA 1
ATOM 2502 C C . LEU B 1 39 ? -18.141 25.781 21.906 1 98.19 39 LEU B C 1
ATOM 2504 O O . LEU B 1 39 ? -17.781 25.75 23.078 1 98.19 39 LEU B O 1
ATOM 2508 N N . LYS B 1 40 ? -18.906 26.672 21.375 1 97.44 40 LYS B N 1
ATOM 2509 C CA . LYS B 1 40 ? -19.531 27.672 22.234 1 97.44 40 LYS B CA 1
ATOM 2510 C C . LYS B 1 40 ? -20.359 27.016 23.328 1 97.44 40 LYS B C 1
ATOM 2512 O O . LYS B 1 40 ? -20.281 27.422 24.484 1 97.44 40 LYS B O 1
ATOM 2517 N N . GLU B 1 41 ? -21 26.047 23 1 97.5 41 GLU B N 1
ATOM 2518 C CA . GLU B 1 41 ? -21.906 25.344 23.906 1 97.5 41 GLU B CA 1
ATOM 2519 C C . GLU B 1 41 ? -21.156 24.703 25.062 1 97.5 41 GLU B C 1
ATOM 2521 O O . GLU B 1 41 ? -21.703 24.531 26.156 1 97.5 41 GLU B O 1
ATOM 2526 N N . ILE B 1 42 ? -19.953 24.422 24.812 1 96.75 42 ILE B N 1
ATOM 2527 C CA . ILE B 1 42 ? -19.25 23.703 25.859 1 96.75 42 ILE B CA 1
ATOM 2528 C C . ILE B 1 42 ? -18.188 24.594 26.484 1 96.75 42 ILE B C 1
ATOM 2530 O O . ILE B 1 42 ? -17.266 24.109 27.141 1 96.75 42 ILE B O 1
ATOM 2534 N N . GLY B 1 43 ? -18.203 25.953 26.125 1 96.88 43 GLY B N 1
ATOM 2535 C CA . GLY B 1 43 ? -17.469 26.859 26.984 1 96.88 43 GLY B CA 1
ATOM 2536 C C . GLY B 1 43 ? -16.375 27.625 26.266 1 96.88 43 GLY B C 1
ATOM 2537 O O . GLY B 1 43 ? -15.664 28.422 26.859 1 96.88 43 GLY B O 1
ATOM 2538 N N . ALA B 1 44 ? -16.172 27.438 25.031 1 98 44 ALA B N 1
ATOM 2539 C CA . ALA B 1 44 ? -15.148 28.172 24.297 1 98 44 ALA B CA 1
ATOM 2540 C C . ALA B 1 44 ? -15.562 29.641 24.109 1 98 44 ALA B C 1
ATOM 2542 O O . ALA B 1 44 ? -16.734 29.922 23.875 1 98 44 ALA B O 1
ATOM 2543 N N . GLU B 1 45 ? -14.68 30.5 24.266 1 98.31 45 GLU B N 1
ATOM 2544 C CA . GLU B 1 45 ? -14.891 31.844 23.766 1 98.31 45 GLU B CA 1
ATOM 2545 C C . GLU B 1 45 ? -14.875 31.875 22.234 1 98.31 45 GLU B C 1
ATOM 2547 O O . GLU B 1 45 ? -14.125 31.141 21.609 1 98.31 45 GLU B O 1
ATOM 2552 N N . ILE B 1 46 ? -15.727 32.719 21.672 1 98.31 46 ILE B N 1
ATOM 2553 C CA . ILE B 1 46 ? -15.812 32.781 20.203 1 98.31 46 ILE B CA 1
ATOM 2554 C C . ILE B 1 46 ? -15.312 34.156 19.719 1 98.31 46 ILE B C 1
ATOM 2556 O O . ILE B 1 46 ? -15.688 35.188 20.266 1 98.31 46 ILE B O 1
ATOM 2560 N N . ALA B 1 47 ? -14.43 34.094 18.781 1 97.31 47 ALA B N 1
ATOM 2561 C CA . ALA B 1 47 ? -13.969 35.312 18.141 1 97.31 47 ALA B CA 1
ATOM 2562 C C . ALA B 1 47 ? -14.672 35.531 16.797 1 97.31 47 ALA B C 1
ATOM 2564 O O . ALA B 1 47 ? -14.867 34.594 16.031 1 97.31 47 ALA B O 1
ATOM 2565 N N . GLU B 1 48 ? -15.023 36.75 16.453 1 95.25 48 GLU B N 1
ATOM 2566 C CA . GLU B 1 48 ? -15.672 37.094 15.195 1 95.25 48 GLU B CA 1
ATOM 2567 C C . GLU B 1 48 ? -14.641 37.312 14.094 1 95.25 48 GLU B C 1
ATOM 2569 O O . GLU B 1 48 ? -14.945 37.188 12.906 1 95.25 48 GLU B O 1
ATOM 2574 N N . LYS B 1 49 ? -13.492 37.75 14.586 1 95.31 49 LYS B N 1
ATOM 2575 C CA . LYS B 1 49 ? -12.383 38 13.672 1 95.31 49 LYS B CA 1
ATOM 2576 C C . LYS B 1 49 ? -11.117 37.281 14.141 1 95.31 49 LYS B C 1
ATOM 2578 O O . LYS B 1 49 ? -10.898 37.125 15.344 1 95.31 49 LYS B O 1
ATOM 2583 N N . PRO B 1 50 ? -10.289 36.906 13.141 1 95.81 50 PRO B N 1
ATOM 2584 C CA . PRO B 1 50 ? -9.102 36.125 13.516 1 95.81 50 PRO B CA 1
ATOM 2585 C C . PRO B 1 50 ? -8.172 36.875 14.461 1 95.81 50 PRO B C 1
ATOM 2587 O O . PRO B 1 50 ? -7.648 36.281 15.414 1 95.81 50 PRO B O 1
ATOM 2590 N N . TYR B 1 51 ? -7.941 38.188 14.219 1 95.12 51 TYR B N 1
ATOM 2591 C CA . TYR B 1 51 ? -6.98 38.938 15.016 1 95.12 51 TYR B CA 1
ATOM 2592 C C . TYR B 1 51 ? -7.426 39.031 16.469 1 95.12 51 TYR B C 1
ATOM 2594 O O . TYR B 1 51 ? -6.59 39.125 17.375 1 95.12 51 TYR B O 1
ATOM 2602 N N . GLN B 1 52 ? -8.742 38.969 16.766 1 96.06 52 GLN B N 1
ATOM 2603 C CA . GLN B 1 52 ? -9.266 39 18.125 1 96.06 52 GLN B CA 1
ATOM 2604 C C . GLN B 1 52 ? -8.844 37.75 18.891 1 96.06 52 GLN B C 1
ATOM 2606 O O . GLN B 1 52 ? -8.461 37.844 20.062 1 96.06 52 GLN B O 1
ATOM 2611 N N . ALA B 1 53 ? -8.938 36.594 18.219 1 97.19 53 ALA B N 1
ATOM 2612 C CA . ALA B 1 53 ? -8.516 35.344 18.828 1 97.19 53 ALA B CA 1
ATOM 2613 C C . ALA B 1 53 ? -7.02 35.344 19.094 1 97.19 53 ALA B C 1
ATOM 2615 O O . ALA B 1 53 ? -6.582 34.938 20.188 1 97.19 53 ALA B O 1
ATOM 2616 N N . ILE B 1 54 ? -6.25 35.812 18.125 1 97.31 54 ILE B N 1
ATOM 2617 C CA . ILE B 1 54 ? -4.797 35.812 18.234 1 97.31 54 ILE B CA 1
ATOM 2618 C C . ILE B 1 54 ? -4.359 36.719 19.359 1 97.31 54 ILE B C 1
ATOM 2620 O O . ILE B 1 54 ? -3.539 36.344 20.203 1 97.31 54 ILE B O 1
ATOM 2624 N N . ASN B 1 55 ? -4.984 37.938 19.484 1 95.56 55 ASN B N 1
ATOM 2625 C CA . ASN B 1 55 ? -4.629 38.906 20.5 1 95.56 55 ASN B CA 1
ATOM 2626 C C . ASN B 1 55 ? -4.914 38.406 21.906 1 95.56 55 ASN B C 1
ATOM 2628 O O . ASN B 1 55 ? -4.188 38.719 22.844 1 95.56 55 ASN B O 1
ATOM 2632 N N . ALA B 1 56 ? -5.844 37.625 21.953 1 95.88 56 ALA B N 1
ATOM 2633 C CA . ALA B 1 56 ? -6.336 37.219 23.266 1 95.88 56 ALA B CA 1
ATOM 2634 C C . ALA B 1 56 ? -5.582 36 23.781 1 95.88 56 ALA B C 1
ATOM 2636 O O . ALA B 1 56 ? -5.723 35.625 24.953 1 95.88 56 ALA B O 1
ATOM 2637 N N . ALA B 1 57 ? -4.75 35.375 23 1 97.12 57 ALA B N 1
ATOM 2638 C CA . ALA B 1 57 ? -4.199 34.062 23.344 1 97.12 57 ALA B CA 1
ATOM 2639 C C . ALA B 1 57 ? -2.686 34.125 23.516 1 97.12 57 ALA B C 1
ATOM 2641 O O . ALA B 1 57 ? -2.053 35.094 23.094 1 97.12 57 ALA B O 1
ATOM 2642 N N . ASP B 1 58 ? -2.115 33.156 24.172 1 96.94 58 ASP B N 1
ATOM 2643 C CA . ASP B 1 58 ? -0.673 32.938 24.281 1 96.94 58 ASP B CA 1
ATOM 2644 C C . ASP B 1 58 ? -0.145 32.062 23.156 1 96.94 58 ASP B C 1
ATOM 2646 O O . ASP B 1 58 ? 0.997 32.219 22.719 1 96.94 58 ASP B O 1
ATOM 2650 N N . CYS B 1 59 ? -0.975 31.156 22.797 1 98 59 CYS B N 1
ATOM 2651 C CA . CYS B 1 59 ? -0.664 30.172 21.766 1 98 59 CYS B CA 1
ATOM 2652 C C . CYS B 1 59 ? -1.788 30.094 20.734 1 98 59 CYS B C 1
ATOM 2654 O O . CYS B 1 59 ? -2.967 30.141 21.094 1 98 59 CYS B O 1
ATOM 2656 N N . VAL B 1 60 ? -1.381 30.062 19.5 1 98.5 60 VAL B N 1
ATOM 2657 C CA . VAL B 1 60 ? -2.338 29.969 18.391 1 98.5 60 VAL B CA 1
ATOM 2658 C C . VAL B 1 60 ? -2.17 28.656 17.656 1 98.5 60 VAL B C 1
ATOM 2660 O O . VAL B 1 60 ? -1.088 28.344 17.141 1 98.5 60 VAL B O 1
ATOM 2663 N N . ILE B 1 61 ? -3.244 27.812 17.578 1 98.81 61 ILE B N 1
ATOM 2664 C CA . ILE B 1 61 ? -3.248 26.562 16.812 1 98.81 61 ILE B CA 1
ATOM 2665 C C . ILE B 1 61 ? -4.023 26.766 15.516 1 98.81 61 ILE B C 1
ATOM 2667 O O . ILE B 1 61 ? -5.141 27.281 15.516 1 98.81 61 ILE B O 1
ATOM 2671 N N . LEU B 1 62 ? -3.381 26.422 14.438 1 98.62 62 LEU B N 1
ATOM 2672 C CA . LEU B 1 62 ? -3.99 26.531 13.117 1 98.62 62 LEU B CA 1
ATOM 2673 C C . LEU B 1 62 ? -4.352 25.156 12.57 1 98.62 62 LEU B C 1
ATOM 2675 O O . LEU B 1 62 ? -3.486 24.281 12.453 1 98.62 62 LEU B O 1
ATOM 2679 N N . MET B 1 63 ? -5.574 24.891 12.266 1 98.25 63 MET B N 1
ATOM 2680 C CA . MET B 1 63 ? -6.062 23.719 11.531 1 98.25 63 MET B CA 1
ATOM 2681 C C . MET B 1 63 ? -6.898 24.156 10.328 1 98.25 63 MET B C 1
ATOM 2683 O O . MET B 1 63 ? -8.125 24.031 10.344 1 98.25 63 MET B O 1
ATOM 2687 N N . LEU B 1 64 ? -6.141 24.641 9.281 1 97.44 64 LEU B N 1
ATOM 2688 C CA . LEU B 1 64 ? -6.758 25.25 8.109 1 97.44 64 LEU B CA 1
ATOM 2689 C C . LEU B 1 64 ? -6.414 24.469 6.848 1 97.44 64 LEU B C 1
ATOM 2691 O O . LEU B 1 64 ? -5.512 23.625 6.855 1 97.44 64 LEU B O 1
ATOM 2695 N N . THR B 1 65 ? -7.074 24.703 5.77 1 95.25 65 THR B N 1
ATOM 2696 C CA . THR B 1 65 ? -7.109 23.844 4.586 1 95.25 65 THR B CA 1
ATOM 2697 C C . THR B 1 65 ? -5.785 23.922 3.83 1 95.25 65 THR B C 1
ATOM 2699 O O . THR B 1 65 ? -5.328 22.922 3.271 1 95.25 65 THR B O 1
ATOM 2702 N N . ASN B 1 66 ? -5.25 25.094 3.713 1 96.5 66 ASN B N 1
ATOM 2703 C CA . ASN B 1 66 ? -4.043 25.297 2.92 1 96.5 66 ASN B CA 1
ATOM 2704 C C . ASN B 1 66 ? -3.326 26.594 3.307 1 96.5 66 ASN B C 1
ATOM 2706 O O . ASN B 1 66 ? -3.756 27.297 4.223 1 96.5 66 ASN B O 1
ATOM 2710 N N . ALA B 1 67 ? -2.234 26.875 2.633 1 96.81 67 ALA B N 1
ATOM 2711 C CA . ALA B 1 67 ? -1.402 28.031 2.955 1 96.81 67 ALA B CA 1
ATOM 2712 C C . ALA B 1 67 ? -2.158 29.328 2.717 1 96.81 67 ALA B C 1
ATOM 2714 O O . ALA B 1 67 ? -2.012 30.297 3.48 1 96.81 67 ALA B O 1
ATOM 2715 N N . ALA B 1 68 ? -2.938 29.375 1.698 1 95.81 68 ALA B N 1
ATOM 2716 C CA . ALA B 1 68 ? -3.709 30.578 1.395 1 95.81 68 ALA B CA 1
ATOM 2717 C C . ALA B 1 68 ? -4.645 30.938 2.547 1 95.81 68 ALA B C 1
ATOM 2719 O O . ALA B 1 68 ? -4.785 32.094 2.898 1 95.81 68 ALA B O 1
ATOM 2720 N N . ALA B 1 69 ? -5.273 29.938 3.07 1 95.75 69 ALA B N 1
ATOM 2721 C CA . ALA B 1 69 ? -6.145 30.156 4.223 1 95.75 69 ALA B CA 1
ATOM 2722 C C . ALA B 1 69 ? -5.348 30.656 5.422 1 95.75 69 ALA B C 1
ATOM 2724 O O . ALA B 1 69 ? -5.812 31.531 6.156 1 95.75 69 ALA B O 1
ATOM 2725 N N . ILE B 1 70 ? -4.156 30.172 5.617 1 96.81 70 ILE B N 1
ATOM 2726 C CA . ILE B 1 70 ? -3.303 30.578 6.73 1 96.81 70 ILE B CA 1
ATOM 2727 C C . ILE B 1 70 ? -2.893 32.031 6.562 1 96.81 70 ILE B C 1
ATOM 2729 O O . ILE B 1 70 ? -2.959 32.812 7.512 1 96.81 70 ILE B O 1
ATOM 2733 N N . TYR B 1 71 ? -2.512 32.406 5.379 1 94.19 71 TYR B N 1
ATOM 2734 C CA . TYR B 1 71 ? -2.131 33.781 5.113 1 94.19 71 TYR B CA 1
ATOM 2735 C C . TYR B 1 71 ? -3.295 34.75 5.375 1 94.19 71 TYR B C 1
ATOM 2737 O O . TYR B 1 71 ? -3.109 35.812 5.945 1 94.19 71 TYR B O 1
ATOM 2745 N N . SER B 1 72 ? -4.438 34.281 5.035 1 93.12 72 SER B N 1
ATOM 2746 C CA . SER B 1 72 ? -5.621 35.125 5.184 1 93.12 72 SER B CA 1
ATOM 2747 C C . SER B 1 72 ? -5.977 35.344 6.652 1 93.12 72 SER B C 1
ATOM 2749 O O . SER B 1 72 ? -6.453 36.406 7.039 1 93.12 72 SER B O 1
ATOM 2751 N N . VAL B 1 73 ? -5.691 34.344 7.473 1 94.31 73 VAL B N 1
ATOM 2752 C CA . VAL B 1 73 ? -6.176 34.375 8.852 1 94.31 73 VAL B CA 1
ATOM 2753 C C . VAL B 1 73 ? -5.066 34.875 9.781 1 94.31 73 VAL B C 1
ATOM 2755 O O . VAL B 1 73 ? -5.332 35.562 10.766 1 94.31 73 VAL B O 1
ATOM 2758 N N . LEU B 1 74 ? -3.822 34.594 9.508 1 93.12 74 LEU B N 1
ATOM 2759 C CA . LEU B 1 74 ? -2.711 34.812 10.43 1 93.12 74 LEU B CA 1
ATOM 2760 C C . LEU B 1 74 ? -1.858 36 9.992 1 93.12 74 LEU B C 1
ATOM 2762 O O . LEU B 1 74 ? -1.293 36.688 10.836 1 93.12 74 LEU B O 1
ATOM 2766 N N . LEU B 1 75 ? -1.786 36.188 8.68 1 85.69 75 LEU B N 1
ATOM 2767 C CA . LEU B 1 75 ? -0.774 37.125 8.211 1 85.69 75 LEU B CA 1
ATOM 2768 C C . LEU B 1 75 ? -1.416 38.281 7.434 1 85.69 75 LEU B C 1
ATOM 2770 O O . LEU B 1 75 ? -0.748 38.938 6.641 1 85.69 75 LEU B O 1
ATOM 2774 N N . SER B 1 76 ? -2.682 38.344 7.621 1 82.62 76 SER B N 1
ATOM 2775 C CA . SER B 1 76 ? -3.303 39.562 7.172 1 82.62 76 SER B CA 1
ATOM 2776 C C . SER B 1 76 ? -2.814 40.75 7.996 1 82.62 76 SER B C 1
ATOM 2778 O O . SER B 1 76 ? -2.234 40.594 9.07 1 82.62 76 SER B O 1
ATOM 2780 N N . ASP B 1 77 ? -3.039 41.938 7.465 1 74.06 77 ASP B N 1
ATOM 2781 C CA . ASP B 1 77 ? -2.461 43.156 8.07 1 74.06 77 ASP B CA 1
ATOM 2782 C C . ASP B 1 77 ? -2.756 43.188 9.57 1 74.06 77 ASP B C 1
ATOM 2784 O O . ASP B 1 77 ? -1.837 43.312 10.383 1 74.06 77 ASP B O 1
ATOM 2788 N N . ARG B 1 78 ? -3.85 43.062 10.039 1 78.56 78 ARG B N 1
ATOM 2789 C CA . ARG B 1 78 ? -4.184 43.188 11.453 1 78.56 78 ARG B CA 1
ATOM 2790 C C . ARG B 1 78 ? -3.711 41.969 12.234 1 78.56 78 ARG B C 1
ATOM 2792 O O . ARG B 1 78 ? -3.207 42.094 13.352 1 78.56 78 ARG B O 1
ATOM 2799 N N . SER B 1 79 ? -3.783 40.875 11.617 1 83.81 79 SER B N 1
ATOM 2800 C CA . SER B 1 79 ? -3.438 39.625 12.305 1 83.81 79 SER B CA 1
ATOM 2801 C C . SER B 1 79 ? -1.928 39.5 12.469 1 83.81 79 SER B C 1
ATOM 2803 O O . SER B 1 79 ? -1.455 38.969 13.484 1 83.81 79 SER B O 1
ATOM 2805 N N . SER B 1 80 ? -1.256 40.031 11.477 1 83.06 80 SER B N 1
ATOM 2806 C CA . SER B 1 80 ? 0.198 39.938 11.539 1 83.06 80 SER B CA 1
ATOM 2807 C C . SER B 1 80 ? 0.753 40.719 12.734 1 83.06 80 SER B C 1
ATOM 2809 O O . SER B 1 80 ? 1.734 40.281 13.352 1 83.06 80 SER B O 1
ATOM 2811 N N . GLN B 1 81 ? 0.156 41.719 13.109 1 86.88 81 GLN B N 1
ATOM 2812 C CA . GLN B 1 81 ? 0.575 42.531 14.25 1 86.88 81 GLN B CA 1
ATOM 2813 C C . GLN B 1 81 ? 0.287 41.812 15.562 1 86.88 81 GLN B C 1
ATOM 2815 O O . GLN B 1 81 ? 1.002 42 16.547 1 86.88 81 GLN B O 1
ATOM 2820 N N . ALA B 1 82 ? -0.658 40.969 15.516 1 92.06 82 ALA B N 1
ATOM 2821 C CA . ALA B 1 82 ? -1.104 40.281 16.734 1 92.06 82 ALA B CA 1
ATOM 2822 C C . ALA B 1 82 ? -0.223 39.094 17.031 1 92.06 82 ALA B C 1
ATOM 2824 O O . ALA B 1 82 ? -0.25 38.531 18.141 1 92.06 82 ALA B O 1
ATOM 2825 N N . VAL B 1 83 ? 0.613 38.719 16.125 1 94.62 83 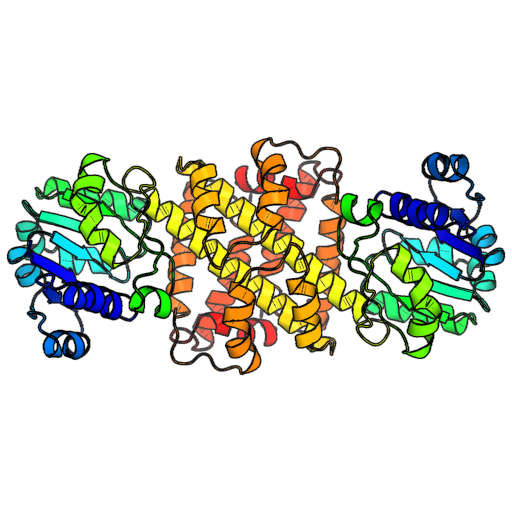VAL B N 1
ATOM 2826 C CA . VAL B 1 83 ? 1.396 37.5 16.203 1 94.62 83 VAL B CA 1
ATOM 2827 C C . VAL B 1 83 ? 2.598 37.688 17.125 1 94.62 83 VAL B C 1
ATOM 2829 O O . VAL B 1 83 ? 3.148 36.75 17.672 1 94.62 83 VAL B O 1
ATOM 2832 N N . ALA B 1 84 ? 2.971 38.969 17.328 1 94.31 84 ALA B N 1
ATOM 2833 C CA . ALA B 1 84 ? 4.148 39.281 18.141 1 94.31 84 ALA B CA 1
ATOM 2834 C C . ALA B 1 84 ? 4.016 38.688 19.547 1 94.31 84 ALA B C 1
ATOM 2836 O O . ALA B 1 84 ? 2.992 38.875 20.203 1 94.31 84 ALA B O 1
ATOM 2837 N N . GLY B 1 85 ? 5.039 37.938 19.922 1 95.31 85 GLY B N 1
ATOM 2838 C CA . GLY B 1 85 ? 5.082 37.375 21.266 1 95.31 85 GLY B CA 1
ATOM 2839 C C . GLY B 1 85 ? 4.273 36.094 21.406 1 95.31 85 GLY B C 1
ATOM 2840 O O . GLY B 1 85 ? 4.223 35.5 22.484 1 95.31 85 GLY B O 1
ATOM 2841 N N . LYS B 1 86 ? 3.633 35.656 20.328 1 96.62 86 LYS B N 1
ATOM 2842 C CA . LYS B 1 86 ? 2.797 34.469 20.375 1 96.62 86 LYS B CA 1
ATOM 2843 C C . LYS B 1 86 ? 3.545 33.25 19.844 1 96.62 86 LYS B C 1
ATOM 2845 O O . LYS B 1 86 ? 4.512 33.375 19.094 1 96.62 86 LYS B O 1
ATOM 2850 N N . SER B 1 87 ? 3.164 32.062 20.328 1 97.81 87 SER B N 1
ATOM 2851 C CA . SER B 1 87 ? 3.551 30.812 19.688 1 97.81 87 SER B CA 1
ATOM 2852 C C . SER B 1 87 ? 2.484 30.344 18.703 1 97.81 87 SER B C 1
ATOM 2854 O O . SER B 1 87 ? 1.312 30.219 19.062 1 97.81 87 SER B O 1
ATOM 2856 N N . VAL B 1 88 ? 2.891 30.156 17.5 1 98.44 88 VAL B N 1
ATOM 2857 C CA . VAL B 1 88 ? 1.983 29.656 16.469 1 98.44 88 VAL B CA 1
ATOM 2858 C C . VAL B 1 88 ? 2.293 28.188 16.188 1 98.44 88 VAL B C 1
ATOM 2860 O O . VAL B 1 88 ? 3.422 27.844 15.836 1 98.44 88 VAL B O 1
ATOM 2863 N N . ILE B 1 89 ? 1.273 27.297 16.391 1 98.88 89 ILE B N 1
ATOM 2864 C CA . ILE B 1 89 ? 1.383 25.875 16.078 1 98.88 89 ILE B CA 1
ATOM 2865 C C . ILE B 1 89 ? 0.51 25.547 14.867 1 98.88 89 ILE B C 1
ATOM 2867 O O . ILE B 1 89 ? -0.719 25.547 14.961 1 98.88 89 ILE B O 1
ATOM 2871 N N . GLN B 1 90 ? 1.144 25.297 13.789 1 98.81 90 GLN B N 1
ATOM 2872 C CA . GLN B 1 90 ? 0.455 24.984 12.539 1 98.81 90 GLN B CA 1
ATOM 2873 C C . GLN B 1 90 ? 0.25 23.484 12.383 1 98.81 90 GLN B C 1
ATOM 2875 O O . GLN B 1 90 ? 1.218 22.734 12.297 1 98.81 90 GLN B O 1
ATOM 2880 N N . MET B 1 91 ? -1.046 23.016 12.305 1 98.81 91 MET B N 1
ATOM 2881 C CA . MET B 1 91 ? -1.292 21.578 12.367 1 98.81 91 MET B CA 1
ATOM 2882 C C . MET B 1 91 ? -1.975 21.094 11.102 1 98.81 91 MET B C 1
ATOM 2884 O O . MET B 1 91 ? -2.152 19.875 10.914 1 98.81 91 MET B O 1
ATOM 2888 N N . GLY B 1 92 ? -2.336 21.969 10.219 1 98.06 92 GLY B N 1
ATOM 2889 C CA . GLY B 1 92 ? -2.908 21.562 8.945 1 98.06 92 GLY B CA 1
ATOM 2890 C C . GLY B 1 92 ? -1.877 21.031 7.965 1 98.06 92 GLY B C 1
ATOM 2891 O O . GLY B 1 92 ? -0.676 21.078 8.242 1 98.06 92 GLY B O 1
ATOM 2892 N N . THR B 1 93 ? -2.367 20.531 6.844 1 98.44 93 THR B N 1
ATOM 2893 C CA . THR B 1 93 ? -1.473 19.953 5.848 1 98.44 93 THR B CA 1
ATOM 2894 C C . THR B 1 93 ? -1.105 21 4.789 1 98.44 93 THR B C 1
ATOM 2896 O O . THR B 1 93 ? -1.966 21.453 4.031 1 98.44 93 THR B O 1
ATOM 2899 N N . ILE B 1 94 ? 0.127 21.406 4.766 1 98.62 94 ILE B N 1
ATOM 2900 C CA . ILE B 1 94 ? 0.736 22.266 3.758 1 98.62 94 ILE B CA 1
ATOM 2901 C C . ILE B 1 94 ? 2.098 21.703 3.355 1 98.62 94 ILE B C 1
ATOM 2903 O O . ILE B 1 94 ? 2.559 20.719 3.922 1 98.62 94 ILE B O 1
ATOM 2907 N N . THR B 1 95 ? 2.744 22.266 2.369 1 98.69 95 THR B N 1
ATOM 2908 C CA . THR B 1 95 ? 4.043 21.766 1.93 1 98.69 95 THR B CA 1
ATOM 2909 C C . THR B 1 95 ? 5.145 22.203 2.887 1 98.69 95 THR B C 1
ATOM 2911 O O . THR B 1 95 ? 4.988 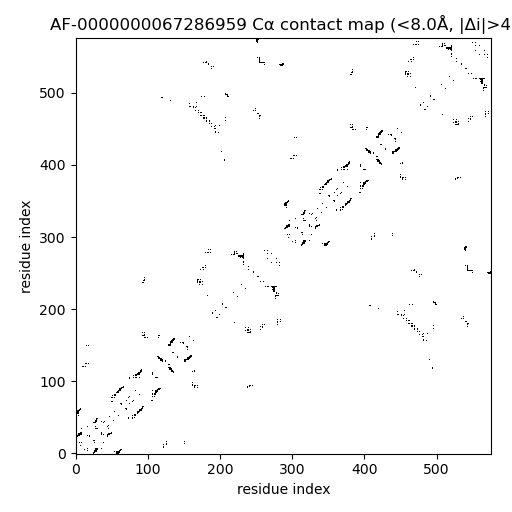23.188 3.609 1 98.69 95 THR B O 1
ATOM 2914 N N . PRO B 1 96 ? 6.23 21.453 2.906 1 98.62 96 PRO B N 1
ATOM 2915 C CA . PRO B 1 96 ? 7.391 21.875 3.689 1 98.62 96 PRO B CA 1
ATOM 2916 C C . PRO B 1 96 ? 7.859 23.281 3.322 1 98.62 96 PRO B C 1
ATOM 2918 O O . PRO B 1 96 ? 8.227 24.062 4.203 1 98.62 96 PRO B O 1
ATOM 2921 N N . THR B 1 97 ? 7.812 23.609 2.094 1 98.19 97 THR B N 1
ATOM 2922 C CA . THR B 1 97 ? 8.203 24.922 1.613 1 98.19 97 THR B CA 1
ATOM 2923 C C . THR B 1 97 ? 7.293 26.016 2.188 1 98.19 97 THR B C 1
ATOM 2925 O O . THR B 1 97 ? 7.77 27.016 2.719 1 98.19 97 THR B O 1
ATOM 2928 N N . GLU B 1 98 ? 6.066 25.75 2.104 1 98.31 98 GLU B N 1
ATOM 2929 C CA . GLU B 1 98 ? 5.09 26.688 2.646 1 98.31 98 GLU B CA 1
ATOM 2930 C C . GLU B 1 98 ? 5.258 26.859 4.156 1 98.31 98 GLU B C 1
ATOM 2932 O O . GLU B 1 98 ? 5.137 27.969 4.68 1 98.31 98 GLU B O 1
ATOM 2937 N N . SER B 1 99 ? 5.473 25.75 4.824 1 98.56 99 SER B N 1
ATOM 2938 C CA . SER B 1 99 ? 5.645 25.797 6.273 1 98.56 99 SER B CA 1
ATOM 2939 C C . SER B 1 99 ? 6.832 26.672 6.66 1 98.56 99 SER B C 1
ATOM 2941 O O . SER B 1 99 ? 6.738 27.469 7.594 1 98.56 99 SER B O 1
ATOM 2943 N N . ARG B 1 100 ? 7.953 26.562 5.984 1 98.56 100 ARG B N 1
ATOM 2944 C CA . ARG B 1 100 ? 9.141 27.375 6.254 1 98.56 100 ARG B CA 1
ATOM 2945 C C . ARG B 1 100 ? 8.867 28.844 5.961 1 98.56 100 ARG B C 1
ATOM 2947 O O . ARG B 1 100 ? 9.32 29.719 6.699 1 98.56 100 ARG B O 1
ATOM 2954 N N . GLU B 1 101 ? 8.133 29.062 4.906 1 98.06 101 GLU B N 1
ATOM 2955 C CA . GLU B 1 101 ? 7.789 30.438 4.555 1 98.06 101 GLU B CA 1
ATOM 2956 C C . GLU B 1 101 ? 6.918 31.078 5.629 1 98.06 101 GLU B C 1
ATOM 2958 O O . GLU B 1 101 ? 7.129 32.25 6 1 98.06 101 GLU B O 1
ATOM 2963 N N . ILE B 1 102 ? 5.977 30.344 6.074 1 98 102 ILE B N 1
ATOM 2964 C CA . ILE B 1 102 ? 5.082 30.859 7.109 1 98 102 ILE B CA 1
ATOM 2965 C C . ILE B 1 102 ? 5.855 31.062 8.406 1 98 102 ILE B C 1
ATOM 2967 O O . ILE B 1 102 ? 5.656 32.062 9.109 1 98 102 ILE B O 1
ATOM 2971 N N . ARG B 1 103 ? 6.742 30.109 8.727 1 98.31 103 ARG B N 1
ATOM 2972 C CA . ARG B 1 103 ? 7.625 30.281 9.883 1 98.31 103 ARG B CA 1
ATOM 2973 C C . ARG B 1 103 ? 8.391 31.594 9.805 1 98.31 103 ARG B C 1
ATOM 2975 O O . ARG B 1 103 ? 8.414 32.375 10.766 1 98.31 103 ARG B O 1
ATOM 2982 N N . ASP B 1 104 ? 9.023 31.859 8.633 1 97.94 104 ASP B N 1
ATOM 2983 C CA . ASP B 1 104 ? 9.82 33.062 8.453 1 97.94 104 ASP B CA 1
ATOM 2984 C C . ASP B 1 104 ? 8.969 34.312 8.656 1 97.94 104 ASP B C 1
ATOM 2986 O O . ASP B 1 104 ? 9.414 35.281 9.273 1 97.94 104 ASP B O 1
ATOM 2990 N N . ALA B 1 105 ? 7.766 34.312 8.148 1 96.81 105 ALA B N 1
ATOM 2991 C CA . ALA B 1 105 ? 6.863 35.438 8.289 1 96.81 105 ALA B CA 1
ATOM 2992 C C . ALA B 1 105 ? 6.469 35.656 9.742 1 96.81 105 ALA B C 1
ATOM 2994 O O . ALA B 1 105 ? 6.426 36.781 10.227 1 96.81 105 ALA B O 1
ATOM 2995 N N . VAL B 1 106 ? 6.184 34.594 10.445 1 97.5 106 VAL B N 1
ATOM 2996 C CA . VAL B 1 106 ? 5.766 34.656 11.844 1 97.5 106 VAL B CA 1
ATOM 2997 C C . VAL B 1 106 ? 6.922 35.188 12.703 1 97.5 106 VAL B C 1
ATOM 2999 O O . VAL B 1 106 ? 6.727 36.031 13.57 1 97.5 106 VAL B O 1
ATOM 3002 N N . VAL B 1 107 ? 8.109 34.625 12.453 1 97.19 107 VAL B N 1
ATOM 3003 C CA . VAL B 1 107 ? 9.297 35.031 13.203 1 97.19 107 VAL B CA 1
ATOM 3004 C C . VAL B 1 107 ? 9.602 36.5 12.938 1 97.19 107 VAL B C 1
ATOM 3006 O O . VAL B 1 107 ? 9.93 37.25 13.859 1 97.19 107 VAL B O 1
ATOM 3009 N N . ALA B 1 108 ? 9.477 36.938 11.688 1 96.25 108 ALA B N 1
ATOM 3010 C CA . ALA B 1 108 ? 9.703 38.344 11.328 1 96.25 108 ALA B CA 1
ATOM 3011 C C . ALA B 1 108 ? 8.727 39.25 12.055 1 96.25 108 ALA B C 1
ATOM 3013 O O . ALA B 1 108 ? 9.07 40.375 12.391 1 96.25 108 ALA B O 1
ATOM 3014 N N . ALA B 1 109 ? 7.598 38.719 12.32 1 94.5 109 ALA B N 1
ATOM 3015 C CA . ALA B 1 109 ? 6.562 39.5 13.008 1 94.5 109 ALA B CA 1
ATOM 3016 C C . ALA B 1 109 ? 6.742 39.438 14.516 1 94.5 109 ALA B C 1
ATOM 3018 O O . ALA B 1 109 ? 5.98 40.062 15.266 1 94.5 109 ALA B O 1
ATOM 3019 N N . GLY B 1 110 ? 7.699 38.688 14.977 1 95.56 110 GLY B N 1
ATOM 3020 C CA . GLY B 1 110 ? 8.047 38.688 16.391 1 95.56 110 GLY B CA 1
ATOM 3021 C C . GLY B 1 110 ? 7.461 37.5 17.141 1 95.56 110 GLY B C 1
ATOM 3022 O O . GLY B 1 110 ? 7.5 37.438 18.375 1 95.56 110 GLY B O 1
ATOM 3023 N N . GLY B 1 111 ? 6.91 36.531 16.422 1 96.62 111 GLY B N 1
ATOM 3024 C CA . GLY B 1 111 ? 6.379 35.344 17.047 1 96.62 111 GLY B CA 1
ATOM 3025 C C . GLY B 1 111 ? 7.285 34.125 16.875 1 96.62 111 GLY B C 1
ATOM 3026 O O . GLY B 1 111 ? 8.383 34.25 16.328 1 96.62 111 GLY B O 1
ATOM 3027 N N . GLU B 1 112 ? 6.875 33.031 17.469 1 97.25 112 GLU B N 1
ATOM 3028 C CA . GLU B 1 112 ? 7.527 31.75 17.219 1 97.25 112 GLU B CA 1
ATOM 3029 C C . GLU B 1 112 ? 6.605 30.797 16.469 1 97.25 112 GLU B C 1
ATOM 3031 O O . GLU B 1 112 ? 5.383 30.891 16.562 1 97.25 112 GLU B O 1
ATOM 3036 N N . TYR B 1 113 ? 7.191 29.922 15.719 1 98.44 113 TYR B N 1
ATOM 3037 C CA . TYR B 1 113 ? 6.438 29.016 14.859 1 98.44 113 TYR B CA 1
ATOM 3038 C C . TYR B 1 113 ? 6.949 27.578 14.992 1 98.44 113 TYR B C 1
ATOM 3040 O O . TYR B 1 113 ? 8.156 27.344 14.953 1 98.44 113 TYR B O 1
ATOM 3048 N N . LEU B 1 114 ? 6.02 26.672 15.219 1 98.5 114 LEU B N 1
ATOM 3049 C CA . LEU B 1 114 ? 6.285 25.25 15.039 1 98.5 114 LEU B CA 1
ATOM 3050 C C . LEU B 1 114 ? 5.191 24.594 14.211 1 98.5 114 LEU B C 1
ATOM 3052 O O . LEU B 1 114 ? 4.078 25.109 14.117 1 98.5 114 LEU B O 1
ATOM 3056 N N . GLU B 1 115 ? 5.527 23.594 13.492 1 98.88 115 GLU B N 1
ATOM 3057 C CA . GLU B 1 115 ? 4.531 22.75 12.828 1 98.88 115 GLU B CA 1
ATOM 3058 C C . GLU B 1 115 ? 4.27 21.469 13.609 1 98.88 115 GLU B C 1
ATOM 3060 O O . GLU B 1 115 ? 5.18 20.922 14.234 1 98.88 115 GLU B O 1
ATOM 3065 N N . ALA B 1 116 ? 3.006 20.984 13.508 1 98.88 116 ALA B N 1
ATOM 3066 C CA . ALA B 1 116 ? 2.633 19.781 14.227 1 98.88 116 ALA B CA 1
ATOM 3067 C C . ALA B 1 116 ? 1.505 19.031 13.516 1 98.88 116 ALA B C 1
ATOM 3069 O O . ALA B 1 116 ? 0.475 18.734 14.117 1 98.88 116 ALA B O 1
ATOM 3070 N N . PRO B 1 117 ? 1.749 18.719 12.234 1 98.81 117 PRO B N 1
ATOM 3071 C CA . PRO B 1 117 ? 0.711 17.938 11.555 1 98.81 117 PRO B CA 1
ATOM 3072 C C . PRO B 1 117 ? 0.394 16.641 12.273 1 98.81 117 PRO B C 1
ATOM 3074 O O . PRO B 1 117 ? 1.156 16.203 13.141 1 98.81 117 PRO B O 1
ATOM 3077 N N . VAL B 1 118 ? -0.777 16.078 11.922 1 98.62 118 VAL B N 1
ATOM 3078 C CA . VAL B 1 118 ? -1.254 14.914 12.648 1 98.62 118 VAL B CA 1
ATOM 3079 C C . VAL B 1 118 ? -1.591 13.797 11.664 1 98.62 118 VAL B C 1
ATOM 3081 O O . VAL B 1 118 ? -1.908 14.062 10.5 1 98.62 118 VAL B O 1
ATOM 3084 N N . LEU B 1 119 ? -1.444 12.625 12.094 1 98.5 119 LEU B N 1
ATOM 3085 C CA . LEU B 1 119 ? -1.924 11.438 11.383 1 98.5 119 LEU B CA 1
ATOM 3086 C C . LEU B 1 119 ? -3.023 10.742 12.18 1 98.5 119 LEU B C 1
ATOM 3088 O O . LEU B 1 119 ? -2.895 10.547 13.391 1 98.5 119 LEU B O 1
ATOM 3092 N N . GLY B 1 120 ? -3.996 10.359 11.578 1 95.75 120 GLY B N 1
ATOM 3093 C CA . GLY B 1 120 ? -5.215 9.82 12.164 1 95.75 120 GLY B CA 1
ATOM 3094 C C . GLY B 1 120 ? -6.469 10.523 11.672 1 95.75 120 GLY B C 1
ATOM 3095 O O . GLY B 1 120 ? -6.391 11.602 11.086 1 95.75 120 GLY B O 1
ATOM 3096 N N . SER B 1 121 ? -7.613 9.852 11.914 1 93.19 121 SER B N 1
ATOM 3097 C CA . SER B 1 121 ? -8.875 10.414 11.461 1 93.19 121 SER B CA 1
ATOM 3098 C C . SER B 1 121 ? -9.734 10.883 12.633 1 93.19 121 SER B C 1
ATOM 3100 O O . SER B 1 121 ? -9.211 11.117 13.727 1 93.19 121 SER B O 1
ATOM 3102 N N . ILE B 1 122 ? -10.984 11.203 12.352 1 94.81 122 ILE B N 1
ATOM 3103 C CA . ILE B 1 122 ? -11.914 11.82 13.289 1 94.81 122 ILE B CA 1
ATOM 3104 C C . ILE B 1 122 ? -12 10.984 14.562 1 94.81 122 ILE B C 1
ATOM 3106 O O . ILE B 1 122 ? -11.906 11.516 15.672 1 94.81 122 ILE B O 1
ATOM 3110 N N . PRO B 1 123 ? -12.039 9.617 14.469 1 94.88 123 PRO B N 1
ATOM 3111 C CA . PRO B 1 123 ? -12.102 8.844 15.711 1 94.88 123 PRO B CA 1
ATOM 3112 C C . PRO B 1 123 ? -10.867 9.031 16.578 1 94.88 123 PRO B C 1
ATOM 3114 O O . PRO B 1 123 ? -10.977 9.141 17.812 1 94.88 123 PRO B O 1
ATOM 3117 N N . GLU B 1 124 ? -9.719 9.039 15.945 1 96.69 124 GLU B N 1
ATOM 3118 C CA . GLU B 1 124 ? -8.492 9.25 16.703 1 96.69 124 GLU B CA 1
ATOM 3119 C C . GLU B 1 124 ? -8.461 10.641 17.328 1 96.69 124 GLU B C 1
ATOM 3121 O O . GLU B 1 124 ? -7.98 10.812 18.453 1 96.69 124 GLU B O 1
ATOM 3126 N N . ALA B 1 125 ? -8.945 11.672 16.609 1 97.56 125 ALA B N 1
ATOM 3127 C CA . ALA B 1 125 ? -9 13.031 17.125 1 97.56 125 ALA B CA 1
ATOM 3128 C C . ALA B 1 125 ? -9.914 13.117 18.344 1 97.56 125 ALA B C 1
ATOM 3130 O O . ALA B 1 125 ? -9.562 13.742 19.344 1 97.56 125 ALA B O 1
ATOM 3131 N N . GLN B 1 126 ? -11.055 12.453 18.234 1 97.5 126 GLN B N 1
ATOM 3132 C CA . GLN B 1 126 ? -12.031 12.461 19.312 1 97.5 126 GLN B CA 1
ATOM 3133 C C . GLN B 1 126 ? -11.492 11.742 20.562 1 97.5 126 GLN B C 1
ATOM 3135 O O . GLN B 1 126 ? -11.781 12.141 21.688 1 97.5 126 GLN B O 1
ATOM 3140 N N . ALA B 1 127 ? -10.68 10.75 20.312 1 97.5 127 ALA B N 1
ATOM 3141 C CA . ALA B 1 127 ? -10.156 9.938 21.422 1 97.5 127 ALA B CA 1
ATOM 3142 C C . ALA B 1 127 ? -8.883 10.547 21.984 1 97.5 127 ALA B C 1
ATOM 3144 O O . ALA B 1 127 ? -8.438 10.164 23.078 1 97.5 127 ALA B O 1
ATOM 3145 N N . GLY B 1 128 ? -8.336 11.508 21.266 1 97.94 128 GLY B N 1
ATOM 3146 C CA . GLY B 1 128 ? -7.047 12.039 21.672 1 97.94 128 GLY B CA 1
ATOM 3147 C C . GLY B 1 128 ? -5.895 11.094 21.406 1 97.94 128 GLY B C 1
ATOM 3148 O O . GLY B 1 128 ? -4.973 10.984 22.219 1 97.94 128 GLY B O 1
ATOM 3149 N N . ASN B 1 129 ? -6.027 10.328 20.312 1 98.06 129 ASN B N 1
ATOM 3150 C CA . ASN B 1 129 ? -5.047 9.289 20 1 98.06 129 ASN B CA 1
ATOM 3151 C C . ASN B 1 129 ? -4.41 9.516 18.641 1 98.06 129 ASN B C 1
ATOM 3153 O O . ASN B 1 129 ? -4.078 8.555 17.938 1 98.06 129 ASN B O 1
ATOM 3157 N N . LEU B 1 130 ? -4.277 10.758 18.219 1 98.5 130 LEU B N 1
ATOM 3158 C CA . LEU B 1 130 ? -3.6 11.086 16.969 1 98.5 130 LEU B CA 1
ATOM 3159 C C . LEU B 1 130 ? -2.094 10.875 17.094 1 98.5 130 LEU B C 1
ATOM 3161 O O . LEU B 1 130 ? -1.556 10.875 18.203 1 98.5 130 LEU B O 1
ATOM 3165 N N . ILE B 1 131 ? -1.479 10.609 16 1 98.81 131 ILE B N 1
ATOM 3166 C CA . ILE B 1 131 ? -0.026 10.711 15.93 1 98.81 131 ILE B CA 1
ATOM 3167 C C . ILE B 1 131 ? 0.379 12.148 15.609 1 98.81 131 ILE B C 1
ATOM 3169 O O . ILE B 1 131 ? 0.103 12.641 14.508 1 98.81 131 ILE B O 1
ATOM 3173 N N . VAL B 1 132 ? 0.961 12.805 16.578 1 98.88 132 VAL B N 1
ATOM 3174 C CA . VAL B 1 132 ? 1.352 14.195 16.406 1 98.88 132 VAL B CA 1
ATOM 3175 C C . VAL B 1 132 ? 2.832 14.281 16.047 1 98.88 132 VAL B C 1
ATOM 3177 O O . VAL B 1 132 ? 3.689 13.828 16.812 1 98.88 132 VAL B O 1
ATOM 3180 N N . MET B 1 133 ? 3.154 14.789 14.898 1 98.94 133 MET B N 1
ATOM 3181 C CA . MET B 1 133 ? 4.52 14.961 14.406 1 98.94 133 MET B CA 1
ATOM 3182 C C . MET B 1 133 ? 4.938 16.422 14.461 1 98.94 133 MET B C 1
ATOM 3184 O O . MET B 1 133 ? 4.242 17.297 13.938 1 98.94 133 MET B O 1
ATOM 3188 N N . VAL B 1 134 ? 6.094 16.672 15.039 1 98.94 134 VAL B N 1
ATOM 3189 C CA . VAL B 1 134 ? 6.414 18.062 15.359 1 98.94 134 VAL B CA 1
ATOM 3190 C C . VAL B 1 134 ? 7.711 18.469 14.664 1 98.94 134 VAL B C 1
ATOM 3192 O O . VAL B 1 134 ? 8.711 17.75 14.719 1 98.94 134 VAL B O 1
ATOM 3195 N N . GLY B 1 135 ? 7.672 19.516 13.883 1 98.88 135 GLY B N 1
ATOM 3196 C CA . GLY B 1 135 ? 8.859 20.219 13.406 1 98.88 135 GLY B CA 1
ATOM 3197 C C . GLY B 1 135 ? 9.148 21.484 14.172 1 98.88 135 GLY B C 1
ATOM 3198 O O . GLY B 1 135 ? 8.398 22.469 14.062 1 98.88 135 GLY B O 1
ATOM 3199 N N . ALA B 1 136 ? 10.203 21.516 14.953 1 98.69 136 ALA B N 1
ATOM 3200 C CA . ALA B 1 136 ? 10.508 22.625 15.859 1 98.69 136 ALA B CA 1
ATOM 3201 C C . ALA B 1 136 ? 11.93 22.5 16.406 1 98.69 136 ALA B C 1
ATOM 3203 O O . ALA B 1 136 ? 12.602 21.484 16.188 1 98.69 136 ALA B O 1
ATOM 3204 N N . HIS B 1 137 ? 12.383 23.609 17.078 1 97.81 137 HIS B N 1
ATOM 3205 C CA . HIS B 1 137 ? 13.539 23.484 17.969 1 97.81 137 HIS B CA 1
ATOM 3206 C C . HIS B 1 137 ? 13.188 22.703 19.219 1 97.81 137 HIS B C 1
ATOM 3208 O O . HIS B 1 137 ? 12.031 22.703 19.656 1 97.81 137 HIS B O 1
ATOM 3214 N N . GLN B 1 138 ? 14.195 22.109 19.75 1 98.25 138 GLN B N 1
ATOM 3215 C CA . GLN B 1 138 ? 14.016 21.266 20.922 1 98.25 138 GLN B CA 1
ATOM 3216 C C . GLN B 1 138 ? 13.336 22.047 22.062 1 98.25 138 GLN B C 1
ATOM 3218 O O . GLN B 1 138 ? 12.461 21.516 22.734 1 98.25 138 GLN B O 1
ATOM 3223 N N . GLU B 1 139 ? 13.734 23.234 22.234 1 98.06 139 GLU B N 1
ATOM 3224 C CA . GLU B 1 139 ? 13.188 24.031 23.312 1 98.06 139 GLU B CA 1
ATOM 3225 C C . GLU B 1 139 ? 11.719 24.344 23.094 1 98.06 139 GLU B C 1
ATOM 3227 O O . GLU B 1 139 ? 10.922 24.328 24.031 1 98.06 139 GLU B O 1
ATOM 3232 N N . GLN B 1 140 ? 11.406 24.719 21.844 1 97.62 140 GLN B N 1
ATOM 3233 C CA . GLN B 1 140 ? 10.008 24.953 21.5 1 97.62 140 GLN B CA 1
ATOM 3234 C C . GLN B 1 140 ? 9.164 23.719 21.734 1 97.62 140 GLN B C 1
ATOM 3236 O O . GLN B 1 140 ? 8.062 23.812 22.297 1 97.62 140 GLN B O 1
ATOM 3241 N N . TYR B 1 141 ? 9.719 22.609 21.328 1 98.56 141 TYR B N 1
ATOM 3242 C CA . TYR B 1 141 ? 9.047 21.328 21.469 1 98.56 141 TYR B CA 1
ATOM 3243 C C . TYR B 1 141 ? 8.75 21.031 22.938 1 98.56 141 TYR B C 1
ATOM 3245 O O . TYR B 1 141 ? 7.613 20.719 23.297 1 98.56 141 TYR B O 1
ATOM 3253 N N . LYS B 1 142 ? 9.695 21.172 23.766 1 98.44 142 LYS B N 1
ATOM 3254 C CA . LYS B 1 142 ? 9.531 20.906 25.188 1 98.44 142 LYS B CA 1
ATOM 3255 C C . LYS B 1 142 ? 8.484 21.828 25.812 1 98.44 142 LYS B C 1
ATOM 3257 O O . LYS B 1 142 ? 7.668 21.391 26.625 1 98.44 142 LYS B O 1
ATOM 3262 N N . ARG B 1 143 ? 8.477 23.062 25.391 1 97.69 143 ARG B N 1
ATOM 3263 C CA . ARG B 1 143 ? 7.57 24.062 25.953 1 97.69 143 ARG B CA 1
ATOM 3264 C C . ARG B 1 143 ? 6.117 23.719 25.625 1 97.69 143 ARG B C 1
ATOM 3266 O O . ARG B 1 143 ? 5.215 24.016 26.422 1 97.69 143 ARG B O 1
ATOM 3273 N N . HIS B 1 144 ? 5.91 23.094 24.5 1 98.19 144 HIS B N 1
ATOM 3274 C CA . HIS B 1 144 ? 4.535 22.891 24.062 1 98.19 144 HIS B CA 1
ATOM 3275 C C . HIS B 1 144 ? 4.133 21.422 24.141 1 98.19 144 HIS B C 1
ATOM 3277 O O . HIS B 1 144 ? 3.029 21.062 23.734 1 98.19 144 HIS B O 1
ATOM 3283 N N . LEU B 1 145 ? 4.938 20.562 24.734 1 98.69 145 LEU B N 1
ATOM 3284 C CA . LEU B 1 145 ? 4.734 19.109 24.75 1 98.69 145 LEU B CA 1
ATOM 3285 C C . LEU B 1 145 ? 3.451 18.75 25.484 1 98.69 145 LEU B C 1
ATOM 3287 O O . LEU B 1 145 ? 2.658 17.953 25 1 98.69 145 LEU B O 1
ATOM 3291 N N . GLU B 1 146 ? 3.256 19.359 26.656 1 98.19 146 GLU B N 1
ATOM 3292 C CA . GLU B 1 146 ? 2.084 19.031 27.453 1 98.19 146 GLU B CA 1
ATOM 3293 C C . GLU B 1 146 ? 0.793 19.406 26.734 1 98.19 146 GLU B C 1
ATOM 3295 O O . GLU B 1 146 ? -0.204 18.688 26.828 1 98.19 146 GLU B O 1
ATOM 3300 N N . LEU B 1 147 ? 0.831 20.531 26.031 1 98.44 147 LEU B N 1
ATOM 3301 C CA . LEU B 1 147 ? -0.328 20.938 25.234 1 98.44 147 LEU B CA 1
ATOM 3302 C C . LEU B 1 147 ? -0.595 19.953 24.109 1 98.44 147 LEU B C 1
ATOM 3304 O O . LEU B 1 147 ? -1.741 19.547 23.891 1 98.44 147 LEU B O 1
ATOM 3308 N N . LEU B 1 148 ? 0.443 19.469 23.422 1 98.81 148 LEU B N 1
ATOM 3309 C CA . LEU B 1 148 ? 0.327 18.594 22.266 1 98.81 148 LEU B CA 1
ATOM 3310 C C . LEU B 1 148 ? -0.153 17.203 22.688 1 98.81 148 LEU B C 1
ATOM 3312 O O . LEU B 1 148 ? -0.799 16.5 21.906 1 98.81 148 LEU B O 1
ATOM 3316 N N . LYS B 1 149 ? 0.086 16.797 23.938 1 98.69 149 LYS B N 1
ATOM 3317 C CA . LYS B 1 149 ? -0.296 15.492 24.453 1 98.69 149 LYS B CA 1
ATOM 3318 C C . LYS B 1 149 ? -1.813 15.352 24.531 1 98.69 149 LYS B C 1
ATOM 3320 O O . LYS B 1 149 ? -2.336 14.242 24.641 1 98.69 149 LYS B O 1
ATOM 3325 N N . HIS B 1 150 ? -2.543 16.516 24.484 1 98.44 150 HIS B N 1
ATOM 3326 C CA . HIS B 1 150 ? -3.998 16.438 24.484 1 98.44 150 HIS B CA 1
ATOM 3327 C C . HIS B 1 150 ? -4.523 15.859 23.188 1 98.44 150 HIS B C 1
ATOM 3329 O O . HIS B 1 150 ? -5.656 15.367 23.125 1 98.44 150 HIS B O 1
ATOM 3335 N N . PHE B 1 151 ? -3.713 15.914 22.094 1 98.62 151 PHE B N 1
ATOM 3336 C CA . PHE B 1 151 ? -4.141 15.43 20.781 1 98.62 151 PHE B CA 1
ATOM 3337 C C . PHE B 1 151 ? -3.643 14.008 20.547 1 98.62 151 PHE B C 1
ATOM 3339 O O . PHE B 1 151 ? -4.211 13.273 19.734 1 98.62 151 PHE B O 1
ATOM 3346 N N . GLY B 1 152 ? -2.619 13.648 21.094 1 98.25 152 GLY B N 1
ATOM 3347 C CA . GLY B 1 152 ? -1.956 12.352 21 1 98.25 152 GLY B CA 1
ATOM 3348 C C . GLY B 1 152 ? -1.019 12.078 22.156 1 98.25 152 GLY B C 1
ATOM 3349 O O . GLY B 1 152 ? -0.325 12.977 22.641 1 98.25 152 GLY B O 1
ATOM 3350 N N . PRO B 1 153 ? -0.932 10.891 22.609 1 97.12 153 PRO B N 1
ATOM 3351 C CA . PRO B 1 153 ? -0.232 10.586 23.859 1 97.12 153 PRO B CA 1
ATOM 3352 C C . PRO B 1 153 ? 1.277 10.789 23.766 1 97.12 153 PRO B C 1
ATOM 3354 O O . PRO B 1 153 ? 1.942 11.039 24.766 1 97.12 153 PRO B O 1
ATOM 3357 N N . GLU B 1 154 ? 1.804 10.672 22.547 1 98 154 GLU B N 1
ATOM 3358 C CA . GLU B 1 154 ? 3.252 10.758 22.391 1 98 154 GLU B CA 1
ATOM 3359 C C . GLU B 1 154 ? 3.629 11.609 21.188 1 98 154 GLU B C 1
ATOM 3361 O O . GLU B 1 154 ? 4.109 11.086 20.172 1 98 154 GLU B O 1
ATOM 3366 N N . PRO B 1 155 ? 3.51 12.969 21.328 1 98.81 155 PRO B N 1
ATOM 3367 C CA . PRO B 1 155 ? 3.994 13.805 20.219 1 98.81 155 PRO B CA 1
ATOM 3368 C C . PRO B 1 155 ? 5.469 13.562 19.906 1 98.81 155 PRO B C 1
ATOM 3370 O O . PRO B 1 155 ? 6.285 13.414 20.812 1 98.81 155 PRO B O 1
ATOM 3373 N N . ILE B 1 156 ? 5.836 13.484 18.656 1 98.81 156 ILE B N 1
ATOM 3374 C CA . ILE B 1 156 ? 7.172 13.078 18.25 1 98.81 156 ILE B CA 1
ATOM 3375 C C . ILE B 1 156 ? 7.887 14.25 17.578 1 98.81 156 ILE B C 1
ATOM 3377 O O . ILE B 1 156 ? 7.391 14.805 16.594 1 98.81 156 ILE B O 1
ATOM 3381 N N . LEU B 1 157 ? 9.023 14.641 18.078 1 98.88 157 LEU B N 1
ATOM 3382 C CA . LEU B 1 157 ? 9.859 15.633 17.422 1 98.88 157 LEU B CA 1
ATOM 3383 C C . LEU B 1 157 ? 10.57 15.039 16.203 1 98.88 157 LEU B C 1
ATOM 3385 O O . LEU B 1 157 ? 11.414 14.148 16.359 1 98.88 157 LEU B O 1
ATOM 3389 N N . VAL B 1 158 ? 10.242 15.508 15.008 1 98.75 158 VAL B N 1
ATOM 3390 C CA . VAL B 1 158 ? 10.781 14.977 13.758 1 98.75 158 VAL B CA 1
ATOM 3391 C C . VAL B 1 158 ? 12.102 15.656 13.43 1 98.75 158 VAL B C 1
ATOM 3393 O O . VAL B 1 158 ? 13.07 15 13.031 1 98.75 158 VAL B O 1
ATOM 3396 N N . GLY B 1 159 ? 12.117 16.906 13.508 1 98.56 159 GLY B N 1
ATOM 3397 C CA . GLY B 1 159 ? 13.242 17.781 13.172 1 98.56 159 GLY B CA 1
ATOM 3398 C C . GLY B 1 159 ? 12.859 19.25 13.109 1 98.56 159 GLY B C 1
ATOM 3399 O O . GLY B 1 159 ? 11.992 19.703 13.867 1 98.56 159 GLY B O 1
ATOM 3400 N N . SER B 1 160 ? 13.602 20.016 12.32 1 98.44 160 SER B N 1
ATOM 3401 C CA . SER B 1 160 ? 13.312 21.438 12.156 1 98.44 160 SER B CA 1
ATOM 3402 C C . SER B 1 160 ? 12.023 21.656 11.367 1 98.44 160 SER B C 1
ATOM 3404 O O . SER B 1 160 ? 11.5 20.719 10.766 1 98.44 160 SER B O 1
ATOM 3406 N N . VAL B 1 161 ? 11.531 22.859 11.375 1 98.75 161 VAL B N 1
ATOM 3407 C CA . VAL B 1 161 ? 10.344 23.234 10.609 1 98.75 161 VAL B CA 1
ATOM 3408 C C . VAL B 1 161 ? 10.523 22.812 9.148 1 98.75 161 VAL B C 1
ATOM 3410 O O . VAL B 1 161 ? 11.57 23.062 8.555 1 98.75 161 VAL B O 1
ATOM 3413 N N . GLY B 1 162 ? 9.531 22.172 8.602 1 98.69 162 GLY B N 1
ATOM 3414 C CA . GLY B 1 162 ? 9.57 21.609 7.262 1 98.69 162 GLY B CA 1
ATOM 3415 C C . GLY B 1 162 ? 9.641 20.094 7.246 1 98.69 162 GLY B C 1
ATOM 3416 O O . GLY B 1 162 ? 9.102 19.453 6.348 1 98.69 162 GLY B O 1
ATOM 3417 N N . THR B 1 163 ? 10.25 19.484 8.242 1 98.75 163 THR B N 1
ATOM 3418 C CA . THR B 1 163 ? 10.461 18.031 8.258 1 98.75 163 THR B CA 1
ATOM 3419 C C . THR B 1 163 ? 9.164 17.312 8.617 1 98.75 163 THR B C 1
ATOM 3421 O O . THR B 1 163 ? 8.836 16.281 8.023 1 98.75 163 THR B O 1
ATOM 3424 N N . ALA B 1 164 ? 8.445 17.812 9.57 1 98.88 164 ALA B N 1
ATOM 3425 C CA . ALA B 1 164 ? 7.184 17.188 9.945 1 98.88 164 ALA B CA 1
ATOM 3426 C C . ALA B 1 164 ? 6.16 17.281 8.812 1 98.88 164 ALA B C 1
ATOM 3428 O O . ALA B 1 164 ? 5.387 16.344 8.586 1 98.88 164 ALA B O 1
ATOM 3429 N N . ALA B 1 165 ? 6.152 18.438 8.156 1 98.81 165 ALA B N 1
ATOM 3430 C CA . ALA B 1 165 ? 5.277 18.594 7 1 98.81 165 ALA B CA 1
ATOM 3431 C C . ALA B 1 165 ? 5.633 17.594 5.91 1 98.81 165 ALA B C 1
ATOM 3433 O O . ALA B 1 165 ? 4.746 16.984 5.289 1 98.81 165 ALA B O 1
ATOM 3434 N N . ALA B 1 166 ? 6.918 17.422 5.664 1 98.88 166 ALA B N 1
ATOM 3435 C CA . ALA B 1 166 ? 7.379 16.438 4.676 1 98.88 166 ALA B CA 1
ATOM 3436 C C . ALA B 1 166 ? 6.957 15.031 5.062 1 98.88 166 ALA B C 1
ATOM 3438 O O . ALA B 1 166 ? 6.48 14.266 4.219 1 98.88 166 ALA B O 1
ATOM 3439 N N . LEU B 1 167 ? 7.156 14.727 6.312 1 98.88 167 LEU B N 1
ATOM 3440 C CA . LEU B 1 167 ? 6.777 13.398 6.801 1 98.88 167 LEU B CA 1
ATOM 3441 C C . LEU B 1 167 ? 5.281 13.164 6.637 1 98.88 167 LEU B C 1
ATOM 3443 O O . LEU B 1 167 ? 4.855 12.086 6.219 1 98.88 167 LEU B O 1
ATOM 3447 N N . LYS B 1 168 ? 4.449 14.141 6.961 1 98.88 168 LYS B N 1
ATOM 3448 C CA . LYS B 1 168 ? 3.002 14.055 6.785 1 98.88 168 LYS B CA 1
ATOM 3449 C C . LYS B 1 168 ? 2.637 13.766 5.332 1 98.88 168 LYS B C 1
ATOM 3451 O O . LYS B 1 168 ? 1.787 12.922 5.059 1 98.88 168 LYS B O 1
ATOM 3456 N N . LEU B 1 169 ? 3.299 14.484 4.438 1 98.88 169 LEU B N 1
ATOM 3457 C CA . LEU B 1 169 ? 3.016 14.281 3.021 1 98.88 169 LEU B CA 1
ATOM 3458 C C . LEU B 1 169 ? 3.416 12.875 2.582 1 98.88 169 LEU B C 1
ATOM 3460 O O . LEU B 1 169 ? 2.729 12.258 1.769 1 98.88 169 LEU B O 1
ATOM 3464 N N . ALA B 1 170 ? 4.551 12.383 3.082 1 98.94 170 ALA B N 1
ATOM 3465 C CA . ALA B 1 170 ? 4.984 11.023 2.771 1 98.94 170 ALA B CA 1
ATOM 3466 C C . ALA B 1 170 ? 3.941 10 3.209 1 98.94 170 ALA B C 1
ATOM 3468 O O . ALA B 1 170 ? 3.672 9.039 2.494 1 98.94 170 ALA B O 1
ATOM 3469 N N . LEU B 1 171 ? 3.35 10.211 4.363 1 98.94 171 LEU B N 1
ATOM 3470 C CA . LEU B 1 171 ? 2.344 9.297 4.895 1 98.94 171 LEU B CA 1
ATOM 3471 C C . LEU B 1 171 ? 1.026 9.438 4.137 1 98.94 171 LEU B C 1
ATOM 3473 O O . LEU B 1 171 ? 0.344 8.445 3.875 1 98.94 171 LEU B O 1
ATOM 3477 N N . ASN B 1 172 ? 0.682 10.656 3.754 1 98.81 172 ASN B N 1
ATOM 3478 C CA . ASN B 1 172 ? -0.533 10.875 2.975 1 98.81 172 ASN B CA 1
ATOM 3479 C C . ASN B 1 172 ? -0.43 10.234 1.592 1 98.81 172 ASN B C 1
ATOM 3481 O O . ASN B 1 172 ? -1.424 9.742 1.055 1 98.81 172 ASN B O 1
ATOM 3485 N N . GLN B 1 173 ? 0.79 10.336 1.028 1 98.81 173 GLN B N 1
ATOM 3486 C CA . GLN B 1 173 ? 1.031 9.625 -0.221 1 98.81 173 GLN B CA 1
ATOM 3487 C C . GLN B 1 173 ? 0.78 8.125 -0.057 1 98.81 173 GLN B C 1
ATOM 3489 O O . GLN B 1 173 ? 0.218 7.484 -0.946 1 98.81 173 GLN B O 1
ATOM 3494 N N . LEU B 1 174 ? 1.149 7.539 1.031 1 98.94 174 LEU B N 1
ATOM 3495 C CA . LEU B 1 174 ? 0.877 6.129 1.307 1 98.94 174 LEU B CA 1
ATOM 3496 C C . LEU B 1 174 ? -0.621 5.887 1.449 1 98.94 174 LEU B C 1
ATOM 3498 O O . LEU B 1 174 ? -1.129 4.852 1.013 1 98.94 174 LEU B O 1
ATOM 3502 N N . ILE B 1 175 ? -1.385 6.805 2.07 1 98.88 175 ILE B N 1
ATOM 3503 C CA . ILE B 1 175 ? -2.834 6.668 2.168 1 98.88 175 ILE B CA 1
ATOM 3504 C C . ILE B 1 175 ? -3.432 6.512 0.771 1 98.88 175 ILE B C 1
ATOM 3506 O O . ILE B 1 175 ? -4.191 5.574 0.515 1 98.88 175 ILE B O 1
ATOM 3510 N N . ALA B 1 176 ? -3.018 7.426 -0.112 1 98.88 176 ALA B N 1
ATOM 3511 C CA . ALA B 1 176 ? -3.564 7.438 -1.466 1 98.88 176 ALA B CA 1
ATOM 3512 C C . ALA B 1 176 ? -3.191 6.164 -2.221 1 98.88 176 ALA B C 1
ATOM 3514 O O . ALA B 1 176 ? -4.055 5.508 -2.805 1 98.88 176 ALA B O 1
ATOM 3515 N N . SER B 1 177 ? -1.942 5.801 -2.166 1 98.94 177 SER B N 1
ATOM 3516 C CA . SER B 1 177 ? -1.416 4.695 -2.957 1 98.94 177 SER B CA 1
ATOM 3517 C C . SER B 1 177 ? -1.94 3.355 -2.451 1 98.94 177 SER B C 1
ATOM 3519 O O . SER B 1 177 ? -2.314 2.49 -3.244 1 98.94 177 SER B O 1
ATOM 3521 N N . LEU B 1 178 ? -1.952 3.164 -1.112 1 98.94 178 LEU B N 1
ATOM 3522 C CA . LEU B 1 178 ? -2.441 1.913 -0.545 1 98.94 178 LEU B CA 1
ATOM 3523 C C . LEU B 1 178 ? -3.932 1.737 -0.821 1 98.94 178 LEU B C 1
ATOM 3525 O O . LEU B 1 178 ? -4.379 0.643 -1.175 1 98.94 178 LEU B O 1
ATOM 3529 N N . THR B 1 179 ? -4.695 2.789 -0.709 1 98.88 179 THR B N 1
ATOM 3530 C CA . THR B 1 179 ? -6.133 2.691 -0.935 1 98.88 179 THR B CA 1
ATOM 3531 C C . THR B 1 179 ? -6.43 2.354 -2.395 1 98.88 179 THR B C 1
ATOM 3533 O O . THR B 1 179 ? -7.277 1.504 -2.682 1 98.88 179 THR B O 1
ATOM 3536 N N . ALA B 1 180 ? -5.719 3.055 -3.293 1 98.88 180 ALA B N 1
ATOM 3537 C CA . ALA B 1 180 ? -5.934 2.807 -4.715 1 98.88 180 ALA B CA 1
ATOM 3538 C C . ALA B 1 180 ? -5.562 1.373 -5.086 1 98.88 180 ALA B C 1
ATOM 3540 O O . ALA B 1 180 ? -6.293 0.709 -5.828 1 98.88 180 ALA B O 1
ATOM 3541 N N . SER B 1 181 ? -4.438 0.889 -4.59 1 98.94 181 SER B N 1
ATOM 3542 C CA . SER B 1 181 ? -3.98 -0.453 -4.938 1 98.94 181 SER B CA 1
ATOM 3543 C C . SER B 1 181 ? -4.906 -1.519 -4.355 1 98.94 181 SER B C 1
ATOM 3545 O O . SER B 1 181 ? -5.211 -2.512 -5.02 1 98.94 181 SER B O 1
ATOM 3547 N N . PHE B 1 182 ? -5.391 -1.313 -3.105 1 98.94 182 PHE B N 1
ATOM 3548 C CA . PHE B 1 182 ? -6.332 -2.236 -2.48 1 98.94 182 PHE B CA 1
ATOM 3549 C C . PHE B 1 182 ? -7.648 -2.27 -3.246 1 98.94 182 PHE B C 1
ATOM 3551 O O . PHE B 1 182 ? -8.172 -3.346 -3.549 1 98.94 182 PHE B O 1
ATOM 3558 N N . ALA B 1 183 ? -8.164 -1.067 -3.574 1 98.94 183 ALA B N 1
ATOM 3559 C CA . ALA B 1 183 ? -9.414 -0.956 -4.316 1 98.94 183 ALA B CA 1
ATOM 3560 C C . ALA B 1 183 ? -9.328 -1.677 -5.656 1 98.94 183 ALA B C 1
ATOM 3562 O O . ALA B 1 183 ? -10.289 -2.318 -6.09 1 98.94 183 ALA B O 1
ATOM 3563 N N . LEU B 1 184 ? -8.195 -1.538 -6.312 1 98.88 184 LEU B N 1
ATOM 3564 C CA . LEU B 1 184 ? -7.992 -2.178 -7.609 1 98.88 184 LEU B CA 1
ATOM 3565 C C . LEU B 1 184 ? -8 -3.697 -7.473 1 98.88 184 LEU B C 1
ATOM 3567 O O . LEU B 1 184 ? -8.664 -4.391 -8.25 1 98.88 184 LEU B O 1
ATOM 3571 N N . SER B 1 185 ? -7.27 -4.23 -6.492 1 98.94 185 SER B N 1
ATOM 3572 C CA . SER B 1 185 ? -7.262 -5.672 -6.266 1 98.94 185 SER B CA 1
ATOM 3573 C C . SER B 1 185 ? -8.648 -6.18 -5.883 1 98.94 185 SER B C 1
ATOM 3575 O O . SER B 1 185 ? -9.086 -7.227 -6.363 1 98.94 185 SER B O 1
ATOM 3577 N N . LEU B 1 186 ? -9.328 -5.402 -5.008 1 98.88 186 LEU B N 1
ATOM 3578 C CA . LEU B 1 186 ? -10.672 -5.781 -4.578 1 98.88 186 LEU B CA 1
ATOM 3579 C C . LEU B 1 186 ? -11.625 -5.828 -5.762 1 98.88 186 LEU B C 1
ATOM 3581 O O . LEU B 1 186 ? -12.383 -6.789 -5.914 1 98.88 186 LEU B O 1
ATOM 3585 N N . SER B 1 187 ? -11.57 -4.801 -6.613 1 98.81 187 SER B N 1
ATOM 3586 C CA . SER B 1 187 ? -12.414 -4.766 -7.805 1 98.81 187 SER B CA 1
ATOM 3587 C C . SER B 1 187 ? -12.102 -5.93 -8.734 1 98.81 187 SER B C 1
ATOM 3589 O O . SER B 1 187 ? -13.016 -6.535 -9.305 1 98.81 187 SER B O 1
ATOM 3591 N N . PHE B 1 188 ? -10.859 -6.207 -8.883 1 98.81 188 PHE B N 1
ATOM 3592 C CA . PHE B 1 188 ? -10.391 -7.262 -9.766 1 98.81 188 PHE B CA 1
ATOM 3593 C C . PHE B 1 188 ? -10.914 -8.617 -9.32 1 98.81 188 PHE B C 1
ATOM 3595 O O . PHE B 1 188 ? -11.469 -9.375 -10.117 1 98.81 188 PHE B O 1
ATOM 3602 N N . VAL B 1 189 ? -10.742 -8.969 -8.008 1 98.62 189 VAL B N 1
ATOM 3603 C CA . VAL B 1 189 ? -11.188 -10.273 -7.523 1 98.62 189 VAL B CA 1
ATOM 3604 C C . VAL B 1 189 ? -12.703 -10.375 -7.625 1 98.62 189 VAL B C 1
ATOM 3606 O O . VAL B 1 189 ? -13.242 -11.445 -7.914 1 98.62 189 VAL B O 1
ATOM 3609 N N . GLN B 1 190 ? -13.43 -9.234 -7.434 1 98.38 190 GLN B N 1
ATOM 3610 C CA . GLN B 1 190 ? -14.883 -9.227 -7.598 1 98.38 190 GLN B CA 1
ATOM 3611 C C . GLN B 1 190 ? -15.273 -9.562 -9.031 1 98.38 190 GLN B C 1
ATOM 3613 O O . GLN B 1 190 ? -16.203 -10.336 -9.266 1 98.38 190 GLN B O 1
ATOM 3618 N N . ARG B 1 191 ? -14.555 -9.016 -10.008 1 98.06 191 ARG B N 1
ATOM 3619 C CA . ARG B 1 191 ? -14.852 -9.242 -11.414 1 98.06 191 ARG B CA 1
ATOM 3620 C C . ARG B 1 191 ? -14.648 -10.711 -11.781 1 98.06 191 ARG B C 1
ATOM 3622 O O . ARG B 1 191 ? -15.273 -11.211 -12.719 1 98.06 191 ARG B O 1
ATOM 3629 N N . TYR B 1 192 ? -13.812 -11.398 -11.047 1 97.69 192 TYR B N 1
ATOM 3630 C CA . TYR B 1 192 ? -13.516 -12.789 -11.336 1 97.69 192 TYR B CA 1
ATOM 3631 C C . TYR B 1 192 ? -14.32 -13.719 -10.438 1 97.69 192 TYR B C 1
ATOM 3633 O O . TYR B 1 192 ? -14.023 -14.914 -10.344 1 97.69 192 TYR B O 1
ATOM 3641 N N . GLY B 1 193 ? -15.297 -13.164 -9.68 1 97.75 193 GLY B N 1
ATOM 3642 C CA . GLY B 1 193 ? -16.25 -13.945 -8.906 1 97.75 193 GLY B CA 1
ATOM 3643 C C . GLY B 1 193 ? -15.656 -14.555 -7.652 1 97.75 193 GLY B C 1
ATOM 3644 O O . GLY B 1 193 ? -16.141 -15.562 -7.148 1 97.75 193 GLY B O 1
ATOM 3645 N N . ILE B 1 194 ? -14.602 -13.992 -7.195 1 98.56 194 ILE B N 1
ATOM 3646 C CA . ILE B 1 194 ? -13.953 -14.484 -5.98 1 98.56 194 ILE B CA 1
ATOM 3647 C C . ILE B 1 194 ? -14.602 -13.836 -4.758 1 98.56 194 ILE B C 1
ATOM 3649 O O . ILE B 1 194 ? -14.852 -12.625 -4.746 1 98.56 194 ILE B O 1
ATOM 3653 N N . ASP B 1 195 ? -14.875 -14.625 -3.729 1 98 195 ASP B N 1
ATOM 3654 C CA . ASP B 1 195 ? -15.469 -14.148 -2.48 1 98 195 ASP B CA 1
ATOM 3655 C C . ASP B 1 195 ? -14.562 -13.141 -1.786 1 98 195 ASP B C 1
ATOM 3657 O O . ASP B 1 195 ? -13.383 -13.414 -1.549 1 98 195 ASP B O 1
ATOM 3661 N N . GLU B 1 196 ? -15.125 -11.984 -1.493 1 97.81 196 GLU B N 1
ATOM 3662 C CA . GLU B 1 196 ? -14.336 -10.922 -0.882 1 97.81 196 GLU B CA 1
ATOM 3663 C C . GLU B 1 196 ? -13.82 -11.336 0.491 1 97.81 196 GLU B C 1
ATOM 3665 O O . GLU B 1 196 ? -12.719 -10.938 0.895 1 97.81 196 GLU B O 1
ATOM 3670 N N . ASP B 1 197 ? -14.617 -12.094 1.238 1 98.44 197 ASP B N 1
ATOM 3671 C CA . ASP B 1 197 ? -14.18 -12.555 2.549 1 98.44 197 ASP B CA 1
ATOM 3672 C C . ASP B 1 197 ? -12.977 -13.492 2.426 1 98.44 197 ASP B C 1
ATOM 3674 O O . ASP B 1 197 ? -12.062 -13.445 3.254 1 98.44 197 ASP B O 1
ATOM 3678 N N . LEU B 1 198 ? -13.016 -14.352 1.448 1 98.69 198 LEU B N 1
ATOM 3679 C CA . LEU B 1 198 ? -11.891 -15.25 1.204 1 98.69 198 LEU B CA 1
ATOM 3680 C C . LEU B 1 198 ? -10.648 -14.461 0.82 1 98.69 198 LEU B C 1
ATOM 3682 O O . LEU B 1 198 ? -9.547 -14.75 1.311 1 98.69 198 LEU B O 1
ATOM 3686 N N . PHE B 1 199 ? -10.852 -13.469 -0.082 1 98.88 199 PHE B N 1
ATOM 3687 C CA . PHE B 1 199 ? -9.758 -12.594 -0.462 1 98.88 199 PHE B CA 1
ATOM 3688 C C . PHE B 1 199 ? -9.133 -11.938 0.768 1 98.88 199 PHE B C 1
ATOM 3690 O O . PHE B 1 199 ? -7.914 -11.977 0.946 1 98.88 199 PHE B O 1
ATOM 3697 N N . MET B 1 200 ? -9.953 -11.367 1.627 1 98.88 200 MET B N 1
ATOM 3698 C CA . MET B 1 200 ? -9.469 -10.672 2.816 1 98.88 200 MET B CA 1
ATOM 3699 C C . MET B 1 200 ? -8.82 -11.648 3.789 1 98.88 200 MET B C 1
ATOM 3701 O O . MET B 1 200 ? -7.848 -11.297 4.465 1 98.88 200 MET B O 1
ATOM 3705 N N . TYR B 1 201 ? -9.367 -12.859 3.885 1 98.75 201 TYR B N 1
ATOM 3706 C CA . TYR B 1 201 ? -8.781 -13.883 4.746 1 98.75 201 TYR B CA 1
ATOM 3707 C C . TYR B 1 201 ? -7.34 -14.172 4.352 1 98.75 201 TYR B C 1
ATOM 3709 O O . TYR B 1 201 ? -6.449 -14.195 5.203 1 98.75 201 TYR B O 1
ATOM 3717 N N . ILE B 1 202 ? -7.07 -14.32 3.104 1 98.69 202 ILE B N 1
ATOM 3718 C CA . ILE B 1 202 ? -5.742 -14.617 2.586 1 98.69 202 ILE B CA 1
ATOM 3719 C C . ILE B 1 202 ? -4.84 -13.398 2.754 1 98.69 202 ILE B C 1
ATOM 3721 O O . ILE B 1 202 ? -3.707 -13.516 3.229 1 98.69 202 ILE B O 1
ATOM 3725 N N . LEU B 1 203 ? -5.359 -12.211 2.393 1 98.81 203 LEU B N 1
ATOM 3726 C CA . LEU B 1 203 ? -4.605 -10.969 2.48 1 98.81 203 LEU B CA 1
ATOM 3727 C C . LEU B 1 203 ? -4.141 -10.711 3.91 1 98.81 203 LEU B C 1
ATOM 3729 O O . LEU B 1 203 ? -2.986 -10.344 4.137 1 98.81 203 LEU B O 1
ATOM 3733 N N . ARG B 1 204 ? -5.008 -10.969 4.91 1 98.56 204 ARG B N 1
ATOM 3734 C CA . ARG B 1 204 ? -4.719 -10.727 6.32 1 98.56 204 ARG B CA 1
ATOM 3735 C C . ARG B 1 204 ? -3.596 -11.633 6.812 1 98.56 204 ARG B C 1
ATOM 3737 O O . ARG B 1 204 ? -2.898 -11.305 7.773 1 98.56 204 ARG B O 1
ATOM 3744 N N . GLN B 1 205 ? -3.361 -12.711 6.125 1 96.94 205 GLN B N 1
ATOM 3745 C CA . GLN B 1 205 ? -2.33 -13.664 6.516 1 96.94 205 GLN B CA 1
ATOM 3746 C C . GLN B 1 205 ? -1.009 -13.367 5.816 1 96.94 205 GLN B C 1
ATOM 3748 O O . GLN B 1 205 ? 0.021 -13.961 6.141 1 96.94 205 GLN B O 1
ATOM 3753 N N . SER B 1 206 ? -1.041 -12.484 4.906 1 97.88 206 SER B N 1
ATOM 3754 C CA . SER B 1 206 ? 0.132 -12.227 4.078 1 97.88 206 SER B CA 1
ATOM 3755 C C . SER B 1 206 ? 0.919 -11.023 4.598 1 97.88 206 SER B C 1
ATOM 3757 O O . SER B 1 206 ? 0.447 -10.297 5.473 1 97.88 206 SER B O 1
ATOM 3759 N N . ALA B 1 207 ? 2.084 -10.773 4.043 1 97.69 207 ALA B N 1
ATOM 3760 C CA . ALA B 1 207 ? 2.945 -9.648 4.395 1 97.69 207 ALA B CA 1
ATOM 3761 C C . ALA B 1 207 ? 2.449 -8.359 3.746 1 97.69 207 ALA B C 1
ATOM 3763 O O . ALA B 1 207 ? 2.984 -7.281 4.008 1 97.69 207 ALA B O 1
ATOM 3764 N N . LEU B 1 208 ? 1.342 -8.438 2.939 1 98.69 208 LEU B N 1
ATOM 3765 C CA . LEU B 1 208 ? 0.85 -7.297 2.174 1 98.69 208 LEU B CA 1
ATOM 3766 C C . LEU B 1 208 ? -0.234 -6.551 2.945 1 98.69 208 LEU B C 1
ATOM 3768 O O . LEU B 1 208 ? -0.618 -5.441 2.568 1 98.69 208 LEU B O 1
ATOM 3772 N N . TYR B 1 209 ? -0.704 -7.121 4.035 1 98.81 209 TYR B N 1
ATOM 3773 C CA . TYR B 1 209 ? -1.863 -6.598 4.75 1 98.81 209 TYR B CA 1
ATOM 3774 C C . TYR B 1 209 ? -1.512 -5.316 5.492 1 98.81 209 TYR B C 1
ATOM 3776 O O . TYR B 1 209 ? -0.479 -5.242 6.164 1 98.81 209 TYR B O 1
ATOM 3784 N N . ALA B 1 210 ? -2.346 -4.324 5.387 1 98.81 210 ALA B N 1
ATOM 3785 C CA . ALA B 1 210 ? -2.344 -3.111 6.203 1 98.81 210 ALA B CA 1
ATOM 3786 C C . ALA B 1 210 ? -3.713 -2.877 6.836 1 98.81 210 ALA B C 1
ATOM 3788 O O . ALA B 1 210 ? -4.746 -3.08 6.195 1 98.81 210 ALA B O 1
ATOM 3789 N N . PRO B 1 211 ? -3.773 -2.377 8.07 1 98.38 211 PRO B N 1
ATOM 3790 C CA . PRO B 1 211 ? -5.039 -2.174 8.773 1 98.38 211 PRO B CA 1
ATOM 3791 C C . PRO B 1 211 ? -5.992 -1.244 8.031 1 98.38 211 PRO B C 1
ATOM 3793 O O . PRO B 1 211 ? -7.211 -1.396 8.125 1 98.38 211 PRO B O 1
ATOM 3796 N N . THR B 1 212 ? -5.453 -0.338 7.266 1 98.31 212 THR B N 1
ATOM 3797 C CA . THR B 1 212 ? -6.289 0.614 6.539 1 98.31 212 THR B CA 1
ATOM 3798 C C . THR B 1 212 ? -7.184 -0.106 5.535 1 98.31 212 THR B C 1
ATOM 3800 O O . THR B 1 212 ? -8.242 0.406 5.156 1 98.31 212 THR B O 1
ATOM 3803 N N . PHE B 1 213 ? -6.797 -1.308 5.062 1 98.75 213 PHE B N 1
ATOM 3804 C CA . PHE B 1 213 ? -7.629 -2.064 4.137 1 98.75 213 PHE B CA 1
ATOM 3805 C C . PHE B 1 213 ? -8.953 -2.449 4.781 1 98.75 213 PHE B C 1
ATOM 3807 O O . PHE B 1 213 ? -10.016 -2.252 4.195 1 98.75 213 PHE B O 1
ATOM 3814 N N . ASP B 1 214 ? -8.875 -2.947 6.047 1 98.44 214 ASP B N 1
ATOM 3815 C CA . ASP B 1 214 ? -10.086 -3.285 6.789 1 98.44 214 ASP B CA 1
ATOM 3816 C C . ASP B 1 214 ? -10.93 -2.041 7.062 1 98.44 214 ASP B C 1
ATOM 3818 O O . ASP B 1 214 ? -12.156 -2.096 7.016 1 98.44 214 ASP B O 1
ATOM 3822 N N . LYS B 1 215 ? -10.273 -0.975 7.344 1 96.88 215 LYS B N 1
ATOM 3823 C CA . LYS B 1 215 ? -10.961 0.263 7.695 1 96.88 215 LYS B CA 1
ATOM 3824 C C . LYS B 1 215 ? -11.812 0.769 6.531 1 96.88 215 LYS B C 1
ATOM 3826 O O . LYS B 1 215 ? -12.891 1.335 6.742 1 96.88 215 LYS B O 1
ATOM 3831 N N . LYS B 1 216 ? -11.352 0.561 5.332 1 97.56 216 LYS B N 1
ATOM 3832 C CA . LYS B 1 216 ? -12.016 1.141 4.172 1 97.56 216 LYS B CA 1
ATOM 3833 C C . LYS B 1 216 ? -12.961 0.135 3.521 1 97.56 216 LYS B C 1
ATOM 3835 O O . LYS B 1 216 ? -13.852 0.515 2.754 1 97.56 216 LYS B O 1
ATOM 3840 N N . LEU B 1 217 ? -12.836 -1.143 3.854 1 98.62 217 LEU B N 1
ATOM 3841 C CA . LEU B 1 217 ? -13.516 -2.242 3.18 1 98.62 217 LEU B CA 1
ATOM 3842 C C . LEU B 1 217 ? -15.031 -2.066 3.25 1 98.62 217 LEU B C 1
ATOM 3844 O O . LEU B 1 217 ? -15.719 -2.146 2.229 1 98.62 217 LEU B O 1
ATOM 3848 N N . PRO B 1 218 ? -15.656 -1.731 4.422 1 98.06 218 PRO B N 1
ATOM 3849 C CA . PRO B 1 218 ? -17.125 -1.643 4.469 1 98.06 218 PRO B CA 1
ATOM 3850 C C . PRO B 1 218 ? -17.672 -0.556 3.553 1 98.06 218 PRO B C 1
ATOM 3852 O O . PRO B 1 218 ? -18.672 -0.773 2.871 1 98.06 218 PRO B O 1
ATOM 3855 N N . ARG B 1 219 ? -16.984 0.624 3.486 1 97.75 219 ARG B N 1
ATOM 3856 C CA . ARG B 1 219 ? -17.438 1.702 2.617 1 97.75 219 ARG B CA 1
ATOM 3857 C C . ARG B 1 219 ? -17.391 1.284 1.152 1 97.75 219 ARG B C 1
ATOM 3859 O O . 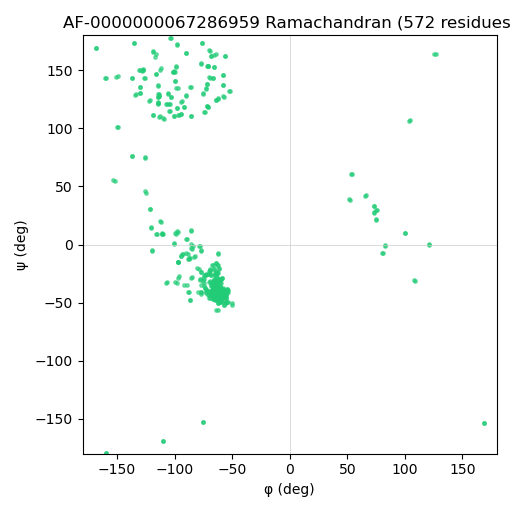ARG B 1 219 ? -18.281 1.625 0.375 1 97.75 219 ARG B O 1
ATOM 3866 N N . MET B 1 220 ? -16.375 0.588 0.801 1 98.31 220 MET B N 1
ATOM 3867 C CA . MET B 1 220 ? -16.203 0.135 -0.578 1 98.31 220 MET B CA 1
ATOM 3868 C C . MET B 1 220 ? -17.281 -0.884 -0.943 1 98.31 220 MET B C 1
ATOM 3870 O O . MET B 1 220 ? -17.953 -0.75 -1.973 1 98.31 220 MET B O 1
ATOM 3874 N N . LEU B 1 221 ? -17.5 -1.845 -0.063 1 98.12 221 LEU B N 1
ATOM 3875 C CA . LEU B 1 221 ? -18.453 -2.91 -0.346 1 98.12 221 LEU B CA 1
ATOM 3876 C C . LEU B 1 221 ? -19.875 -2.369 -0.378 1 98.12 221 LEU B C 1
ATOM 3878 O O . LEU B 1 221 ? -20.703 -2.807 -1.194 1 98.12 221 LEU B O 1
ATOM 3882 N N . ASP B 1 222 ? -20.141 -1.351 0.468 1 97.5 222 ASP B N 1
ATOM 3883 C CA . ASP B 1 222 ? -21.484 -0.775 0.556 1 97.5 222 ASP B CA 1
ATOM 3884 C C . ASP B 1 222 ? -21.688 0.317 -0.493 1 97.5 222 ASP B C 1
ATOM 3886 O O . ASP B 1 222 ? -22.797 0.783 -0.707 1 97.5 222 ASP B O 1
ATOM 3890 N N . SER B 1 223 ? -20.625 0.721 -1.111 1 95.94 223 SER B N 1
ATOM 3891 C CA . SER B 1 223 ? -20.656 1.863 -2.02 1 95.94 223 SER B CA 1
ATOM 3892 C C . SER B 1 223 ? -21.281 3.082 -1.358 1 95.94 223 SER B C 1
ATOM 3894 O O . SER B 1 223 ? -22.156 3.732 -1.948 1 95.94 223 SER B O 1
ATOM 3896 N N . ASN B 1 224 ? -20.984 3.254 -0.104 1 97.31 224 ASN B N 1
ATOM 3897 C CA . ASN B 1 224 ? -21.438 4.395 0.684 1 97.31 224 ASN B CA 1
ATOM 3898 C C . ASN B 1 224 ? -20.266 5.219 1.202 1 97.31 224 ASN B C 1
ATOM 3900 O O . ASN B 1 224 ? -19.562 4.805 2.137 1 97.31 224 ASN B O 1
ATOM 3904 N N . TYR B 1 225 ? -20.172 6.398 0.645 1 97.75 225 TYR B N 1
ATOM 3905 C CA . TYR B 1 225 ? -19 7.227 0.919 1 97.75 225 TYR B CA 1
ATOM 3906 C C . TYR B 1 225 ? -19.406 8.5 1.655 1 97.75 225 TYR B C 1
ATOM 3908 O O . TYR B 1 225 ? -18.594 9.414 1.807 1 97.75 225 TYR B O 1
ATOM 3916 N N . THR B 1 226 ? -20.625 8.594 2.094 1 96.88 226 THR B N 1
ATOM 3917 C CA . THR B 1 226 ? -21.109 9.789 2.787 1 96.88 226 THR B CA 1
ATOM 3918 C C . THR B 1 226 ? -20.438 9.93 4.152 1 96.88 226 THR B C 1
ATOM 3920 O O . THR B 1 226 ? -19.781 9 4.625 1 96.88 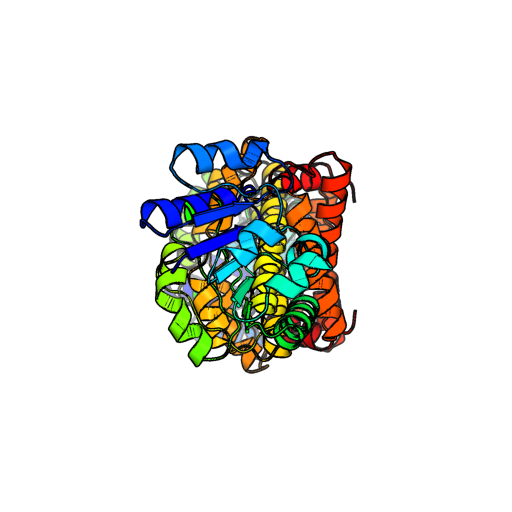226 THR B O 1
ATOM 3923 N N . ASN B 1 227 ? -20.5 11.148 4.738 1 95.25 227 ASN B N 1
ATOM 3924 C CA . ASN B 1 227 ? -19.922 11.43 6.051 1 95.25 227 ASN B CA 1
ATOM 3925 C C . ASN B 1 227 ? -18.453 11.023 6.109 1 95.25 227 ASN B C 1
ATOM 3927 O O . ASN B 1 227 ? -18.062 10.203 6.941 1 95.25 227 ASN B O 1
ATOM 3931 N N . PRO B 1 228 ? -17.703 11.641 5.254 1 96.44 228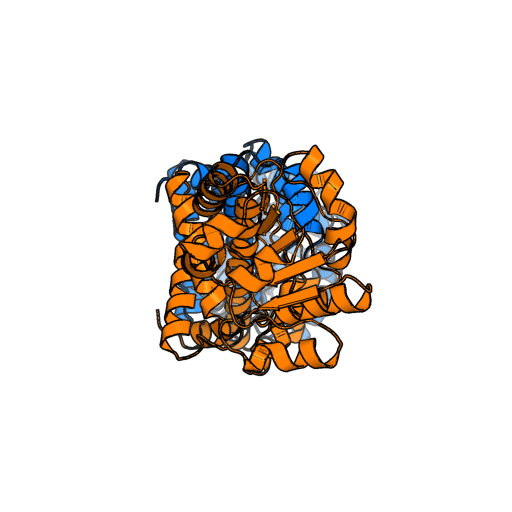 PRO B N 1
ATOM 3932 C CA . PRO B 1 228 ? -16.297 11.242 5.148 1 96.44 228 PRO B CA 1
ATOM 3933 C C . PRO B 1 228 ? -15.5 11.562 6.406 1 96.44 228 PRO B C 1
ATOM 3935 O O . PRO B 1 228 ? -15.719 12.594 7.039 1 96.44 228 PRO B O 1
ATOM 3938 N N . ASN B 1 229 ? -14.57 10.648 6.715 1 91.69 229 ASN B N 1
ATOM 3939 C CA . ASN B 1 229 ? -13.531 10.984 7.676 1 91.69 229 ASN B CA 1
ATOM 3940 C C . ASN B 1 229 ? -12.445 11.852 7.043 1 91.69 229 ASN B C 1
ATOM 3942 O O . ASN B 1 229 ? -11.797 12.641 7.73 1 91.69 229 ASN B O 1
ATOM 3946 N N . PHE B 1 230 ? -12.266 11.664 5.859 1 95.25 230 PHE B N 1
ATOM 3947 C CA . PHE B 1 230 ? -11.258 12.336 5.047 1 95.25 230 PHE B CA 1
ATOM 3948 C C . PHE B 1 230 ? -11.734 12.477 3.605 1 95.25 230 PHE B C 1
ATOM 3950 O O . PHE B 1 230 ? -11.664 11.523 2.824 1 95.25 230 PHE B O 1
ATOM 3957 N N . PRO B 1 231 ? -12.219 13.695 3.193 1 97.5 231 PRO B N 1
ATOM 3958 C CA . PRO B 1 231 ? -12.828 13.906 1.877 1 97.5 231 PRO B CA 1
ATOM 3959 C C . PRO B 1 231 ? -11.836 13.727 0.732 1 97.5 231 PRO B C 1
ATOM 3961 O O . PRO B 1 231 ? -10.648 14.055 0.876 1 97.5 231 PRO B O 1
ATOM 3964 N N . THR B 1 232 ? -12.336 13.336 -0.44 1 98.56 232 THR B N 1
ATOM 3965 C CA . THR B 1 232 ? -11.547 13.086 -1.641 1 98.56 232 THR B CA 1
ATOM 3966 C C . THR B 1 232 ? -10.797 14.344 -2.066 1 98.56 232 THR B C 1
ATOM 3968 O O . THR B 1 232 ? -9.633 14.281 -2.457 1 98.56 232 THR B O 1
ATOM 3971 N N . LYS B 1 233 ? -11.398 15.508 -1.946 1 98.12 233 LYS B N 1
ATOM 3972 C CA . LYS B 1 233 ? -10.773 16.75 -2.369 1 98.12 233 LYS B CA 1
ATOM 3973 C C . LYS B 1 233 ? -9.531 17.062 -1.536 1 98.12 233 LYS B C 1
ATOM 3975 O O . LYS B 1 233 ? -8.562 17.625 -2.041 1 98.12 233 LYS B O 1
ATOM 3980 N N . HIS B 1 234 ? -9.531 16.703 -0.251 1 97.81 234 HIS B N 1
ATOM 3981 C CA . HIS B 1 234 ? -8.375 16.922 0.607 1 97.81 234 HIS B CA 1
ATOM 3982 C C . HIS B 1 234 ? -7.238 15.969 0.265 1 97.81 234 HIS B C 1
ATOM 3984 O O . HIS B 1 234 ? -6.07 16.344 0.279 1 97.81 234 HIS B O 1
ATOM 3990 N N . LEU B 1 235 ? -7.629 14.695 -0.045 1 98.56 235 LEU B N 1
ATOM 3991 C CA . LEU B 1 235 ? -6.598 13.758 -0.461 1 98.56 235 LEU B CA 1
ATOM 3992 C C . LEU B 1 235 ? -5.98 14.18 -1.79 1 98.56 235 LEU B C 1
ATOM 3994 O O . LEU B 1 235 ? -4.773 14.023 -1.994 1 98.56 235 LEU B O 1
ATOM 3998 N N . MET B 1 236 ? -6.816 14.711 -2.727 1 98.56 236 MET B N 1
ATOM 3999 C CA . MET B 1 236 ? -6.316 15.242 -3.994 1 98.56 236 MET B CA 1
ATOM 4000 C C . MET B 1 236 ? -5.312 16.359 -3.756 1 98.56 236 MET B C 1
ATOM 4002 O O . MET B 1 236 ? -4.223 16.359 -4.332 1 98.56 236 MET B O 1
ATOM 4006 N N . LYS B 1 237 ? -5.652 17.25 -2.889 1 98.38 237 LYS B N 1
ATOM 4007 C CA . LYS B 1 237 ? -4.777 18.359 -2.537 1 98.38 237 LYS B CA 1
ATOM 4008 C C . LYS B 1 237 ? -3.455 17.859 -1.963 1 98.38 237 LYS B C 1
ATOM 4010 O O . LYS B 1 237 ? -2.385 18.312 -2.367 1 98.38 237 LYS B O 1
ATOM 4015 N N . ASP B 1 238 ? -3.539 16.953 -1.009 1 98.62 238 ASP B N 1
ATOM 4016 C CA . ASP B 1 238 ? -2.344 16.422 -0.359 1 98.62 238 ASP B CA 1
ATOM 4017 C C . ASP B 1 238 ? -1.471 15.664 -1.354 1 98.62 238 ASP B C 1
ATOM 4019 O O . ASP B 1 238 ? -0.242 15.688 -1.255 1 98.62 238 ASP B O 1
ATOM 4023 N N . THR B 1 239 ? -2.113 14.969 -2.283 1 98.88 239 THR B N 1
ATOM 4024 C CA . THR B 1 239 ? -1.393 14.25 -3.332 1 98.88 239 THR B CA 1
ATOM 4025 C C . THR B 1 239 ? -0.654 15.234 -4.242 1 98.88 239 THR B C 1
ATOM 4027 O O . THR B 1 239 ? 0.51 15.016 -4.582 1 98.88 239 THR B O 1
ATOM 4030 N N . ASP B 1 240 ? -1.302 16.297 -4.602 1 98.81 240 ASP B N 1
ATOM 4031 C CA . ASP B 1 240 ? -0.666 17.328 -5.418 1 98.81 240 ASP B CA 1
ATOM 4032 C C . ASP B 1 240 ? 0.518 17.953 -4.684 1 98.81 240 ASP B C 1
ATOM 4034 O O . ASP B 1 240 ? 1.57 18.188 -5.281 1 98.81 240 ASP B O 1
ATOM 4038 N N . PHE B 1 241 ? 0.329 18.266 -3.369 1 98.81 241 PHE B N 1
ATOM 4039 C CA . PHE B 1 241 ? 1.419 18.781 -2.553 1 98.81 241 PHE B CA 1
ATOM 4040 C C . PHE B 1 241 ? 2.611 17.844 -2.574 1 98.81 241 PHE B C 1
ATOM 4042 O O . PHE B 1 241 ? 3.754 18.266 -2.748 1 98.81 241 PHE B O 1
ATOM 4049 N N . PHE B 1 242 ? 2.354 16.547 -2.402 1 98.88 242 PHE B N 1
ATOM 4050 C CA . PHE B 1 242 ? 3.422 15.562 -2.387 1 98.88 242 PHE B CA 1
ATOM 4051 C C . PHE B 1 242 ? 4.164 15.539 -3.717 1 98.88 242 PHE B C 1
ATOM 4053 O O . PHE B 1 242 ? 5.395 15.555 -3.75 1 98.88 242 PHE B O 1
ATOM 4060 N N . ILE B 1 243 ? 3.395 15.469 -4.82 1 98.81 243 ILE B N 1
ATOM 4061 C CA . ILE B 1 243 ? 3.988 15.383 -6.148 1 98.81 243 ILE B CA 1
ATOM 4062 C C . ILE B 1 243 ? 4.875 16.609 -6.398 1 98.81 243 ILE B C 1
ATOM 4064 O O . ILE B 1 243 ? 6.004 16.469 -6.875 1 98.81 243 ILE B O 1
ATOM 4068 N N . GLU B 1 244 ? 4.375 17.734 -6.047 1 98.38 244 GLU B N 1
ATOM 4069 C CA . GLU B 1 244 ? 5.137 18.969 -6.215 1 98.38 244 GLU B CA 1
ATOM 4070 C C . GLU B 1 244 ? 6.469 18.891 -5.473 1 98.38 244 GLU B C 1
ATOM 4072 O O . GLU B 1 244 ? 7.523 19.156 -6.055 1 98.38 244 GLU B O 1
ATOM 4077 N N . GLU B 1 245 ? 6.445 18.547 -4.203 1 98.5 245 GLU B N 1
ATOM 4078 C CA . GLU B 1 245 ? 7.641 18.5 -3.367 1 98.5 245 GLU B CA 1
ATOM 4079 C C . GLU B 1 245 ? 8.57 17.359 -3.799 1 98.5 245 GLU B C 1
ATOM 4081 O O . GLU B 1 245 ? 9.797 17.5 -3.73 1 98.5 245 GLU B O 1
ATOM 4086 N N . ALA B 1 246 ? 8.008 16.25 -4.234 1 98.69 246 ALA B N 1
ATOM 4087 C CA . ALA B 1 246 ? 8.805 15.109 -4.672 1 98.69 246 ALA B CA 1
ATOM 4088 C C . ALA B 1 246 ? 9.547 15.43 -5.969 1 98.69 246 ALA B C 1
ATOM 4090 O O . ALA B 1 246 ? 10.711 15.062 -6.133 1 98.69 246 ALA B O 1
ATOM 4091 N N . LYS B 1 247 ? 8.859 16.078 -6.91 1 98.06 247 LYS B N 1
ATOM 4092 C CA . LYS B 1 247 ? 9.516 16.516 -8.141 1 98.06 247 LYS B CA 1
ATOM 4093 C C . LYS B 1 247 ? 10.648 17.484 -7.848 1 98.06 247 LYS B C 1
ATOM 4095 O O . LYS B 1 247 ? 11.727 17.391 -8.438 1 98.06 247 LYS B O 1
ATOM 4100 N N . ALA B 1 248 ? 10.367 18.422 -6.953 1 97.25 248 ALA B N 1
ATOM 4101 C CA . ALA B 1 248 ? 11.391 19.391 -6.559 1 97.25 248 ALA B CA 1
ATOM 4102 C C . ALA B 1 248 ? 12.602 18.672 -5.965 1 97.25 248 ALA B C 1
ATOM 4104 O O . ALA B 1 248 ? 13.734 19.156 -6.094 1 97.25 248 ALA B O 1
ATOM 4105 N N . ALA B 1 249 ? 12.383 17.547 -5.363 1 97.38 249 ALA B N 1
ATOM 4106 C CA . ALA B 1 249 ? 13.453 16.75 -4.758 1 97.38 249 ALA B CA 1
ATOM 4107 C C . ALA B 1 249 ? 14.039 15.766 -5.762 1 97.38 249 ALA B C 1
ATOM 4109 O O . ALA B 1 249 ? 14.797 14.867 -5.391 1 97.38 249 ALA B O 1
ATOM 4110 N N . SER B 1 250 ? 13.609 15.797 -7.074 1 97.62 250 SER B N 1
ATOM 4111 C CA . SER B 1 250 ? 14.133 15.008 -8.18 1 97.62 250 SER B CA 1
ATOM 4112 C C . SER B 1 250 ? 13.859 13.523 -7.984 1 97.62 250 SER B C 1
ATOM 4114 O O . SER B 1 250 ? 14.758 12.695 -8.156 1 97.62 250 SER B O 1
ATOM 4116 N N . LEU B 1 251 ? 12.703 13.227 -7.539 1 98.62 251 LEU B N 1
ATOM 4117 C CA . LEU B 1 251 ? 12.273 11.844 -7.414 1 98.62 251 LEU B CA 1
ATOM 4118 C C . LEU B 1 251 ? 11.352 11.453 -8.562 1 98.62 251 LEU B C 1
ATOM 4120 O O . LEU B 1 251 ? 10.656 12.305 -9.125 1 98.62 251 LEU B O 1
ATOM 4124 N N . ASN B 1 252 ? 11.383 10.211 -8.953 1 98.56 252 ASN B N 1
ATOM 4125 C CA . ASN B 1 252 ? 10.406 9.672 -9.891 1 98.56 252 ASN B CA 1
ATOM 4126 C C . ASN B 1 252 ? 9.039 9.523 -9.242 1 98.56 252 ASN B C 1
ATOM 4128 O O . ASN B 1 252 ? 8.883 8.781 -8.266 1 98.56 252 ASN B O 1
ATOM 4132 N N . VAL B 1 253 ? 8.047 10.219 -9.789 1 98.69 253 VAL B N 1
ATOM 4133 C CA . VAL B 1 253 ? 6.742 10.258 -9.133 1 98.69 253 VAL B CA 1
ATOM 4134 C C . VAL B 1 253 ? 5.711 9.516 -9.984 1 98.69 253 VAL B C 1
ATOM 4136 O O . VAL B 1 253 ? 4.504 9.695 -9.805 1 98.69 253 VAL B O 1
ATOM 4139 N N . SER B 1 254 ? 6.145 8.625 -10.914 1 98.62 254 SER B N 1
ATOM 4140 C CA . SER B 1 254 ? 5.25 7.957 -11.859 1 98.62 254 SER B CA 1
ATOM 4141 C C . SER B 1 254 ? 4.168 7.168 -11.133 1 98.62 254 SER B C 1
ATOM 4143 O O . SER B 1 254 ? 3.004 7.184 -11.539 1 98.62 254 SER B O 1
ATOM 4145 N N . SER B 1 255 ? 4.555 6.473 -10.047 1 98.62 255 SER B N 1
ATOM 4146 C CA . SER B 1 255 ? 3.596 5.633 -9.336 1 98.62 255 SER B CA 1
ATOM 4147 C C . SER B 1 255 ? 2.443 6.457 -8.773 1 98.62 255 SER B C 1
ATOM 4149 O O . SER B 1 255 ? 1.275 6.141 -9.008 1 98.62 255 SER B O 1
ATOM 4151 N N . ILE B 1 256 ? 2.768 7.602 -8.109 1 98.81 256 ILE B N 1
ATOM 4152 C CA . ILE B 1 256 ? 1.747 8.414 -7.457 1 98.81 256 ILE B CA 1
ATOM 4153 C C . ILE B 1 256 ? 0.989 9.234 -8.5 1 98.81 256 ILE B C 1
ATOM 4155 O O . ILE B 1 256 ? -0.174 9.586 -8.297 1 98.81 256 ILE B O 1
ATOM 4159 N N . GLU B 1 257 ? 1.598 9.484 -9.648 1 98.75 257 GLU B N 1
ATOM 4160 C CA . GLU B 1 257 ? 0.883 10.172 -10.727 1 98.75 257 GLU B CA 1
ATOM 4161 C C . GLU B 1 257 ? -0.253 9.305 -11.266 1 98.75 257 GLU B C 1
ATOM 4163 O O . GLU B 1 257 ? -1.302 9.828 -11.656 1 98.75 257 GLU B O 1
ATOM 4168 N N . GLY B 1 258 ? -0.016 7.992 -11.328 1 98.5 258 GLY B N 1
ATOM 4169 C CA . GLY B 1 258 ? -1.096 7.09 -11.703 1 98.5 258 GLY B CA 1
ATOM 4170 C C . GLY B 1 258 ? -2.264 7.129 -10.734 1 98.5 258 GLY B C 1
ATOM 4171 O O . GLY B 1 258 ? -3.422 7.066 -11.148 1 98.5 258 GLY B O 1
ATOM 4172 N N . VAL B 1 259 ? -1.995 7.25 -9.469 1 98.81 259 VAL B N 1
ATOM 4173 C CA . VAL B 1 259 ? -3.01 7.348 -8.422 1 98.81 259 VAL B CA 1
ATOM 4174 C C . VAL B 1 259 ? -3.734 8.688 -8.531 1 98.81 259 VAL B C 1
ATOM 4176 O O . VAL B 1 259 ? -4.957 8.75 -8.375 1 98.81 259 VAL B O 1
ATOM 4179 N N . ARG B 1 260 ? -2.977 9.742 -8.812 1 98.81 260 ARG B N 1
ATOM 4180 C CA . ARG B 1 260 ? -3.547 11.078 -8.945 1 98.81 260 ARG B CA 1
ATOM 4181 C C . ARG B 1 260 ? -4.621 11.109 -10.023 1 98.81 260 ARG B C 1
ATOM 4183 O O . ARG B 1 260 ? -5.625 11.812 -9.891 1 98.81 260 ARG B O 1
ATOM 4190 N N . LYS B 1 261 ? -4.398 10.391 -11.102 1 98.5 261 LYS B N 1
ATOM 4191 C CA . LYS B 1 261 ? -5.379 10.328 -12.18 1 98.5 261 LYS B CA 1
ATOM 4192 C C . LYS B 1 261 ? -6.707 9.766 -11.688 1 98.5 261 LYS B C 1
ATOM 4194 O O . LYS B 1 261 ? -7.777 10.234 -12.086 1 98.5 261 LYS B O 1
ATOM 4199 N N . ILE B 1 262 ? -6.672 8.758 -10.859 1 98.62 262 ILE B N 1
ATOM 4200 C CA . ILE B 1 262 ? -7.879 8.164 -10.297 1 98.62 262 ILE B CA 1
ATOM 4201 C C . ILE B 1 262 ? -8.594 9.188 -9.414 1 98.62 262 ILE B C 1
ATOM 4203 O O . ILE B 1 262 ? -9.812 9.328 -9.477 1 98.62 262 ILE B O 1
ATOM 4207 N N . LEU B 1 263 ? -7.812 9.875 -8.594 1 98.56 263 LEU B N 1
ATOM 4208 C CA . LEU B 1 263 ? -8.375 10.914 -7.734 1 98.56 263 LEU B CA 1
ATOM 4209 C C . LEU B 1 263 ? -9.023 12.016 -8.57 1 98.56 263 LEU B C 1
ATOM 4211 O O . LEU B 1 263 ? -10.109 12.5 -8.227 1 98.56 263 LEU B O 1
ATOM 4215 N N . GLU B 1 264 ? -8.336 12.391 -9.617 1 98.25 264 GLU B N 1
ATOM 4216 C CA . GLU B 1 264 ? -8.867 13.414 -10.508 1 98.25 264 GLU B CA 1
ATOM 4217 C C . GLU B 1 264 ? -10.219 12.984 -11.086 1 98.25 264 GLU B C 1
ATOM 4219 O O . GLU B 1 264 ? -11.141 13.797 -11.188 1 98.25 264 GLU B O 1
ATOM 4224 N N . MET B 1 265 ? -10.328 11.773 -11.453 1 98 265 MET B N 1
ATOM 4225 C CA . MET B 1 265 ? -11.586 11.25 -11.984 1 98 265 MET B CA 1
ATOM 4226 C C . MET B 1 265 ? -12.672 11.242 -10.914 1 98 265 MET B C 1
ATOM 4228 O O . MET B 1 265 ? -13.828 11.539 -11.203 1 98 265 MET B O 1
ATOM 4232 N N . ALA B 1 266 ? -12.297 10.875 -9.695 1 97.81 266 ALA B N 1
ATOM 4233 C CA . ALA B 1 266 ? -13.25 10.922 -8.594 1 97.81 266 ALA B CA 1
ATOM 4234 C C . ALA B 1 266 ? -13.805 12.328 -8.398 1 97.81 266 ALA B C 1
ATOM 4236 O O . ALA B 1 266 ? -15.008 12.5 -8.156 1 97.81 266 ALA B O 1
ATOM 4237 N N . MET B 1 267 ? -12.898 13.328 -8.523 1 97.25 267 MET B N 1
ATOM 4238 C CA . MET B 1 267 ? -13.305 14.734 -8.414 1 97.25 267 MET B CA 1
ATOM 4239 C C . MET B 1 267 ? -14.32 15.086 -9.492 1 97.25 267 MET B C 1
ATOM 4241 O O . MET B 1 267 ? -15.297 15.797 -9.219 1 97.25 267 MET B O 1
ATOM 4245 N N . LYS B 1 268 ? -14.148 14.547 -10.648 1 95.5 268 LYS B N 1
ATOM 4246 C CA . LYS B 1 268 ? -15.023 14.828 -11.781 1 95.5 268 LYS B CA 1
ATOM 4247 C C . LYS B 1 268 ? -16.359 14.117 -11.641 1 95.5 268 LYS B C 1
ATOM 4249 O O . LYS B 1 268 ? -17.391 14.602 -12.133 1 95.5 268 LYS B O 1
ATOM 4254 N N . MET B 1 269 ? -16.453 12.969 -10.977 1 93.5 269 MET B N 1
ATOM 4255 C CA . MET B 1 269 ? -17.656 12.18 -10.781 1 93.5 269 MET B CA 1
ATOM 4256 C C . MET B 1 269 ? -18.438 12.664 -9.562 1 93.5 269 MET B C 1
ATOM 4258 O O . MET B 1 269 ? -19.25 11.922 -9 1 93.5 269 MET B O 1
ATOM 4262 N N . SER B 1 270 ? -18.141 13.828 -8.961 1 92.25 270 SER B N 1
ATOM 4263 C CA . SER B 1 270 ? -18.828 14.516 -7.883 1 92.25 270 SER B CA 1
ATOM 4264 C C . SER B 1 270 ? -18.578 13.836 -6.539 1 92.25 270 SER B C 1
ATOM 4266 O O . SER B 1 270 ? -19.484 13.727 -5.711 1 92.25 270 SER B O 1
ATOM 4268 N N . PHE B 1 271 ? -17.391 13.195 -6.387 1 96.75 271 PHE B N 1
ATOM 4269 C CA . PHE B 1 271 ? -17.031 12.562 -5.121 1 96.75 271 PHE B CA 1
ATOM 4270 C C . PHE B 1 271 ? -16.156 13.477 -4.285 1 96.75 271 PHE B C 1
ATOM 4272 O O . PHE B 1 271 ? -15.57 13.047 -3.289 1 96.75 271 PHE B O 1
ATOM 4279 N N . ALA B 1 272 ? -16.031 14.703 -4.676 1 97.5 272 ALA B N 1
ATOM 4280 C CA . ALA B 1 272 ? -15.086 15.625 -4.051 1 97.5 272 ALA B CA 1
ATOM 4281 C C . ALA B 1 272 ? -15.312 15.703 -2.543 1 97.5 272 ALA B C 1
ATOM 4283 O O . ALA B 1 272 ? -14.352 15.781 -1.769 1 97.5 272 ALA B O 1
ATOM 4284 N N . HIS B 1 273 ? -16.578 15.688 -2.127 1 97.31 273 HIS B N 1
ATOM 4285 C CA . HIS B 1 273 ? -16.906 15.883 -0.721 1 97.31 273 HIS B CA 1
ATOM 4286 C C . HIS B 1 273 ? -17.188 14.555 -0.03 1 97.31 273 HIS B C 1
ATOM 4288 O O . HIS B 1 273 ? -17.469 14.516 1.171 1 97.31 273 HIS B O 1
ATOM 4294 N N . GLU B 1 274 ? -17.078 13.438 -0.772 1 98.19 274 GLU B N 1
ATOM 4295 C CA . GLU B 1 274 ? -17.234 12.094 -0.224 1 98.19 274 GLU B CA 1
ATOM 4296 C C . GLU B 1 274 ? -15.906 11.531 0.254 1 98.19 274 GLU B C 1
ATOM 4298 O O . GLU B 1 274 ? -14.844 12.094 -0.027 1 98.19 274 GLU B O 1
ATOM 4303 N N . ASP B 1 275 ? -16.031 10.445 1.057 1 98.12 275 ASP B N 1
ATOM 4304 C CA . ASP B 1 275 ? -14.82 9.797 1.541 1 98.12 275 ASP B CA 1
ATOM 4305 C C . ASP B 1 275 ? -13.945 9.336 0.379 1 98.12 275 ASP B C 1
ATOM 4307 O O . ASP B 1 275 ? -14.453 8.875 -0.646 1 98.12 275 ASP B O 1
ATOM 4311 N N . TYR B 1 276 ? -12.648 9.398 0.572 1 98.25 276 TYR B N 1
ATOM 4312 C CA . TYR B 1 276 ? -11.703 9.086 -0.494 1 98.25 276 TYR B CA 1
ATOM 4313 C C . TYR B 1 276 ? -11.82 7.633 -0.921 1 98.25 276 TYR B C 1
ATOM 4315 O O . TYR B 1 276 ? -11.336 7.25 -1.991 1 98.25 276 TYR B O 1
ATOM 4323 N N . SER B 1 277 ? -12.445 6.75 -0.167 1 98.12 277 SER B N 1
ATOM 4324 C CA . SER B 1 277 ? -12.688 5.375 -0.59 1 98.12 277 SER B CA 1
ATOM 4325 C C . SER B 1 277 ? -13.578 5.324 -1.826 1 98.12 277 SER B C 1
ATOM 4327 O O . SER B 1 277 ? -13.711 4.277 -2.465 1 98.12 277 SER B O 1
ATOM 4329 N N . SER B 1 278 ? -14.117 6.461 -2.219 1 98.38 278 SER B N 1
ATOM 4330 C CA . SER B 1 278 ? -14.938 6.574 -3.42 1 98.38 278 SER B CA 1
ATOM 4331 C C . SER B 1 278 ? -14.133 6.234 -4.672 1 98.38 278 SER B C 1
ATOM 4333 O O . SER B 1 278 ? -14.711 5.934 -5.719 1 98.38 278 SER B O 1
ATOM 4335 N N . ILE B 1 279 ? -12.836 6.242 -4.57 1 98.44 279 ILE B N 1
ATOM 4336 C CA . ILE B 1 279 ? -12.008 5.902 -5.723 1 98.44 279 ILE B CA 1
ATOM 4337 C C . ILE B 1 279 ? -12.297 4.473 -6.164 1 98.44 279 ILE B C 1
ATOM 4339 O O . ILE B 1 279 ? -12.008 4.098 -7.305 1 98.44 279 ILE B O 1
ATOM 4343 N N . PHE B 1 280 ? -12.852 3.654 -5.285 1 98.56 280 PHE B N 1
ATOM 4344 C CA . PHE B 1 280 ? -13.273 2.303 -5.625 1 98.56 280 PHE B CA 1
ATOM 4345 C C . PHE B 1 280 ? -14.289 2.324 -6.766 1 98.56 280 PHE B C 1
ATOM 4347 O O . PHE B 1 280 ? -14.188 1.535 -7.707 1 98.56 280 PHE B O 1
ATOM 4354 N N . SER B 1 281 ? -15.234 3.281 -6.703 1 97.62 281 SER B N 1
ATOM 4355 C CA . SER B 1 281 ? -16.234 3.424 -7.754 1 97.62 281 SER B CA 1
ATOM 4356 C C . SER B 1 281 ? -15.602 3.855 -9.07 1 97.62 281 SER B C 1
ATOM 4358 O O . SER B 1 281 ? -16.016 3.418 -10.141 1 97.62 281 SER B O 1
ATOM 4360 N N . VAL B 1 282 ? -14.586 4.68 -8.984 1 97.81 282 VAL B N 1
ATOM 4361 C CA . VAL B 1 282 ? -13.875 5.156 -10.164 1 97.81 282 VAL B CA 1
ATOM 4362 C C . VAL B 1 282 ? -13.156 3.988 -10.836 1 97.81 282 VAL B C 1
ATOM 4364 O O . VAL B 1 282 ? -13.242 3.82 -12.055 1 97.81 282 VAL B O 1
ATOM 4367 N N . ILE B 1 283 ? -12.484 3.193 -10.047 1 98.44 283 ILE B N 1
ATOM 4368 C CA . ILE B 1 283 ? -11.719 2.061 -10.555 1 98.44 283 ILE B CA 1
ATOM 4369 C C . ILE B 1 283 ? -12.656 1.052 -11.211 1 98.44 283 ILE B C 1
ATOM 4371 O O . ILE B 1 283 ? -12.367 0.539 -12.297 1 98.44 283 ILE B O 1
ATOM 4375 N N . LYS B 1 284 ? -13.828 0.82 -10.727 1 96.81 284 LYS B N 1
ATOM 4376 C CA . LYS B 1 284 ? -14.805 -0.147 -11.234 1 96.81 284 LYS B CA 1
ATOM 4377 C C . LYS B 1 284 ? -15.461 0.355 -12.516 1 96.81 284 LYS B C 1
ATOM 4379 O O . LYS B 1 284 ? -15.914 -0.441 -13.344 1 96.81 284 LYS B O 1
ATOM 4384 N N . SER B 1 285 ? -15.484 1.677 -12.648 1 93.19 285 SER B N 1
ATOM 4385 C CA . SER B 1 285 ? -16.125 2.248 -13.828 1 93.19 285 SER B CA 1
ATOM 4386 C C . SER B 1 285 ? -15.312 1.979 -15.086 1 93.19 285 SER B C 1
ATOM 4388 O O . SER B 1 285 ? -15.844 2.027 -16.203 1 93.19 285 SER B O 1
ATOM 4390 N N . GLY B 1 286 ? -14.016 1.729 -14.93 1 88 286 GLY B N 1
ATOM 4391 C CA . GLY B 1 286 ? -13.164 1.36 -16.047 1 88 286 GLY B CA 1
ATOM 4392 C C . GLY B 1 286 ? -12.703 2.553 -16.875 1 88 286 GLY B C 1
ATOM 4393 O O . GLY B 1 286 ? -11.898 2.404 -17.797 1 88 286 GLY B O 1
ATOM 4394 N N . GLU B 1 287 ? -13.188 3.713 -16.641 1 76.19 287 GLU B N 1
ATOM 4395 C CA . GLU B 1 287 ? -12.797 4.906 -17.391 1 76.19 287 GLU B CA 1
ATOM 4396 C C . GLU B 1 287 ? -11.375 5.332 -17.047 1 76.19 287 GLU B C 1
ATOM 4398 O O . GLU B 1 287 ? -10.977 5.312 -15.891 1 76.19 287 GLU B O 1
ATOM 4403 N N . ASN B 1 288 ? -10.492 5.324 -18.078 1 75.38 288 ASN B N 1
ATOM 4404 C CA . ASN B 1 288 ? -9.109 5.738 -17.875 1 75.38 288 ASN B CA 1
ATOM 4405 C C . ASN B 1 288 ? -8.875 7.168 -18.359 1 75.38 288 ASN B C 1
ATOM 4407 O O . ASN B 1 288 ? -9.484 7.609 -19.328 1 75.38 288 ASN B O 1
#

Organism: NCBI:txid741277

Secondary structure (DSSP, 8-state):
-EEEEE--STTHHHHHHHHHHTT-EEEEE-SSGGGGHHHHHTT-EE-SSHHHHHHH-SEEEE--SSHHHHHHHHSSHHHHHHTTTPEEEE-S---HHHHHHHHHHHHHTT-EEEE--EES-HHHHHHT--EEEEES-HHHHHHHHHHHTTT-SS-EEEESTTHHHHHHHHHHHHHHHHHHHHHHHHHHHHHTT--HHHHHHHHHHSTT--HHHHHHHHHHHHT---S-SSBHHHHHHHHHHHHHHHHHTT---HHHHHHHHHHHHHHHTT-TTSBGGGHHHHHHH---/-EEEEE--STTHHHHHHHHHHTT-EEEEE-SSGGGGHHHHHTT-EE-SSHHHHHHH-SEEEE--SSHHHHHHHHSSHHHHHHTTT-EEEE-S---HHHHHHHHHHHHHTT-EEEE--EE--HHHHHHT--EEEEES-HHHHHHHHHHHTTT-SS-EEEESTTHHHHHHHHHHHHHHHHHHHHHHHHHHHHHTT--HHHHHHHHHHSTT--HHHHHHHHHHHHT---S-SSBHHHHHHHHHHHHHHHHHTT---HHHHHHHHHHHHHHHTT-TTSBGGGHHHHHHH---